Protein AF-0000000084932651 (afdb_homodimer)

Organism: Streptomyces venezuelae (strain ATCC 10712 / CBS 650.69 / DSM 40230 / JCM 4526 / NBRC 13096 / PD 04745) (NCBI:txid953739)

Structure (mmCIF, N/CA/C/O backbone):
data_AF-0000000084932651-model_v1
#
loop_
_entity.id
_entity.type
_entity.pdbx_description
1 polymer Oxidoreductase
#
loop_
_atom_site.group_PDB
_atom_site.id
_atom_site.type_symbol
_atom_site.label_atom_id
_atom_site.label_alt_id
_atom_site.label_comp_id
_atom_site.label_asym_id
_atom_site.label_entity_id
_atom_site.label_seq_id
_atom_site.pdbx_PDB_ins_code
_atom_site.Cartn_x
_atom_site.Cartn_y
_atom_site.Cartn_z
_atom_site.occupancy
_atom_site.B_iso_or_equiv
_atom_site.auth_seq_id
_atom_site.auth_comp_id
_atom_site.auth_asym_id
_atom_site.auth_atom_id
_atom_site.pdbx_PDB_model_num
ATOM 1 N N . MET A 1 1 ? 13.977 -27.688 -5.285 1 92.44 1 MET A N 1
ATOM 2 C CA . MET A 1 1 ? 12.781 -26.906 -5.562 1 92.44 1 MET A CA 1
ATOM 3 C C . MET A 1 1 ? 12.07 -26.516 -4.27 1 92.44 1 MET A C 1
ATOM 5 O O . MET A 1 1 ? 11.953 -27.328 -3.354 1 92.44 1 MET A O 1
ATOM 9 N N . THR A 1 2 ? 11.672 -25.312 -4.145 1 96.44 2 THR A N 1
ATOM 10 C CA . THR A 1 2 ? 10.992 -24.875 -2.93 1 96.44 2 THR A CA 1
ATOM 11 C C . THR A 1 2 ? 9.477 -24.984 -3.086 1 96.44 2 THR A C 1
ATOM 13 O O . THR A 1 2 ? 8.977 -25.125 -4.199 1 96.44 2 THR A O 1
ATOM 16 N N . ILE A 1 3 ? 8.82 -25.031 -1.979 1 98.5 3 ILE A N 1
ATOM 17 C CA . ILE A 1 3 ? 7.367 -25.188 -1.993 1 98.5 3 ILE A CA 1
ATOM 18 C C . ILE A 1 3 ? 6.73 -24.141 -1.078 1 98.5 3 ILE A C 1
ATOM 20 O O . ILE A 1 3 ? 7.219 -23.891 0.029 1 98.5 3 ILE A O 1
ATOM 24 N N . GLY A 1 4 ? 5.723 -23.469 -1.53 1 98.19 4 GLY A N 1
ATOM 25 C CA . GLY A 1 4 ? 4.992 -22.469 -0.758 1 98.19 4 GLY A CA 1
ATOM 26 C C . GLY A 1 4 ? 3.492 -22.688 -0.777 1 98.19 4 GLY A C 1
ATOM 27 O O . GLY A 1 4 ? 3.012 -23.719 -1.27 1 98.19 4 GLY A O 1
ATOM 28 N N . VAL A 1 5 ? 2.742 -21.75 -0.2 1 97.88 5 VAL A N 1
ATOM 29 C CA . VAL A 1 5 ? 1.284 -21.797 -0.162 1 97.88 5 VAL A CA 1
ATOM 30 C C . VAL A 1 5 ? 0.707 -20.391 -0.334 1 97.88 5 VAL A C 1
ATOM 32 O O . VAL A 1 5 ? 1.384 -19.406 -0.061 1 97.88 5 VAL A O 1
ATOM 35 N N . THR A 1 6 ? -0.489 -20.359 -0.756 1 96.31 6 THR A N 1
ATOM 36 C CA . THR A 1 6 ? -1.218 -19.094 -0.69 1 96.31 6 THR A CA 1
ATOM 37 C C . THR A 1 6 ? -2.004 -18.984 0.613 1 96.31 6 THR A C 1
ATOM 39 O O . THR A 1 6 ? -2.549 -19.984 1.096 1 96.31 6 THR A O 1
ATOM 42 N N . LEU A 1 7 ? -2.096 -17.891 1.319 1 92.62 7 LEU A N 1
ATOM 43 C CA . LEU A 1 7 ? -2.838 -17.688 2.559 1 92.62 7 LEU A CA 1
ATOM 44 C C . LEU A 1 7 ? -4.039 -16.781 2.326 1 92.62 7 LEU A C 1
ATOM 46 O O . LEU A 1 7 ? -4.875 -16.609 3.215 1 92.62 7 LEU A O 1
ATOM 50 N N . GLY A 1 8 ? -4.176 -16.188 1.264 1 70.31 8 GLY A N 1
ATOM 51 C CA . GLY A 1 8 ? -5.309 -15.336 0.94 1 70.31 8 GLY A CA 1
ATOM 52 C C . GLY A 1 8 ? -5.949 -15.68 -0.391 1 70.31 8 GLY A C 1
ATOM 53 O O . GLY A 1 8 ? -5.254 -16 -1.356 1 70.31 8 GLY A O 1
ATOM 54 N N . SER A 1 9 ? -7.27 -16.094 -0.132 1 59.41 9 SER A N 1
ATOM 55 C CA . SER A 1 9 ? -8 -16.375 -1.361 1 59.41 9 SER A CA 1
ATOM 56 C C . SER A 1 9 ? -9.219 -15.469 -1.508 1 59.41 9 SER A C 1
ATOM 58 O O . SER A 1 9 ? -9.586 -14.766 -0.565 1 59.41 9 SER A O 1
ATOM 60 N N . THR A 1 10 ? -9.648 -15.391 -2.67 1 54.97 10 THR A N 1
ATOM 61 C CA . THR A 1 10 ? -10.852 -14.641 -3.016 1 54.97 10 THR A CA 1
ATOM 62 C C . THR A 1 10 ? -12.047 -15.141 -2.209 1 54.97 10 THR A C 1
ATOM 64 O O . THR A 1 10 ? -13.016 -14.406 -2.008 1 54.97 10 THR A O 1
ATOM 67 N N . THR A 1 11 ? -11.938 -16.234 -1.736 1 59.06 11 THR A N 1
ATOM 68 C CA . THR A 1 11 ? -13.156 -16.812 -1.2 1 59.06 11 THR A CA 1
ATOM 69 C C . THR A 1 11 ? -13.188 -16.703 0.321 1 59.06 11 THR A C 1
ATOM 71 O O . THR A 1 11 ? -14.266 -16.672 0.924 1 59.06 11 THR A O 1
ATOM 74 N N . VAL A 1 12 ? -12.117 -16.688 0.837 1 65.75 12 VAL A N 1
ATOM 75 C CA . VAL A 1 12 ? -12.094 -16.625 2.295 1 65.75 12 VAL A CA 1
ATOM 76 C C . VAL A 1 12 ? -11.227 -15.461 2.754 1 65.75 12 VAL A C 1
ATOM 78 O O . VAL A 1 12 ? -10.039 -15.398 2.434 1 65.75 12 VAL A O 1
ATOM 81 N N . GLN A 1 13 ? -11.961 -14.609 3.414 1 76.62 13 GLN A N 1
ATOM 82 C CA . GLN A 1 13 ? -11.18 -13.523 4.008 1 76.62 13 GLN A CA 1
ATOM 83 C C . GLN A 1 13 ? -11.016 -13.727 5.508 1 76.62 13 GLN A C 1
ATOM 85 O O . GLN A 1 13 ? -11.984 -14 6.219 1 76.62 13 GLN A O 1
ATOM 90 N N . ARG A 1 14 ? -9.758 -13.711 5.844 1 90.06 14 ARG A N 1
ATOM 91 C CA . ARG A 1 14 ? -9.359 -13.867 7.238 1 90.06 14 ARG A CA 1
ATOM 92 C C . ARG A 1 14 ? -8.828 -12.562 7.812 1 90.06 14 ARG A C 1
ATOM 94 O O . ARG A 1 14 ? -8.414 -11.672 7.066 1 90.06 14 ARG A O 1
ATOM 101 N N . THR A 1 15 ? -8.945 -12.477 9.078 1 95.81 15 THR A N 1
ATOM 102 C CA . THR A 1 15 ? -8.328 -11.32 9.719 1 95.81 15 THR A CA 1
ATOM 103 C C . THR A 1 15 ? -6.809 -11.367 9.57 1 95.81 15 THR A C 1
ATOM 105 O O . THR A 1 15 ? -6.242 -12.422 9.273 1 95.81 15 THR A O 1
ATOM 108 N N . ILE A 1 16 ? -6.141 -10.281 9.781 1 97.19 16 ILE A N 1
ATOM 109 C CA . ILE A 1 16 ? -4.688 -10.219 9.695 1 97.19 16 ILE A CA 1
ATOM 110 C C . ILE A 1 16 ? -4.074 -11.133 10.766 1 97.19 16 ILE A C 1
ATOM 112 O O . ILE A 1 16 ? -3.117 -11.859 10.492 1 97.19 16 ILE A O 1
ATOM 116 N N . ASP A 1 17 ? -4.656 -11.141 11.984 1 97.44 17 ASP A N 1
ATOM 117 C CA . ASP A 1 17 ? -4.148 -11.984 13.062 1 97.44 17 ASP A CA 1
ATOM 118 C C . ASP A 1 17 ? -4.203 -13.461 12.672 1 97.44 17 ASP A C 1
ATOM 120 O O . ASP A 1 17 ? -3.23 -14.195 12.867 1 97.44 17 ASP A O 1
ATOM 124 N N . THR A 1 18 ? -5.336 -13.828 12.102 1 96.19 18 THR A N 1
ATOM 125 C CA . THR A 1 18 ? -5.488 -15.211 11.664 1 96.19 18 THR A CA 1
ATOM 126 C C . THR A 1 18 ? -4.508 -15.539 10.539 1 96.19 18 THR A C 1
ATOM 128 O O . THR A 1 18 ? -3.945 -16.625 10.5 1 96.19 18 THR A O 1
ATOM 131 N N . THR A 1 19 ? -4.309 -14.617 9.648 1 96.88 19 THR A N 1
ATOM 132 C CA . THR A 1 19 ? -3.385 -14.797 8.539 1 96.88 19 THR A CA 1
ATOM 133 C C . THR A 1 19 ? -1.955 -14.961 9.047 1 96.88 19 THR A C 1
ATOM 135 O O . THR A 1 19 ? -1.207 -15.805 8.547 1 96.88 19 THR A O 1
ATOM 138 N N . VAL A 1 20 ? -1.575 -14.133 10.031 1 97.88 20 VAL A N 1
ATOM 139 C CA . VAL A 1 20 ? -0.249 -14.227 10.633 1 97.88 20 VAL A CA 1
ATOM 140 C C . VAL A 1 20 ? -0.08 -15.594 11.305 1 97.88 20 VAL A C 1
ATOM 142 O O . VAL A 1 20 ? 0.971 -16.219 11.188 1 97.88 20 VAL A O 1
ATOM 145 N N . GLU A 1 21 ? -1.132 -16.047 12 1 97.44 21 GLU A N 1
ATOM 146 C CA . GLU A 1 21 ? -1.085 -17.359 12.641 1 97.44 21 GLU A CA 1
ATOM 147 C C . GLU A 1 21 ? -0.904 -18.469 11.609 1 97.44 21 GLU A C 1
ATOM 149 O O . GLU A 1 21 ? -0.109 -19.391 11.812 1 97.44 21 GLU A O 1
ATOM 154 N N . LEU A 1 22 ? -1.62 -18.359 10.508 1 96.75 22 LEU A N 1
ATOM 155 C CA . LEU A 1 22 ? -1.499 -19.359 9.438 1 96.75 22 LEU A CA 1
ATOM 156 C C . LEU A 1 22 ? -0.106 -19.312 8.82 1 96.75 22 LEU A C 1
ATOM 158 O O . LEU A 1 22 ? 0.458 -20.359 8.484 1 96.75 22 LEU A O 1
ATOM 162 N N . ALA A 1 23 ? 0.407 -18.156 8.656 1 98.19 23 ALA A N 1
ATOM 163 C CA . ALA A 1 23 ? 1.758 -18 8.117 1 98.19 23 ALA A CA 1
ATOM 164 C C . ALA A 1 23 ? 2.785 -18.656 9.039 1 98.19 23 ALA A C 1
ATOM 166 O O . ALA A 1 23 ? 3.729 -19.297 8.562 1 98.19 23 ALA A O 1
ATOM 167 N N . ARG A 1 24 ? 2.635 -18.469 10.344 1 98.56 24 ARG A N 1
ATOM 168 C CA . ARG A 1 24 ? 3.518 -19.109 11.312 1 98.56 24 ARG A CA 1
ATOM 169 C C . ARG A 1 24 ? 3.428 -20.641 11.203 1 98.56 24 ARG A C 1
ATOM 171 O O . ARG A 1 24 ? 4.445 -21.328 11.258 1 98.56 24 ARG A O 1
ATOM 178 N N . GLU A 1 25 ? 2.176 -21.078 11.039 1 97.81 25 GLU A N 1
ATOM 179 C CA . GLU A 1 25 ? 1.969 -22.5 10.859 1 97.81 25 GLU A CA 1
ATOM 180 C C . GLU A 1 25 ? 2.674 -23.016 9.602 1 97.81 25 GLU A C 1
ATOM 182 O O . GLU A 1 25 ? 3.281 -24.078 9.617 1 97.81 25 GLU A O 1
ATOM 187 N N . ALA A 1 26 ? 2.576 -22.281 8.516 1 98.06 26 ALA A N 1
ATOM 188 C CA . ALA A 1 26 ? 3.232 -22.641 7.266 1 98.06 26 ALA A CA 1
ATOM 189 C C . ALA A 1 26 ? 4.746 -22.734 7.445 1 98.06 26 ALA A C 1
ATOM 191 O O . ALA A 1 26 ? 5.371 -23.719 7.055 1 98.06 26 ALA A O 1
ATOM 192 N N . ARG A 1 27 ? 5.301 -21.688 8.078 1 98.06 27 ARG A N 1
ATOM 193 C CA . ARG A 1 27 ? 6.734 -21.656 8.352 1 98.06 27 ARG A CA 1
ATOM 194 C C . ARG A 1 27 ? 7.148 -22.859 9.195 1 98.06 27 ARG A C 1
ATOM 196 O O . ARG A 1 27 ? 8.133 -23.531 8.883 1 98.06 27 ARG A O 1
ATOM 203 N N . ASP A 1 28 ? 6.371 -23.109 10.227 1 98 28 ASP A N 1
ATOM 204 C CA . ASP A 1 28 ? 6.695 -24.188 11.156 1 98 28 ASP A CA 1
ATOM 205 C C . ASP A 1 28 ? 6.562 -25.547 10.484 1 98 28 ASP A C 1
ATOM 207 O O . ASP A 1 28 ? 7.242 -26.5 10.867 1 98 28 ASP A O 1
ATOM 211 N N . ALA A 1 29 ? 5.711 -25.672 9.453 1 97.75 29 ALA A N 1
ATOM 212 C CA . ALA A 1 29 ? 5.535 -26.922 8.703 1 97.75 29 ALA A CA 1
ATOM 213 C C . ALA A 1 29 ? 6.684 -27.125 7.715 1 97.75 29 ALA A C 1
ATOM 215 O O . ALA A 1 29 ? 6.801 -28.188 7.109 1 97.75 29 ALA A O 1
ATOM 216 N N . GLY A 1 30 ? 7.488 -26.094 7.5 1 97.75 30 GLY A N 1
ATOM 217 C CA . GLY A 1 30 ? 8.641 -26.219 6.625 1 97.75 30 GLY A CA 1
ATOM 218 C C . GLY A 1 30 ? 8.406 -25.641 5.242 1 97.75 30 GLY A C 1
ATOM 219 O O . GLY A 1 30 ? 9.219 -25.812 4.336 1 97.75 30 GLY A O 1
ATOM 220 N N . LEU A 1 31 ? 7.316 -24.953 5.062 1 98.38 31 LEU A N 1
ATOM 221 C CA . LEU A 1 31 ? 7.043 -24.297 3.785 1 98.38 31 LEU A CA 1
ATOM 222 C C . LEU A 1 31 ? 7.961 -23.109 3.576 1 98.38 31 LEU A C 1
ATOM 224 O O . LEU A 1 31 ? 8.312 -22.406 4.531 1 98.38 31 LEU A O 1
ATOM 228 N N . HIS A 1 32 ? 8.25 -22.859 2.359 1 98.06 32 HIS A N 1
ATOM 229 C CA . HIS A 1 32 ? 9.25 -21.859 1.984 1 98.06 32 HIS A CA 1
ATOM 230 C C . HIS A 1 32 ? 8.641 -20.469 1.894 1 98.06 32 HIS A C 1
ATOM 232 O O . HIS A 1 32 ? 9.289 -19.469 2.236 1 98.06 32 HIS A O 1
ATOM 238 N N . SER A 1 33 ? 7.398 -20.422 1.457 1 98.5 33 SER A N 1
ATOM 239 C CA . SER A 1 33 ? 6.867 -19.094 1.131 1 98.5 33 SER A CA 1
ATOM 240 C C . SER A 1 33 ? 5.352 -19.062 1.288 1 98.5 33 SER A C 1
ATOM 242 O O . SER A 1 33 ? 4.691 -20.094 1.271 1 98.5 33 SER A O 1
ATOM 244 N N . ALA A 1 34 ? 4.832 -17.891 1.533 1 98.31 34 ALA A N 1
ATOM 245 C CA . ALA A 1 34 ? 3.406 -17.578 1.53 1 98.31 34 ALA A CA 1
ATOM 246 C C . ALA A 1 34 ? 3.092 -16.469 0.528 1 98.31 34 ALA A C 1
ATOM 248 O O . ALA A 1 34 ? 3.807 -15.469 0.456 1 98.31 34 ALA A O 1
ATOM 249 N N . TRP A 1 35 ? 2.068 -16.672 -0.231 1 97.81 35 TRP A N 1
ATOM 250 C CA . TRP A 1 35 ? 1.716 -15.766 -1.316 1 97.81 35 TRP A CA 1
ATOM 251 C C . TRP A 1 35 ? 0.311 -15.203 -1.121 1 97.81 35 TRP A C 1
ATOM 253 O O . TRP A 1 35 ? -0.568 -15.883 -0.589 1 97.81 35 TRP A O 1
ATOM 263 N N . PHE A 1 36 ? 0.14 -13.969 -1.575 1 96.38 36 PHE A N 1
ATOM 264 C CA . PHE A 1 36 ? -1.109 -13.25 -1.368 1 96.38 36 PHE A CA 1
ATOM 265 C C . PHE A 1 36 ? -1.646 -12.703 -2.688 1 96.38 36 PHE A C 1
ATOM 267 O O . PHE A 1 36 ? -0.95 -11.977 -3.393 1 96.38 36 PHE A O 1
ATOM 274 N N . GLY A 1 37 ? -2.895 -13.055 -3 1 94.19 37 GLY A N 1
ATOM 275 C CA . GLY A 1 37 ? -3.541 -12.5 -4.18 1 94.19 37 GLY A CA 1
ATOM 276 C C . GLY A 1 37 ? -4.039 -11.078 -3.977 1 94.19 37 GLY A C 1
ATOM 277 O O . GLY A 1 37 ? -4.023 -10.57 -2.855 1 94.19 37 GLY A O 1
ATOM 278 N N . GLN A 1 38 ? -4.387 -10.438 -5.07 1 94 38 GLN A N 1
ATOM 279 C CA . GLN A 1 38 ? -4.961 -9.094 -5.016 1 94 38 GLN A CA 1
ATOM 280 C C . GLN A 1 38 ? -6.395 -9.086 -5.531 1 94 38 GLN A C 1
ATOM 282 O O . GLN A 1 38 ? -6.66 -9.539 -6.648 1 94 38 GLN A O 1
ATOM 287 N N . THR A 1 39 ? -7.281 -8.688 -4.723 1 90.5 39 THR A N 1
ATOM 288 C CA . THR A 1 39 ? -8.664 -8.398 -5.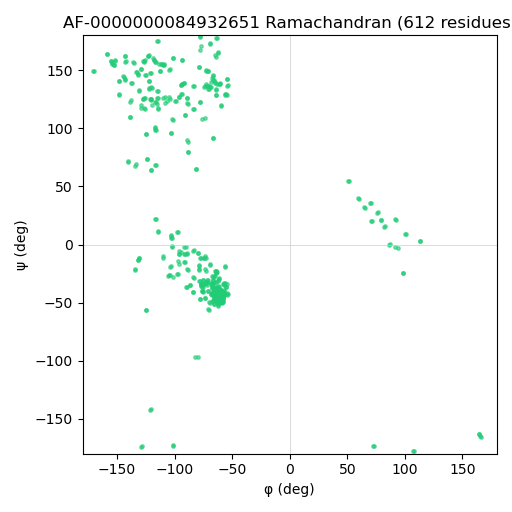094 1 90.5 39 THR A CA 1
ATOM 289 C C . THR A 1 39 ? -9.023 -6.957 -4.758 1 90.5 39 THR A C 1
ATOM 291 O O . THR A 1 39 ? -8.234 -6.043 -4.996 1 90.5 39 THR A O 1
ATOM 294 N N . PHE A 1 40 ? -10.266 -6.715 -4.293 1 93.69 40 PHE A N 1
ATOM 295 C CA . PHE A 1 40 ? -10.656 -5.355 -3.939 1 93.69 40 PHE A CA 1
ATOM 296 C C . PHE A 1 40 ? -10.5 -5.117 -2.443 1 93.69 40 PHE A C 1
ATOM 298 O O . PHE A 1 40 ? -10.492 -3.971 -1.99 1 93.69 40 PHE A O 1
ATOM 305 N N . ALA A 1 41 ? -10.336 -6.191 -1.661 1 94.88 41 ALA A N 1
ATOM 306 C CA . ALA A 1 41 ? -10.273 -6.082 -0.206 1 94.88 41 ALA A CA 1
ATOM 307 C C . ALA A 1 41 ? -8.875 -5.691 0.256 1 94.88 41 ALA A C 1
ATOM 309 O O . ALA A 1 41 ? -8.461 -4.539 0.092 1 94.88 41 ALA A O 1
ATOM 310 N N . TYR A 1 42 ? -8.055 -6.676 0.652 1 96.38 42 TYR A N 1
ATOM 311 C CA . TYR A 1 42 ? -6.738 -6.391 1.21 1 96.38 42 TYR A CA 1
ATOM 312 C C . TYR A 1 42 ? -5.805 -5.832 0.144 1 96.38 42 TYR A C 1
ATOM 314 O O . TYR A 1 42 ? -5.812 -6.293 -1 1 96.38 42 TYR A O 1
ATOM 322 N N . ASP A 1 43 ? -5.039 -4.867 0.555 1 97.56 43 ASP A N 1
ATOM 323 C CA . ASP A 1 43 ? -3.846 -4.504 -0.203 1 97.56 43 ASP A CA 1
ATOM 324 C C . ASP A 1 43 ? -2.746 -5.551 -0.03 1 97.56 43 ASP A C 1
ATOM 326 O O . ASP A 1 43 ? -2.104 -5.613 1.021 1 97.56 43 ASP A O 1
ATOM 330 N N . SER A 1 44 ? -2.49 -6.285 -1.008 1 97.06 44 SER A N 1
ATOM 331 C CA . SER A 1 44 ? -1.68 -7.492 -0.924 1 97.06 44 SER A CA 1
ATOM 332 C C . SER A 1 44 ? -0.242 -7.168 -0.534 1 97.06 44 SER A C 1
ATOM 334 O O . SER A 1 44 ? 0.358 -7.871 0.285 1 97.06 44 SER A O 1
ATOM 336 N N . PRO A 1 45 ? 0.385 -6.074 -1.109 1 98.44 45 PRO A N 1
ATOM 337 C CA . PRO A 1 45 ? 1.751 -5.762 -0.683 1 98.44 45 PRO A CA 1
ATOM 338 C C . PRO A 1 45 ? 1.843 -5.43 0.805 1 98.44 45 PRO A C 1
ATOM 340 O O . PRO A 1 45 ? 2.766 -5.879 1.487 1 98.44 45 PRO A O 1
ATOM 343 N N . SER A 1 46 ? 0.858 -4.68 1.297 1 98.5 46 SER A N 1
ATOM 344 C CA . SER A 1 46 ? 0.852 -4.324 2.711 1 98.5 46 SER A CA 1
ATOM 345 C C . SER A 1 46 ? 0.653 -5.555 3.592 1 98.5 46 SER A C 1
ATOM 347 O O . SER A 1 46 ? 1.313 -5.699 4.621 1 98.5 46 SER A O 1
ATOM 349 N N . LEU A 1 47 ? -0.281 -6.41 3.17 1 97.81 47 LEU A N 1
ATOM 350 C CA . LEU A 1 47 ? -0.528 -7.633 3.93 1 97.81 47 LEU A CA 1
ATOM 351 C C . LEU A 1 47 ? 0.716 -8.516 3.959 1 97.81 47 LEU A C 1
ATOM 353 O O . LEU A 1 47 ? 1.092 -9.031 5.016 1 97.81 47 LEU A O 1
ATOM 357 N N . ALA A 1 48 ? 1.35 -8.656 2.82 1 98.44 48 ALA A N 1
ATOM 358 C CA . ALA A 1 48 ? 2.584 -9.43 2.742 1 98.44 48 ALA A CA 1
ATOM 359 C C . ALA A 1 48 ? 3.664 -8.836 3.641 1 98.44 48 ALA A C 1
ATOM 361 O O . ALA A 1 48 ? 4.391 -9.57 4.32 1 98.44 48 ALA A O 1
ATOM 362 N N . ALA A 1 49 ? 3.787 -7.504 3.641 1 98.81 49 ALA A N 1
ATOM 363 C CA . ALA A 1 49 ? 4.781 -6.812 4.465 1 98.81 49 ALA A CA 1
ATOM 364 C C . ALA A 1 49 ? 4.547 -7.09 5.945 1 98.81 49 ALA A C 1
ATOM 366 O O . ALA A 1 49 ? 5.488 -7.398 6.68 1 98.81 49 ALA A O 1
ATOM 367 N N . ILE A 1 50 ? 3.297 -7.012 6.355 1 98.69 50 ILE A N 1
ATOM 368 C CA . ILE A 1 50 ? 2.926 -7.199 7.754 1 98.69 50 ILE A CA 1
ATOM 369 C C . ILE A 1 50 ? 3.205 -8.641 8.172 1 98.69 50 ILE A C 1
ATOM 371 O O . ILE A 1 50 ? 3.857 -8.883 9.188 1 98.69 50 ILE A O 1
ATOM 375 N N . VAL A 1 51 ? 2.76 -9.594 7.324 1 98.44 51 VAL A N 1
ATOM 376 C CA . VAL A 1 51 ? 2.922 -11.008 7.637 1 98.44 51 VAL A CA 1
ATOM 377 C C . VAL A 1 51 ? 4.402 -11.375 7.641 1 98.44 51 VAL A C 1
ATOM 379 O O . VAL A 1 51 ? 4.891 -12.016 8.578 1 98.44 51 VAL A O 1
ATOM 382 N N . GLY A 1 52 ? 5.121 -10.93 6.629 1 98.69 52 GLY A N 1
ATOM 383 C CA . GLY A 1 52 ? 6.539 -11.234 6.543 1 98.69 52 GLY A CA 1
ATOM 384 C C . GLY A 1 52 ? 7.344 -10.656 7.691 1 98.69 52 GLY A C 1
ATOM 385 O O . GLY A 1 52 ? 8.328 -11.258 8.133 1 98.69 52 GLY A O 1
ATOM 386 N N . ARG A 1 53 ? 6.961 -9.492 8.125 1 98.69 53 ARG A N 1
ATOM 387 C CA . ARG A 1 53 ? 7.652 -8.852 9.242 1 98.69 53 ARG A CA 1
ATOM 388 C C . ARG A 1 53 ? 7.418 -9.617 10.539 1 98.69 53 ARG A C 1
ATOM 390 O O . ARG A 1 53 ? 8.328 -9.742 11.367 1 98.69 53 ARG A O 1
ATOM 397 N N . GLU A 1 54 ? 6.281 -10.211 10.703 1 98.38 54 GLU A N 1
ATOM 398 C CA . GLU A 1 54 ? 5.91 -10.875 11.945 1 98.38 54 GLU A CA 1
ATOM 399 C C . GLU A 1 54 ? 6.301 -12.352 11.922 1 98.38 54 GLU A C 1
ATOM 401 O O . GLU A 1 54 ? 6.281 -13.016 12.961 1 98.38 54 GLU A O 1
ATOM 406 N N . VAL A 1 55 ? 6.609 -12.898 10.734 1 98.69 55 VAL A N 1
ATOM 407 C CA . VAL A 1 55 ? 6.973 -14.305 10.625 1 98.69 55 VAL A CA 1
ATOM 408 C C . VAL A 1 55 ? 8.336 -14.43 9.953 1 98.69 55 VAL A C 1
ATOM 410 O O . VAL A 1 55 ? 8.438 -14.867 8.805 1 98.69 55 VAL A O 1
ATOM 413 N N . PRO A 1 56 ? 9.406 -14.086 10.703 1 97.69 56 PRO A N 1
ATOM 414 C CA . PRO A 1 56 ? 10.75 -14.188 10.133 1 97.69 56 PRO A CA 1
ATOM 415 C C . PRO A 1 56 ? 11.055 -15.578 9.586 1 97.69 56 PRO A C 1
ATOM 417 O O . PRO A 1 56 ? 10.609 -16.578 10.148 1 97.69 56 PRO A O 1
ATOM 420 N N . GLY A 1 57 ? 11.766 -15.648 8.484 1 97.44 57 GLY A N 1
ATOM 421 C CA . GLY A 1 57 ? 12.164 -16.906 7.879 1 97.44 57 GLY A CA 1
ATOM 422 C C . GLY A 1 57 ? 11.266 -17.328 6.734 1 97.44 57 GLY A C 1
ATOM 423 O O . GLY A 1 57 ? 11.648 -18.172 5.918 1 97.44 57 GLY A O 1
ATOM 424 N N . LEU A 1 58 ? 10.031 -16.859 6.711 1 98.56 58 LEU A N 1
ATOM 425 C CA . LEU A 1 58 ? 9.086 -17.156 5.641 1 98.56 58 LEU A CA 1
ATOM 426 C C . LEU A 1 58 ? 9.203 -16.125 4.512 1 98.56 58 LEU A C 1
ATOM 428 O O . LEU A 1 58 ? 9.172 -14.922 4.754 1 98.56 58 LEU A O 1
ATOM 432 N N . GLN A 1 59 ? 9.5 -16.562 3.283 1 98.75 59 GLN A N 1
ATOM 433 C CA . GLN A 1 59 ? 9.383 -15.672 2.133 1 98.75 59 GLN A CA 1
ATOM 434 C C . GLN A 1 59 ? 7.926 -15.297 1.876 1 98.75 59 GLN A C 1
ATOM 436 O O . GLN A 1 59 ? 7.02 -16.094 2.113 1 98.75 59 GLN A O 1
ATOM 441 N N . VAL A 1 60 ? 7.715 -14.078 1.499 1 98.75 60 VAL A N 1
ATOM 442 C CA . VAL A 1 60 ? 6.352 -13.641 1.225 1 98.75 60 VAL A CA 1
ATOM 443 C C . VAL A 1 60 ? 6.289 -12.961 -0.143 1 98.75 60 VAL A C 1
ATOM 445 O O . VAL A 1 60 ? 7.281 -12.391 -0.604 1 98.75 60 VAL A O 1
ATOM 448 N N . GLY A 1 61 ? 5.148 -13.031 -0.799 1 97.81 61 GLY A N 1
ATOM 449 C CA . GLY A 1 61 ? 5.023 -12.383 -2.094 1 97.81 61 GLY A CA 1
ATOM 450 C C . GLY A 1 61 ? 3.582 -12.109 -2.486 1 97.81 61 GLY A C 1
ATOM 451 O O . GLY A 1 61 ? 2.654 -12.594 -1.833 1 97.81 61 GLY A O 1
ATOM 452 N N . THR A 1 62 ? 3.396 -11.273 -3.445 1 97.94 62 THR A N 1
ATOM 453 C CA . THR A 1 62 ? 2.094 -11.062 -4.066 1 97.94 62 THR A CA 1
ATOM 454 C C . THR A 1 62 ? 1.937 -11.938 -5.309 1 97.94 62 THR A C 1
ATOM 456 O O . THR A 1 62 ? 2.883 -12.102 -6.078 1 97.94 62 THR A O 1
ATOM 459 N N . SER A 1 63 ? 0.819 -12.531 -5.5 1 96.62 63 SER A N 1
ATOM 460 C CA . SER A 1 63 ? 0.543 -13.391 -6.645 1 96.62 63 SER A CA 1
ATOM 461 C C . SER A 1 63 ? -0.877 -13.188 -7.16 1 96.62 63 SER A C 1
ATOM 463 O O . SER A 1 63 ? -1.762 -14.008 -6.895 1 96.62 63 SER A O 1
ATOM 465 N N . ALA A 1 64 ? -1.087 -12.141 -7.73 1 96.12 64 ALA A N 1
ATOM 466 C CA . ALA A 1 64 ? -0.268 -11.039 -8.234 1 96.12 64 ALA A CA 1
ATOM 467 C C . ALA A 1 64 ? -1.072 -9.742 -8.305 1 96.12 64 ALA A C 1
ATOM 469 O O . ALA A 1 64 ? -2.305 -9.766 -8.234 1 96.12 64 ALA A O 1
ATOM 470 N N . ILE A 1 65 ? -0.479 -8.602 -8.305 1 97.5 65 ILE A N 1
ATOM 471 C CA . ILE A 1 65 ? -1.204 -7.34 -8.406 1 97.5 65 ILE A CA 1
ATOM 472 C C . ILE A 1 65 ? -1.268 -6.891 -9.859 1 97.5 65 ILE A C 1
ATOM 474 O O . ILE A 1 65 ? -0.266 -6.945 -10.578 1 97.5 65 ILE A O 1
ATOM 478 N N . PRO A 1 66 ? -2.465 -6.539 -10.383 1 97.5 66 PRO A N 1
ATOM 479 C CA . PRO A 1 66 ? -2.631 -6.086 -11.766 1 97.5 66 PRO A CA 1
ATOM 480 C C . PRO A 1 66 ? -1.954 -4.742 -12.031 1 97.5 66 PRO A C 1
ATOM 482 O O . PRO A 1 66 ? -1.969 -3.859 -11.172 1 97.5 66 PRO A O 1
ATOM 485 N N . VAL A 1 67 ? -1.437 -4.562 -13.211 1 98.25 67 VAL A N 1
ATOM 486 C CA . VAL A 1 67 ? -0.717 -3.332 -13.523 1 98.25 67 VAL A CA 1
ATOM 487 C C . VAL A 1 67 ? -1.706 -2.248 -13.945 1 98.25 67 VAL A C 1
ATOM 489 O O . VAL A 1 67 ? -1.444 -1.057 -13.766 1 98.25 67 VAL A O 1
ATOM 492 N N . PHE A 1 68 ? -2.906 -2.648 -14.547 1 97.81 68 PHE A N 1
ATOM 493 C CA . PHE A 1 68 ? -3.902 -1.647 -14.906 1 97.81 68 PHE A CA 1
ATOM 494 C C . PHE A 1 68 ? -4.434 -0.941 -13.664 1 97.81 68 PHE A C 1
ATOM 496 O O . PHE A 1 68 ? -4.711 -1.583 -12.648 1 97.81 68 PHE A O 1
ATOM 503 N N . GLY A 1 69 ? -4.48 0.314 -13.742 1 96.88 69 GLY A N 1
ATOM 504 C CA . GLY A 1 69 ? -4.965 1.106 -12.625 1 96.88 69 GLY A CA 1
ATOM 505 C C . GLY A 1 69 ? -3.879 1.452 -11.617 1 96.88 69 GLY A C 1
ATOM 506 O O . GLY A 1 69 ? -4.133 2.146 -10.633 1 96.88 69 GLY A O 1
ATOM 507 N N . ARG A 1 70 ? -2.695 1.006 -11.883 1 98.31 70 ARG A N 1
ATOM 508 C CA . ARG A 1 70 ? -1.569 1.274 -10.992 1 98.31 70 ARG A CA 1
ATOM 509 C C . ARG A 1 70 ? -0.44 1.978 -11.734 1 98.31 70 ARG A C 1
ATOM 511 O O . ARG A 1 70 ? -0.458 2.062 -12.969 1 98.31 70 ARG A O 1
ATOM 518 N N . HIS A 1 71 ? 0.429 2.564 -11.023 1 98.62 71 HIS A N 1
ATOM 519 C CA . HIS A 1 71 ? 1.586 3.266 -11.57 1 98.62 71 HIS A CA 1
ATOM 520 C C . HIS A 1 71 ? 2.887 2.695 -11.016 1 98.62 71 HIS A C 1
ATOM 522 O O . HIS A 1 71 ? 2.977 2.383 -9.828 1 98.62 71 HIS A O 1
ATOM 528 N N . PRO A 1 72 ? 3.947 2.57 -11.859 1 98.75 72 PRO A N 1
ATOM 529 C CA . PRO A 1 72 ? 5.203 1.979 -11.391 1 98.75 72 PRO A CA 1
ATOM 530 C C . PRO A 1 72 ? 5.789 2.709 -10.188 1 98.75 72 PRO A C 1
ATOM 532 O O . PRO A 1 72 ? 6.402 2.082 -9.32 1 98.75 72 PRO A O 1
ATOM 535 N N . LEU A 1 73 ? 5.613 4.012 -10.086 1 98.75 73 LEU A N 1
ATOM 536 C CA . LEU A 1 73 ? 6.125 4.773 -8.945 1 98.75 73 LEU A CA 1
ATOM 537 C C . LEU A 1 73 ? 5.5 4.289 -7.645 1 98.75 73 LEU A C 1
ATOM 539 O O . LEU A 1 73 ? 6.199 4.117 -6.645 1 98.75 73 LEU A O 1
ATOM 543 N N . LEU A 1 74 ? 4.195 4.062 -7.676 1 98.75 74 LEU A N 1
ATOM 544 C CA . LEU A 1 74 ? 3.463 3.67 -6.477 1 98.75 74 LEU A CA 1
ATOM 545 C C . LEU A 1 74 ? 3.723 2.205 -6.141 1 98.75 74 LEU A C 1
ATOM 547 O O . LEU A 1 74 ? 3.896 1.856 -4.969 1 98.75 74 LEU A O 1
ATOM 551 N N . VAL A 1 75 ? 3.777 1.381 -7.168 1 98.88 75 VAL A N 1
ATOM 552 C CA . VAL A 1 75 ? 4.051 -0.036 -6.953 1 98.88 75 VAL A CA 1
ATOM 553 C C . VAL A 1 75 ? 5.469 -0.213 -6.414 1 98.88 75 VAL A C 1
ATOM 555 O O . VAL A 1 75 ? 5.711 -1.048 -5.539 1 98.88 75 VAL A O 1
ATOM 558 N N . SER A 1 76 ? 6.418 0.564 -6.945 1 98.88 76 SER A N 1
ATOM 559 C CA . SER A 1 76 ? 7.785 0.535 -6.438 1 98.88 76 SER A CA 1
ATOM 560 C C . SER A 1 76 ? 7.832 0.89 -4.953 1 98.88 76 SER A C 1
ATOM 562 O O . SER A 1 76 ? 8.531 0.236 -4.176 1 98.88 76 SER A O 1
ATOM 564 N N . SER A 1 77 ? 7.125 1.927 -4.562 1 98.38 77 SER A N 1
ATOM 565 C CA . SER A 1 77 ? 7.066 2.355 -3.17 1 98.38 77 SER A CA 1
ATOM 566 C C . SER A 1 77 ? 6.543 1.241 -2.271 1 98.38 77 SER A C 1
ATOM 568 O O . SER A 1 77 ? 7.109 0.971 -1.211 1 98.38 77 SER A O 1
ATOM 570 N N . GLN A 1 78 ? 5.508 0.587 -2.691 1 98.81 78 GLN A N 1
ATOM 571 C CA . GLN A 1 78 ? 4.918 -0.51 -1.932 1 98.81 78 GLN A CA 1
ATOM 572 C C . GLN A 1 78 ? 5.891 -1.679 -1.808 1 98.81 78 GLN A C 1
ATOM 574 O O . GLN A 1 78 ? 6.082 -2.223 -0.718 1 98.81 78 GLN A O 1
ATOM 579 N N . ALA A 1 79 ? 6.48 -2.014 -2.932 1 98.94 79 ALA A N 1
ATOM 580 C CA . ALA A 1 79 ? 7.375 -3.168 -2.975 1 98.94 79 ALA A CA 1
ATOM 581 C C . ALA A 1 79 ? 8.609 -2.938 -2.107 1 98.94 79 ALA A C 1
ATOM 583 O O . ALA A 1 79 ? 9.016 -3.824 -1.353 1 98.94 79 ALA A O 1
ATOM 584 N N . GLN A 1 80 ? 9.18 -1.771 -2.217 1 98.81 80 GLN A N 1
ATOM 585 C CA . GLN A 1 80 ? 10.375 -1.468 -1.436 1 98.81 80 GLN A CA 1
ATOM 586 C C . GLN A 1 80 ? 10.055 -1.386 0.054 1 98.81 80 GLN A C 1
ATOM 588 O O . GLN A 1 80 ? 10.867 -1.791 0.892 1 98.81 80 GLN A O 1
ATOM 593 N N . THR A 1 81 ? 8.906 -0.84 0.401 1 98.69 81 THR A N 1
ATOM 594 C CA . THR A 1 81 ? 8.492 -0.82 1.799 1 98.69 81 THR A CA 1
ATOM 595 C C . THR A 1 81 ? 8.336 -2.238 2.34 1 98.69 81 THR A C 1
ATOM 597 O O . THR A 1 81 ? 8.812 -2.545 3.438 1 98.69 81 THR A O 1
ATOM 600 N N . ALA A 1 82 ? 7.711 -3.104 1.541 1 98.94 82 ALA A N 1
ATOM 601 C CA . ALA A 1 82 ? 7.559 -4.5 1.938 1 98.94 82 ALA A CA 1
ATOM 602 C C . ALA A 1 82 ? 8.914 -5.184 2.082 1 98.94 82 ALA A C 1
ATOM 604 O O . ALA A 1 82 ? 9.133 -5.953 3.021 1 98.94 82 ALA A O 1
ATOM 605 N N . GLN A 1 83 ? 9.797 -4.871 1.167 1 98.88 83 GLN A N 1
ATOM 606 C CA . GLN A 1 83 ? 11.133 -5.445 1.198 1 98.88 83 GLN A CA 1
ATOM 607 C C . GLN A 1 83 ? 11.883 -5.039 2.467 1 98.88 83 GLN A C 1
ATOM 609 O O . GLN A 1 83 ? 12.484 -5.879 3.133 1 98.88 83 GLN A O 1
ATOM 614 N N . ALA A 1 84 ? 11.812 -3.803 2.783 1 98.69 84 ALA A N 1
ATOM 615 C CA . ALA A 1 84 ? 12.438 -3.299 4.004 1 98.69 84 ALA A CA 1
ATOM 616 C C . ALA A 1 84 ? 11.805 -3.916 5.242 1 98.69 84 ALA A C 1
ATOM 618 O O . ALA A 1 84 ? 12.5 -4.281 6.191 1 98.69 84 ALA A O 1
ATOM 619 N N . ALA A 1 85 ? 10.516 -4.043 5.246 1 98.75 85 ALA A N 1
ATOM 620 C CA . ALA A 1 85 ? 9.766 -4.543 6.398 1 98.75 85 ALA A CA 1
ATOM 621 C C . ALA A 1 85 ? 10.086 -6.016 6.66 1 98.75 85 ALA A C 1
ATOM 623 O O . ALA A 1 85 ? 10.078 -6.465 7.809 1 98.75 85 ALA A O 1
ATOM 624 N N . THR A 1 86 ? 10.414 -6.785 5.609 1 98.75 86 THR A N 1
ATOM 625 C CA . THR A 1 86 ? 10.539 -8.234 5.73 1 98.75 86 THR A CA 1
ATOM 626 C C . THR A 1 86 ? 12 -8.648 5.805 1 98.75 86 THR A C 1
ATOM 628 O O . THR A 1 86 ? 12.312 -9.836 5.914 1 98.75 86 THR A O 1
ATOM 631 N N . GLY A 1 87 ? 12.875 -7.699 5.715 1 97.81 87 GLY A N 1
ATOM 632 C CA . GLY A 1 87 ? 14.297 -8.016 5.723 1 97.81 87 GLY A CA 1
ATOM 633 C C . GLY A 1 87 ? 14.758 -8.719 4.461 1 97.81 87 GLY A C 1
ATOM 634 O O . GLY A 1 87 ? 15.547 -9.656 4.523 1 97.81 87 GLY A O 1
ATOM 635 N N . GLY A 1 88 ? 14.156 -8.312 3.336 1 98.56 88 GLY A N 1
ATOM 636 C CA . GLY A 1 88 ? 14.633 -8.797 2.055 1 98.56 88 GLY A CA 1
ATOM 637 C C . GLY A 1 88 ? 13.93 -10.062 1.593 1 98.56 88 GLY A C 1
ATOM 638 O O . GLY A 1 88 ? 14.445 -10.797 0.753 1 98.56 88 GLY A O 1
ATOM 639 N N . ARG A 1 89 ? 12.766 -10.336 2.086 1 98.81 89 ARG A N 1
ATOM 640 C CA . ARG A 1 89 ? 12.117 -11.617 1.805 1 98.81 89 ARG A CA 1
ATOM 641 C C . ARG A 1 89 ? 10.852 -11.422 0.981 1 98.81 89 ARG A C 1
ATOM 643 O O . ARG A 1 89 ? 10.031 -12.336 0.869 1 98.81 89 ARG A O 1
ATOM 650 N N . TYR A 1 90 ? 10.633 -10.242 0.456 1 98.88 90 TYR A N 1
ATOM 651 C CA . TYR A 1 90 ? 9.43 -9.945 -0.317 1 98.88 90 TYR A CA 1
ATOM 652 C C . TYR A 1 90 ? 9.672 -10.164 -1.806 1 98.88 90 TYR A C 1
ATOM 654 O O . TYR A 1 90 ? 10.727 -9.789 -2.328 1 98.88 90 TYR A O 1
ATOM 662 N N . HIS A 1 91 ? 8.695 -10.781 -2.533 1 98.88 91 HIS A N 1
ATOM 663 C CA . HIS A 1 91 ? 8.672 -11 -3.975 1 98.88 91 HIS A CA 1
ATOM 664 C C . HIS A 1 91 ? 7.457 -10.336 -4.613 1 98.88 91 HIS A C 1
ATOM 666 O O . HIS A 1 91 ? 6.324 -10.578 -4.199 1 98.88 91 HIS A O 1
ATOM 672 N N . LEU A 1 92 ? 7.68 -9.484 -5.605 1 98.94 92 LEU A N 1
ATOM 673 C CA . LEU A 1 92 ? 6.594 -8.766 -6.262 1 98.94 92 LEU A CA 1
ATOM 674 C C . LEU A 1 92 ? 6.07 -9.547 -7.465 1 98.94 92 LEU A C 1
ATOM 676 O O . LEU A 1 92 ? 6.789 -9.727 -8.453 1 98.94 92 LEU A O 1
ATOM 680 N N . GLY A 1 93 ? 4.875 -10.031 -7.332 1 98.88 93 GLY A N 1
ATOM 681 C CA . GLY A 1 93 ? 4.18 -10.586 -8.477 1 98.88 93 GLY A CA 1
ATOM 682 C C . GLY A 1 93 ? 3.236 -9.602 -9.148 1 98.88 93 GLY A C 1
ATOM 683 O O . GLY A 1 93 ? 2.377 -9.016 -8.484 1 98.88 93 GLY A O 1
ATOM 684 N N . LEU A 1 94 ? 3.387 -9.438 -10.43 1 98.81 94 LEU A N 1
ATOM 685 C CA . LEU A 1 94 ? 2.543 -8.562 -11.234 1 98.81 94 LEU A CA 1
ATOM 686 C C . LEU A 1 94 ? 1.669 -9.375 -12.188 1 98.81 94 LEU A C 1
ATOM 688 O O . LEU A 1 94 ? 1.99 -10.523 -12.508 1 98.81 94 LEU A O 1
ATOM 692 N N . ALA A 1 95 ? 0.575 -8.805 -12.578 1 97.06 95 ALA A N 1
ATOM 693 C CA . ALA A 1 95 ? -0.326 -9.414 -13.555 1 97.06 95 ALA A CA 1
ATOM 694 C C . ALA A 1 95 ? -0.928 -8.359 -14.477 1 97.06 95 ALA A C 1
ATOM 696 O O . ALA A 1 95 ? -0.877 -7.164 -14.18 1 97.06 95 ALA A O 1
ATOM 697 N N . LEU A 1 96 ? -1.452 -8.797 -15.602 1 95.31 96 LEU A N 1
ATOM 698 C CA . LEU A 1 96 ? -2.18 -7.898 -16.484 1 95.31 96 LEU A CA 1
ATOM 699 C C . LEU A 1 96 ? -3.596 -7.652 -15.977 1 95.31 96 LEU A C 1
ATOM 701 O O . LEU A 1 96 ? -4.191 -6.613 -16.266 1 95.31 96 LEU A O 1
ATOM 705 N N . GLY A 1 97 ? -4.074 -8.555 -15.172 1 91.25 97 GLY A N 1
ATOM 706 C CA . GLY A 1 97 ? -5.48 -8.484 -14.805 1 91.25 97 GLY A CA 1
ATOM 707 C C . GLY A 1 97 ? -6.41 -8.898 -15.93 1 91.25 97 GLY A C 1
ATOM 708 O O . GLY A 1 97 ? -5.98 -9.531 -16.906 1 91.25 97 GLY A O 1
ATOM 709 N N . THR A 1 98 ? -7.727 -8.734 -15.727 1 90.06 98 THR A N 1
ATOM 710 C CA . THR A 1 98 ? -8.727 -9.109 -16.719 1 90.06 98 THR A CA 1
ATOM 711 C C . THR A 1 98 ? -9.422 -7.867 -17.281 1 90.06 98 THR A C 1
ATOM 713 O O . THR A 1 98 ? -9.586 -6.871 -16.562 1 90.06 98 THR A O 1
ATOM 716 N N . ARG A 1 99 ? -9.844 -7.953 -18.547 1 92.56 99 ARG A N 1
ATOM 717 C CA . ARG A 1 99 ? -10.609 -6.871 -19.156 1 92.56 99 ARG A CA 1
ATOM 718 C C . ARG A 1 99 ? -11.836 -6.527 -18.312 1 92.56 99 ARG A C 1
ATOM 720 O O . ARG A 1 99 ? -12.102 -5.352 -18.047 1 92.56 99 ARG A O 1
ATOM 727 N N . HIS A 1 100 ? -12.492 -7.527 -17.828 1 91.06 100 HIS A N 1
ATOM 728 C CA . HIS A 1 100 ? -13.742 -7.344 -17.109 1 91.06 100 HIS A CA 1
ATOM 729 C C . HIS A 1 100 ? -13.523 -6.531 -15.836 1 91.06 100 HIS A C 1
ATOM 731 O O . HIS A 1 100 ? -14.195 -5.52 -15.617 1 91.06 100 HIS A O 1
ATOM 737 N N . LEU A 1 101 ? -12.57 -6.883 -15.008 1 91.75 101 LEU A N 1
ATOM 738 C CA . LEU A 1 101 ? -12.359 -6.219 -13.727 1 91.75 101 LEU A CA 1
ATOM 739 C C . LEU A 1 101 ? -11.773 -4.828 -13.922 1 91.75 101 LEU A C 1
ATOM 741 O O . LEU A 1 101 ? -12.07 -3.906 -13.164 1 91.75 101 LEU A O 1
ATOM 745 N N . THR A 1 102 ? -10.977 -4.676 -14.969 1 95.81 102 THR A N 1
ATOM 746 C CA . THR A 1 102 ? -10.359 -3.387 -15.258 1 95.81 102 THR A CA 1
ATOM 747 C C . THR A 1 102 ? -11.406 -2.381 -15.727 1 95.81 102 THR A C 1
ATOM 749 O O . THR A 1 102 ? -11.531 -1.29 -15.164 1 95.81 102 THR A O 1
ATOM 752 N N . GLU A 1 103 ? -12.195 -2.816 -16.688 1 97.19 103 GLU A N 1
ATOM 753 C CA . GLU A 1 103 ? -13.141 -1.881 -17.281 1 97.19 103 GLU A CA 1
ATOM 754 C C . GLU A 1 103 ? -14.336 -1.647 -16.359 1 97.19 103 GLU A C 1
ATOM 756 O O . GLU A 1 103 ? -14.844 -0.527 -16.266 1 97.19 103 GLU A O 1
ATOM 761 N N . THR A 1 104 ? -14.766 -2.65 -15.672 1 95.75 104 THR A N 1
ATOM 762 C CA . THR A 1 104 ? -15.914 -2.496 -14.773 1 95.75 104 THR A CA 1
ATOM 763 C C . THR A 1 104 ? -15.492 -1.805 -13.484 1 95.75 104 THR A C 1
ATOM 765 O O . THR A 1 104 ? -16.156 -0.867 -13.031 1 95.75 104 THR A O 1
ATOM 768 N N . GLY A 1 105 ? -14.383 -2.262 -12.891 1 97.25 105 GLY A N 1
ATOM 769 C CA . GLY A 1 105 ? -13.969 -1.743 -11.594 1 97.25 105 GLY A CA 1
ATOM 770 C C . GLY A 1 105 ? -13.398 -0.34 -11.672 1 97.25 105 GLY A C 1
ATOM 771 O O . GLY A 1 105 ? -13.82 0.55 -10.938 1 97.25 105 GLY A O 1
ATOM 772 N N . PHE A 1 106 ? -12.523 -0.112 -12.633 1 97.69 106 PHE A N 1
ATOM 773 C CA . PHE A 1 106 ? -11.75 1.122 -12.688 1 97.69 106 PHE A CA 1
ATOM 774 C C . PHE A 1 106 ? -12.312 2.066 -13.75 1 97.69 106 PHE A C 1
ATOM 776 O O . PHE A 1 106 ? -11.992 3.258 -13.75 1 97.69 106 PHE A O 1
ATOM 783 N N . GLY A 1 107 ? -13.086 1.558 -14.664 1 97.5 107 GLY A N 1
ATOM 784 C CA . GLY A 1 107 ? -13.648 2.377 -15.727 1 97.5 107 GLY A CA 1
ATOM 785 C C . GLY A 1 107 ? -12.617 2.832 -16.734 1 97.5 107 GLY A C 1
ATOM 786 O O . GLY A 1 107 ? -12.773 3.885 -17.359 1 97.5 107 GLY A O 1
ATOM 787 N N . ILE A 1 108 ? -11.484 2.131 -16.797 1 97 108 ILE A N 1
ATOM 788 C CA . ILE A 1 108 ? -10.461 2.504 -17.766 1 97 108 ILE A CA 1
ATOM 789 C C . ILE A 1 108 ? -10.375 1.448 -18.859 1 97 108 ILE A C 1
ATOM 791 O O . ILE A 1 108 ? -10.742 0.289 -18.641 1 97 108 ILE A O 1
ATOM 795 N N . PRO A 1 109 ? -9.93 1.803 -20.031 1 96.88 109 PRO A N 1
ATOM 796 C CA . PRO A 1 109 ? -9.859 0.838 -21.125 1 96.88 109 PRO A CA 1
ATOM 797 C C . PRO A 1 109 ? -8.773 -0.215 -20.922 1 96.88 109 PRO A C 1
ATOM 799 O O . PRO A 1 109 ? -7.684 0.105 -20.438 1 96.88 109 PRO A O 1
ATOM 802 N N . TYR A 1 110 ? -9.133 -1.418 -21.203 1 96.44 110 TYR A N 1
ATOM 803 C CA . TYR A 1 110 ? -8.164 -2.504 -21.234 1 96.44 110 TYR A CA 1
ATOM 804 C C . TYR A 1 110 ? -7.535 -2.631 -22.625 1 96.44 110 TYR A C 1
ATOM 806 O O . TYR A 1 110 ? -7.898 -3.52 -23.391 1 96.44 110 TYR A O 1
ATOM 814 N N . GLU A 1 111 ? -6.535 -1.752 -22.922 1 96.75 111 GLU A N 1
ATOM 815 C CA . GLU A 1 111 ? -5.926 -1.69 -24.25 1 96.75 111 GLU A CA 1
ATOM 816 C C . GLU A 1 111 ? -4.41 -1.858 -24.156 1 96.75 111 GLU A C 1
ATOM 818 O O . GLU A 1 111 ? -3.785 -1.432 -23.188 1 96.75 111 GLU A O 1
ATOM 823 N N . ARG A 1 112 ? -3.824 -2.494 -25.156 1 97.38 112 ARG A N 1
ATOM 824 C CA . ARG A 1 112 ? -2.387 -2.682 -25.312 1 97.38 112 ARG A CA 1
ATOM 825 C C . ARG A 1 112 ? -1.76 -3.242 -24.047 1 97.38 112 ARG A C 1
ATOM 827 O O . ARG A 1 112 ? -0.785 -2.689 -23.531 1 97.38 112 ARG A O 1
ATOM 834 N N . PRO A 1 113 ? -2.338 -4.387 -23.609 1 96.94 113 PRO A N 1
ATOM 835 C CA . PRO A 1 113 ? -1.87 -4.906 -22.312 1 96.94 113 PRO A CA 1
ATOM 836 C C . PRO A 1 113 ? -0.393 -5.297 -22.344 1 96.94 113 PRO A C 1
ATOM 838 O O . PRO A 1 113 ? 0.322 -5.078 -21.359 1 96.94 113 PRO A O 1
ATOM 841 N N . ILE A 1 114 ? 0.101 -5.852 -23.438 1 98.12 114 ILE A N 1
ATOM 842 C CA . ILE A 1 114 ? 1.491 -6.285 -23.516 1 98.12 114 ILE A CA 1
ATOM 843 C C . ILE A 1 114 ? 2.41 -5.062 -23.562 1 98.12 114 ILE A C 1
ATOM 845 O O . ILE A 1 114 ? 3.461 -5.051 -22.922 1 98.12 114 ILE A O 1
ATOM 849 N N . GLY A 1 115 ? 1.976 -4.039 -24.312 1 98.62 115 GLY A N 1
ATOM 850 C CA . GLY A 1 115 ? 2.725 -2.795 -24.328 1 98.62 115 GLY A CA 1
ATOM 851 C C . GLY A 1 115 ? 2.822 -2.145 -22.969 1 98.62 115 GLY A C 1
ATOM 852 O O . GLY A 1 115 ? 3.893 -1.675 -22.562 1 98.62 115 GLY A O 1
ATOM 853 N N . LEU A 1 116 ? 1.701 -2.168 -22.234 1 98.69 116 LEU A N 1
ATOM 854 C CA . LEU A 1 116 ? 1.684 -1.594 -20.906 1 98.69 116 LEU A CA 1
ATOM 855 C C . LEU A 1 116 ? 2.594 -2.379 -19.953 1 98.69 116 LEU A C 1
ATOM 857 O O . LEU A 1 116 ? 3.346 -1.788 -19.188 1 98.69 116 LEU A O 1
ATOM 861 N N . LEU A 1 117 ? 2.539 -3.719 -20.062 1 98.75 117 LEU A N 1
ATOM 862 C CA . LEU A 1 117 ? 3.396 -4.559 -19.234 1 98.75 117 LEU A CA 1
ATOM 863 C C . LEU A 1 117 ? 4.867 -4.242 -19.484 1 98.75 117 LEU A C 1
ATOM 865 O O . LEU A 1 117 ? 5.645 -4.098 -18.547 1 98.75 117 LEU A O 1
ATOM 869 N N . ARG A 1 118 ? 5.242 -4.113 -20.734 1 98.88 118 ARG A N 1
ATOM 870 C CA . ARG A 1 118 ? 6.629 -3.832 -21.094 1 98.88 118 ARG A CA 1
ATOM 871 C C . ARG A 1 118 ? 7.082 -2.494 -20.531 1 98.88 118 ARG A C 1
ATOM 873 O O . ARG A 1 118 ? 8.148 -2.408 -19.906 1 98.88 118 ARG A O 1
ATOM 880 N N . GLU A 1 119 ? 6.285 -1.456 -20.75 1 98.88 119 GLU A N 1
ATOM 881 C CA . GLU A 1 119 ? 6.664 -0.141 -20.234 1 98.88 119 GLU A CA 1
ATOM 882 C C . GLU A 1 119 ? 6.68 -0.122 -18.719 1 98.88 119 GLU A C 1
ATOM 884 O O . GLU A 1 119 ? 7.555 0.5 -18.109 1 98.88 119 GLU A O 1
ATOM 889 N N . PHE A 1 120 ? 5.734 -0.794 -18.125 1 98.88 120 PHE A N 1
ATOM 890 C CA . PHE A 1 120 ? 5.641 -0.869 -16.672 1 98.88 120 PHE A CA 1
ATOM 891 C C . PHE A 1 120 ? 6.902 -1.481 -16.078 1 98.88 120 PHE A C 1
ATOM 893 O O . PHE A 1 120 ? 7.512 -0.908 -15.164 1 98.88 120 PHE A O 1
ATOM 900 N N . LEU A 1 121 ? 7.32 -2.611 -16.609 1 98.94 121 LEU A N 1
ATOM 901 C CA . LEU A 1 121 ? 8.508 -3.311 -16.125 1 98.94 121 LEU A CA 1
ATOM 902 C C . LEU A 1 121 ? 9.766 -2.494 -16.391 1 98.94 121 LEU A C 1
ATOM 904 O O . LEU A 1 121 ? 10.672 -2.451 -15.555 1 98.94 121 LEU A O 1
ATOM 908 N N . THR A 1 122 ? 9.805 -1.848 -17.516 1 98.88 122 THR A N 1
ATOM 909 C CA . THR A 1 122 ? 10.961 -1.029 -17.875 1 98.88 122 THR A CA 1
ATOM 910 C C . THR A 1 122 ? 11.125 0.13 -16.906 1 98.88 122 THR A C 1
ATOM 912 O O . THR A 1 122 ? 12.242 0.434 -16.484 1 98.88 122 THR A O 1
ATOM 915 N N . ALA A 1 123 ? 10.047 0.75 -16.547 1 98.88 123 ALA A N 1
ATOM 916 C CA . ALA A 1 123 ? 10.07 1.867 -15.609 1 98.88 123 ALA A CA 1
ATOM 917 C C . ALA A 1 123 ? 10.344 1.382 -14.188 1 98.88 123 ALA A C 1
ATOM 919 O O . ALA A 1 123 ? 11.016 2.064 -13.406 1 98.88 123 ALA A O 1
ATOM 920 N N . LEU A 1 124 ? 9.883 0.218 -13.852 1 98.88 124 LEU A N 1
ATOM 921 C CA . LEU A 1 124 ? 9.883 -0.295 -12.484 1 98.88 124 LEU A CA 1
ATOM 922 C C . LEU A 1 124 ? 11.281 -0.744 -12.078 1 98.88 124 LEU A C 1
ATOM 924 O O . LEU A 1 124 ? 11.703 -0.53 -10.938 1 98.88 124 LEU A O 1
ATOM 928 N N . ARG A 1 125 ? 12.016 -1.362 -12.922 1 98.25 125 ARG A N 1
ATOM 929 C CA . ARG A 1 125 ? 13.273 -2.025 -12.594 1 98.25 125 ARG A CA 1
ATOM 930 C C . ARG A 1 125 ? 14.266 -1.038 -12 1 98.25 125 ARG A C 1
ATOM 932 O O . ARG A 1 125 ? 14.805 -1.267 -10.914 1 98.25 125 ARG A O 1
ATOM 939 N N . PRO A 1 126 ? 14.477 0.151 -12.656 1 98.31 126 PRO A N 1
ATOM 940 C CA . PRO A 1 126 ? 15.422 1.097 -12.062 1 98.31 126 PRO A CA 1
ATOM 941 C C . PRO A 1 126 ? 14.938 1.658 -10.727 1 98.31 126 PRO A C 1
ATOM 943 O O . PRO A 1 126 ? 15.75 1.951 -9.844 1 98.31 126 PRO A O 1
ATOM 946 N N . LEU A 1 127 ? 13.672 1.828 -10.578 1 98.75 127 LEU A N 1
ATOM 947 C CA . LEU A 1 127 ? 13.125 2.283 -9.305 1 98.75 127 LEU A CA 1
ATOM 948 C C . LEU A 1 127 ? 13.508 1.331 -8.18 1 98.75 127 LEU A C 1
ATOM 950 O O . LEU A 1 127 ? 13.93 1.77 -7.105 1 98.75 127 LEU A O 1
ATOM 954 N N . LEU A 1 128 ? 13.422 0.007 -8.438 1 98.75 128 LEU A N 1
ATOM 955 C CA . LEU A 1 128 ? 13.703 -1 -7.418 1 98.75 128 LEU A CA 1
ATOM 956 C C . LEU A 1 128 ? 15.203 -1.131 -7.18 1 98.75 128 LEU A C 1
ATOM 958 O O . LEU A 1 128 ? 15.641 -1.46 -6.07 1 98.75 128 LEU A O 1
ATOM 962 N N . GLU A 1 129 ? 15.961 -0.895 -8.156 1 98.19 129 GLU A N 1
ATOM 963 C CA . GLU A 1 129 ? 17.406 -1.107 -8.086 1 98.19 129 GLU A CA 1
ATOM 964 C C . GLU A 1 129 ? 18.109 0.097 -7.473 1 98.19 129 GLU A C 1
ATOM 966 O O . GLU A 1 129 ? 18.984 -0.06 -6.621 1 98.19 129 GLU A O 1
ATOM 971 N N . THR A 1 130 ? 17.641 1.371 -7.875 1 97.38 130 THR A N 1
ATOM 972 C CA . THR A 1 130 ? 18.422 2.549 -7.504 1 97.38 130 THR A CA 1
ATOM 973 C C . THR A 1 130 ? 17.531 3.617 -6.887 1 97.38 130 THR A C 1
ATOM 975 O O . THR A 1 130 ? 18.016 4.621 -6.371 1 97.38 130 THR A O 1
ATOM 978 N N . GLY A 1 131 ? 16.266 3.449 -6.988 1 97.38 131 GLY A N 1
ATOM 979 C CA . GLY A 1 131 ? 15.336 4.445 -6.465 1 97.38 131 GLY A CA 1
ATOM 980 C C . GLY A 1 131 ? 15.172 5.645 -7.379 1 97.38 131 GLY A C 1
ATOM 981 O O . GLY A 1 131 ? 14.766 6.723 -6.934 1 97.38 131 GLY A O 1
ATOM 982 N N . SER A 1 132 ? 15.508 5.441 -8.641 1 97.69 132 SER A N 1
ATOM 983 C CA . SER A 1 132 ? 15.375 6.539 -9.594 1 97.69 132 SER A CA 1
ATOM 984 C C . SER A 1 132 ? 14.922 6.031 -10.961 1 97.69 132 SER A C 1
ATOM 986 O O . SER A 1 132 ? 15.312 4.941 -11.383 1 97.69 132 SER A O 1
ATOM 988 N N . ALA A 1 133 ? 14.094 6.82 -11.562 1 97.75 133 ALA A N 1
ATOM 989 C CA . ALA A 1 133 ? 13.656 6.508 -12.922 1 97.75 133 ALA A CA 1
ATOM 990 C C . ALA A 1 133 ? 13.461 7.777 -13.742 1 97.75 133 ALA A C 1
ATOM 992 O O . ALA A 1 133 ? 13.117 8.828 -13.195 1 97.75 133 ALA A O 1
ATOM 993 N N . ASP A 1 134 ? 13.75 7.773 -14.992 1 98.31 134 ASP A N 1
ATOM 994 C CA . ASP A 1 134 ? 13.469 8.781 -16 1 98.31 134 ASP A CA 1
ATOM 995 C C . ASP A 1 134 ? 12.914 8.141 -17.281 1 98.31 134 ASP A C 1
ATOM 997 O O . ASP A 1 134 ? 13.562 8.156 -18.328 1 98.31 134 ASP A O 1
ATOM 1001 N N . PHE A 1 135 ? 11.75 7.621 -17.156 1 98.75 135 PHE A N 1
ATOM 1002 C CA . PHE A 1 135 ? 11.141 6.863 -18.25 1 98.75 135 PHE A CA 1
ATOM 1003 C C . PHE A 1 135 ? 9.992 7.645 -18.875 1 98.75 135 PHE A C 1
ATOM 1005 O O . PHE A 1 135 ? 9.094 8.109 -18.172 1 98.75 135 PHE A O 1
ATOM 1012 N N . HIS A 1 136 ? 10 7.828 -20.125 1 98.56 136 HIS A N 1
ATOM 1013 C CA . HIS A 1 136 ? 8.961 8.445 -20.938 1 98.56 136 HIS A CA 1
ATOM 1014 C C . HIS A 1 136 ? 8.523 7.516 -22.062 1 98.56 136 HIS A C 1
ATOM 1016 O O . HIS A 1 136 ? 9.117 7.52 -23.156 1 98.56 136 HIS A O 1
ATOM 1022 N N . GLY A 1 137 ? 7.449 6.77 -21.781 1 98.38 137 GLY A N 1
ATOM 1023 C CA . GLY A 1 137 ? 6.949 5.832 -22.781 1 98.38 137 GLY A CA 1
ATOM 1024 C C . GLY A 1 137 ? 5.73 6.344 -23.516 1 98.38 137 GLY A C 1
ATOM 1025 O O . GLY A 1 137 ? 5.379 7.52 -23.406 1 98.38 137 GLY A O 1
ATOM 1026 N N . GLU A 1 138 ? 5.137 5.484 -24.312 1 98.12 138 GLU A N 1
ATOM 1027 C CA . GLU A 1 138 ? 3.912 5.797 -25.047 1 98.12 138 GLU A CA 1
ATOM 1028 C C . GLU A 1 138 ? 2.693 5.746 -24.125 1 98.12 138 GLU A C 1
ATOM 1030 O O . GLU A 1 138 ? 1.774 6.555 -24.266 1 98.12 138 GLU A O 1
ATOM 1035 N N . LEU A 1 139 ? 2.74 4.812 -23.188 1 98 139 LEU A N 1
ATOM 1036 C CA . LEU A 1 139 ? 1.55 4.52 -22.391 1 98 139 LEU A CA 1
ATOM 1037 C C . LEU A 1 139 ? 1.679 5.094 -20.984 1 98 139 LEU A C 1
ATOM 1039 O O . LEU A 1 139 ? 0.673 5.328 -20.312 1 98 139 LEU A O 1
ATOM 1043 N N . LEU A 1 140 ? 2.934 5.25 -20.5 1 97.69 140 LEU A N 1
ATOM 1044 C CA . LEU A 1 140 ? 3.09 5.859 -19.188 1 97.69 140 LEU A CA 1
ATOM 1045 C C . LEU A 1 140 ? 4.434 6.57 -19.078 1 97.69 140 LEU A C 1
ATOM 1047 O O . LEU A 1 140 ? 5.324 6.363 -19.906 1 97.69 140 LEU A O 1
ATOM 1051 N N . THR A 1 141 ? 4.492 7.508 -18.156 1 98.62 141 THR A N 1
ATOM 1052 C CA . THR A 1 141 ? 5.691 8.219 -17.719 1 98.62 141 THR A CA 1
ATOM 1053 C C . THR A 1 141 ? 5.957 7.988 -16.234 1 98.62 141 THR A C 1
ATOM 1055 O O . THR A 1 141 ? 5.023 7.992 -15.43 1 98.62 141 THR A O 1
ATOM 1058 N N . ALA A 1 142 ? 7.172 7.723 -15.906 1 98.69 142 ALA A N 1
ATOM 1059 C CA . ALA A 1 142 ? 7.598 7.598 -14.508 1 98.69 142 ALA A CA 1
ATOM 1060 C C . ALA A 1 142 ? 8.953 8.266 -14.289 1 98.69 142 ALA A C 1
ATOM 1062 O O . ALA A 1 142 ? 9.969 7.812 -14.82 1 98.69 142 ALA A O 1
ATOM 1063 N N . THR A 1 143 ? 8.93 9.352 -13.594 1 98.56 143 THR A N 1
ATOM 1064 C CA . THR A 1 143 ? 10.156 10.078 -13.273 1 98.56 143 THR A CA 1
ATOM 1065 C C . THR A 1 143 ? 10.203 10.422 -11.789 1 98.56 143 THR A C 1
ATOM 1067 O O . THR A 1 143 ? 9.164 10.555 -11.141 1 98.56 143 THR A O 1
ATOM 1070 N N . THR A 1 144 ? 11.367 10.422 -11.203 1 97.44 144 THR A N 1
ATOM 1071 C CA . THR A 1 144 ? 11.516 10.719 -9.781 1 97.44 144 THR A CA 1
ATOM 1072 C C . THR A 1 144 ? 12.336 11.992 -9.578 1 97.44 144 THR A C 1
ATOM 1074 O O . THR A 1 144 ? 13.562 11.945 -9.555 1 97.44 144 THR A O 1
ATOM 1077 N N . PRO A 1 145 ? 11.672 13.125 -9.352 1 92.19 145 PRO A N 1
ATOM 1078 C CA . PRO A 1 145 ? 12.414 14.336 -9 1 92.19 145 PRO A CA 1
ATOM 1079 C C . PRO A 1 145 ? 13.148 14.219 -7.668 1 92.19 145 PRO A C 1
ATOM 1081 O O . PRO A 1 145 ? 14.109 14.945 -7.418 1 92.19 145 PRO A O 1
ATOM 1084 N N . TYR A 1 146 ? 12.68 13.32 -6.805 1 91.62 146 TYR A N 1
ATOM 1085 C CA . TYR A 1 146 ? 13.312 12.953 -5.543 1 91.62 146 TYR A CA 1
ATOM 1086 C C . TYR A 1 146 ? 13.523 11.445 -5.461 1 91.62 146 TYR A C 1
ATOM 1088 O O . TYR A 1 146 ? 12.859 10.68 -6.16 1 91.62 146 TYR A O 1
ATOM 1096 N N . SER A 1 147 ? 14.422 11.078 -4.621 1 94.5 147 SER A N 1
ATOM 1097 C CA . SER A 1 147 ? 14.75 9.656 -4.527 1 94.5 147 SER A CA 1
ATOM 1098 C C . SER A 1 147 ? 13.539 8.836 -4.109 1 94.5 147 SER A C 1
ATOM 1100 O O . SER A 1 147 ? 12.766 9.25 -3.24 1 94.5 147 SER A O 1
ATOM 1102 N N . ALA A 1 148 ? 13.414 7.695 -4.75 1 96.44 148 ALA A N 1
ATOM 1103 C CA . ALA A 1 148 ? 12.367 6.738 -4.41 1 96.44 148 ALA A CA 1
ATOM 1104 C C . ALA A 1 148 ? 12.922 5.57 -3.605 1 96.44 148 ALA A C 1
ATOM 1106 O O . ALA A 1 148 ? 12.227 4.582 -3.361 1 96.44 148 ALA A O 1
ATOM 1107 N N . ALA A 1 149 ? 14.195 5.684 -3.211 1 96.56 149 ALA A N 1
ATOM 1108 C CA . ALA A 1 149 ? 14.836 4.59 -2.48 1 96.56 149 ALA A CA 1
ATOM 1109 C C . ALA A 1 149 ? 14.305 4.5 -1.053 1 96.56 149 ALA A C 1
ATOM 1111 O O . ALA A 1 149 ? 14.094 5.523 -0.399 1 96.56 149 ALA A O 1
ATOM 1112 N N . VAL A 1 150 ? 14.062 3.326 -0.6 1 96.81 150 VAL A N 1
ATOM 1113 C CA . VAL A 1 150 ? 13.633 3.062 0.771 1 96.81 150 VAL A CA 1
ATOM 1114 C C . VAL A 1 150 ? 14.773 2.4 1.547 1 96.81 150 VAL A C 1
ATOM 1116 O O . VAL A 1 150 ? 15.25 1.329 1.167 1 96.81 150 VAL A O 1
ATOM 1119 N N . PRO A 1 151 ? 15.211 3 2.639 1 96.12 151 PRO A N 1
ATOM 1120 C CA . PRO A 1 151 ? 16.266 2.367 3.436 1 96.12 151 PRO A CA 1
ATOM 1121 C C . PRO A 1 151 ? 15.914 0.942 3.857 1 96.12 151 PRO A C 1
ATOM 1123 O O . PRO A 1 151 ? 14.797 0.69 4.324 1 96.12 151 PRO A O 1
ATOM 1126 N N . GLY A 1 152 ? 16.812 0.014 3.59 1 97.12 152 GLY A N 1
ATOM 1127 C CA . GLY A 1 152 ? 16.641 -1.359 4.039 1 97.12 152 GLY A CA 1
ATOM 1128 C C . GLY A 1 152 ? 15.984 -2.248 3.002 1 97.12 152 GLY A C 1
ATOM 1129 O O . GLY A 1 152 ? 15.867 -3.459 3.197 1 97.12 152 GLY A O 1
ATOM 1130 N N . ALA A 1 153 ? 15.609 -1.666 1.88 1 98 153 ALA A N 1
ATOM 1131 C CA . ALA A 1 153 ? 14.984 -2.465 0.831 1 98 153 ALA A CA 1
ATOM 1132 C C . ALA A 1 153 ? 16.031 -3.207 0.004 1 98 153 ALA A C 1
ATOM 1134 O O . ALA A 1 153 ? 16.172 -2.949 -1.193 1 98 153 ALA A O 1
ATOM 1135 N N . ARG A 1 154 ? 16.719 -4.113 0.646 1 97.31 154 ARG A N 1
ATOM 1136 C CA . ARG A 1 154 ? 17.766 -4.914 0.027 1 97.31 154 ARG A CA 1
ATOM 1137 C C . ARG A 1 154 ? 17.609 -6.391 0.377 1 97.31 154 ARG A C 1
ATOM 1139 O O . ARG A 1 154 ? 17.172 -6.73 1.476 1 97.31 154 ARG A O 1
ATOM 1146 N N . PRO A 1 155 ? 18.016 -7.309 -0.546 1 98.25 155 PRO A N 1
ATOM 1147 C CA . PRO A 1 155 ? 18.406 -7.051 -1.936 1 98.25 155 PRO A CA 1
ATOM 1148 C C . PRO A 1 155 ? 17.25 -6.5 -2.775 1 98.25 155 PRO A C 1
ATOM 1150 O O . PRO A 1 155 ? 16.156 -6.293 -2.262 1 98.25 155 PRO A O 1
ATOM 1153 N N . THR A 1 156 ? 17.531 -6.191 -4.039 1 98.62 156 THR A N 1
ATOM 1154 C CA . THR A 1 156 ? 16.5 -5.691 -4.953 1 98.62 156 THR A CA 1
ATOM 1155 C C . THR A 1 156 ? 15.312 -6.637 -4.996 1 98.62 156 THR A C 1
ATOM 1157 O O . THR A 1 156 ? 15.477 -7.855 -5.039 1 98.62 156 THR A O 1
ATOM 1160 N N . VAL A 1 157 ? 14.148 -6.086 -4.973 1 98.88 157 VAL A N 1
ATOM 1161 C CA . VAL A 1 157 ? 12.906 -6.859 -4.973 1 98.88 157 VAL A CA 1
ATOM 1162 C C . VAL A 1 157 ? 12.836 -7.715 -6.234 1 98.88 157 VAL A C 1
ATOM 1164 O O . VAL A 1 157 ? 12.906 -7.191 -7.352 1 98.88 157 VAL A O 1
ATOM 1167 N N . PRO A 1 158 ? 12.766 -9.016 -6.102 1 98.81 158 PRO A N 1
ATOM 1168 C CA . PRO A 1 158 ? 12.492 -9.828 -7.293 1 98.81 158 PRO A CA 1
ATOM 1169 C C . PRO A 1 158 ? 11.109 -9.562 -7.883 1 98.81 158 PRO A C 1
ATOM 1171 O O . PRO A 1 158 ? 10.141 -9.383 -7.141 1 98.81 158 PRO A O 1
ATOM 1174 N N . VAL A 1 159 ? 11.047 -9.516 -9.188 1 98.94 159 VAL A N 1
ATOM 1175 C CA . VAL A 1 159 ? 9.797 -9.234 -9.883 1 98.94 159 VAL A CA 1
ATOM 1176 C C . VAL A 1 159 ? 9.406 -10.438 -10.734 1 98.94 159 VAL A C 1
ATOM 1178 O O . VAL A 1 159 ? 10.188 -10.898 -11.57 1 98.94 159 VAL A O 1
ATOM 1181 N N . LEU A 1 160 ? 8.211 -10.961 -10.477 1 98.94 160 LEU A N 1
ATOM 1182 C CA . LEU A 1 160 ? 7.629 -12.031 -11.266 1 98.94 160 LEU A CA 1
ATOM 1183 C C . LEU A 1 160 ? 6.348 -11.57 -11.953 1 98.94 160 LEU A C 1
ATOM 1185 O O . LEU A 1 160 ? 5.73 -10.586 -11.523 1 98.94 160 LEU A O 1
ATOM 1189 N N . VAL A 1 161 ? 5.984 -12.258 -13.031 1 98.81 161 VAL A N 1
ATOM 1190 C CA . VAL A 1 161 ? 4.77 -11.891 -13.75 1 98.81 161 VAL A CA 1
ATOM 1191 C C . VAL A 1 161 ? 3.867 -13.117 -13.898 1 98.81 161 VAL A C 1
ATOM 1193 O O . VAL A 1 161 ? 4.324 -14.188 -14.297 1 98.81 161 VAL A O 1
ATOM 1196 N N . ALA A 1 162 ? 2.602 -12.938 -13.438 1 97.25 162 ALA A N 1
ATOM 1197 C CA . ALA A 1 162 ? 1.597 -13.961 -13.727 1 97.25 162 ALA A CA 1
ATOM 1198 C C . ALA A 1 162 ? 1.29 -14.023 -15.219 1 97.25 162 ALA A C 1
ATOM 1200 O O . ALA A 1 162 ? 0.389 -13.336 -15.703 1 97.25 162 ALA A O 1
ATOM 1201 N N . ALA A 1 163 ? 2.01 -14.875 -15.922 1 93.44 163 ALA A N 1
ATOM 1202 C CA . ALA A 1 163 ? 1.939 -14.938 -17.375 1 93.44 163 ALA A CA 1
ATOM 1203 C C . ALA A 1 163 ? 1.909 -16.375 -17.875 1 93.44 163 ALA A C 1
ATOM 1205 O O . ALA A 1 163 ? 2.621 -17.234 -17.344 1 93.44 163 ALA A O 1
ATOM 1206 N N . MET A 1 164 ? 1.076 -16.609 -18.875 1 90.69 164 MET A N 1
ATOM 1207 C CA . MET A 1 164 ? 1.039 -17.922 -19.516 1 90.69 164 MET A CA 1
ATOM 1208 C C . MET A 1 164 ? 1.021 -17.781 -21.031 1 90.69 164 MET A C 1
ATOM 1210 O O . MET A 1 164 ? 1.376 -18.719 -21.75 1 90.69 164 MET A O 1
ATOM 1214 N N . GLY A 1 165 ? 0.597 -16.609 -21.547 1 92.56 165 GLY A N 1
ATOM 1215 C CA . GLY A 1 165 ? 0.569 -16.375 -22.984 1 92.56 165 GLY A CA 1
ATOM 1216 C C . GLY A 1 165 ? 1.934 -16.047 -23.562 1 92.56 165 GLY A C 1
ATOM 1217 O O . GLY A 1 165 ? 2.785 -15.477 -22.875 1 92.56 165 GLY A O 1
ATOM 1218 N N . PRO A 1 166 ? 2.105 -16.359 -24.812 1 94.5 166 PRO A N 1
ATOM 1219 C CA . PRO A 1 166 ? 3.438 -16.281 -25.422 1 94.5 166 PRO A CA 1
ATOM 1220 C C . PRO A 1 166 ? 4.02 -14.859 -25.359 1 94.5 166 PRO A C 1
ATOM 1222 O O . PRO A 1 166 ? 5.203 -14.688 -25.062 1 94.5 166 PRO A O 1
ATOM 1225 N N . GLN A 1 167 ? 3.25 -13.867 -25.672 1 96.94 167 GLN A N 1
ATOM 1226 C CA . GLN A 1 167 ? 3.76 -12.5 -25.688 1 96.94 167 GLN A CA 1
ATOM 1227 C C . GLN A 1 167 ? 4.121 -12.039 -24.266 1 96.94 167 GLN A C 1
ATOM 1229 O O . GLN A 1 167 ? 5.152 -11.398 -24.062 1 96.94 167 GLN A O 1
ATOM 1234 N N . ALA A 1 168 ? 3.266 -12.359 -23.297 1 97.31 168 ALA A N 1
ATOM 1235 C CA . ALA A 1 168 ? 3.547 -12.016 -21.906 1 97.31 168 ALA A CA 1
ATOM 1236 C C . ALA A 1 168 ? 4.77 -12.766 -21.391 1 97.31 168 ALA A C 1
ATOM 1238 O O . ALA A 1 168 ? 5.57 -12.211 -20.641 1 97.31 168 ALA A O 1
ATOM 1239 N N . LEU A 1 169 ? 4.895 -14.008 -21.797 1 98 169 LEU A N 1
ATOM 1240 C CA . LEU A 1 169 ? 6.055 -14.797 -21.406 1 98 169 LEU A CA 1
ATOM 1241 C C . LEU A 1 169 ? 7.34 -14.195 -21.984 1 98 169 LEU A C 1
ATOM 1243 O O . LEU A 1 169 ? 8.359 -14.133 -21.281 1 98 169 LEU A O 1
ATOM 1247 N N . ARG A 1 170 ? 7.254 -13.773 -23.188 1 98.56 170 ARG A N 1
ATOM 1248 C CA . ARG A 1 170 ? 8.422 -13.148 -23.812 1 98.56 170 ARG A CA 1
ATOM 1249 C C . ARG A 1 170 ? 8.836 -11.891 -23.062 1 98.56 170 ARG A C 1
ATOM 1251 O O . ARG A 1 170 ? 10.016 -11.711 -22.734 1 98.56 170 ARG A O 1
ATOM 1258 N N . VAL A 1 171 ? 7.879 -10.992 -22.781 1 98.81 171 VAL A N 1
ATOM 1259 C CA . VAL A 1 171 ? 8.156 -9.758 -22.062 1 98.81 171 VAL A CA 1
ATOM 1260 C C . VAL A 1 171 ? 8.711 -10.086 -20.672 1 98.81 171 VAL A C 1
ATOM 1262 O O . VAL A 1 171 ? 9.648 -9.43 -20.203 1 98.81 171 VAL A O 1
ATOM 1265 N N . SER A 1 172 ? 8.164 -11.102 -20.047 1 98.75 172 SER A N 1
ATOM 1266 C CA . SER A 1 172 ? 8.602 -11.5 -18.703 1 98.75 172 SER A CA 1
ATOM 1267 C C . SER A 1 172 ? 10.039 -11.992 -18.719 1 98.75 172 SER A C 1
ATOM 1269 O O . SER A 1 172 ? 10.836 -11.641 -17.844 1 98.75 172 SER A O 1
ATOM 1271 N N . GLY A 1 173 ? 10.328 -12.859 -19.656 1 98.75 173 GLY A N 1
ATOM 1272 C CA . GLY A 1 173 ? 11.695 -13.328 -19.781 1 98.75 173 GLY A CA 1
ATOM 1273 C C . GLY A 1 173 ? 12.695 -12.203 -19.984 1 98.75 173 GLY A C 1
ATOM 1274 O O . GLY A 1 173 ? 13.797 -12.234 -19.438 1 98.75 173 GLY A O 1
ATOM 1275 N N . GLU A 1 174 ? 12.258 -11.164 -20.719 1 98.69 174 GLU A N 1
ATOM 1276 C CA . GLU A 1 174 ? 13.133 -10.055 -21.078 1 98.69 174 GLU A CA 1
ATOM 1277 C C . GLU A 1 174 ? 13.328 -9.094 -19.922 1 98.69 174 GLU A C 1
ATOM 1279 O O . GLU A 1 174 ? 14.383 -8.469 -19.781 1 98.69 174 GLU A O 1
ATOM 1284 N N . LEU A 1 175 ? 12.297 -8.953 -19.062 1 98.75 175 LEU A N 1
ATOM 1285 C CA . LEU A 1 175 ? 12.32 -7.77 -18.219 1 98.75 175 LEU A CA 1
ATOM 1286 C C . LEU A 1 175 ? 12.062 -8.141 -16.75 1 98.75 175 LEU A C 1
ATOM 1288 O O . LEU A 1 175 ? 12.266 -7.316 -15.859 1 98.75 175 LEU A O 1
ATOM 1292 N N . ALA A 1 176 ? 11.594 -9.359 -16.453 1 98.81 176 ALA A N 1
ATOM 1293 C CA . ALA A 1 176 ? 11.297 -9.781 -15.078 1 98.81 176 ALA A CA 1
ATOM 1294 C C . ALA A 1 176 ? 12.234 -10.906 -14.641 1 98.81 176 ALA A C 1
ATOM 1296 O O . ALA A 1 176 ? 13.078 -11.352 -15.414 1 98.81 176 ALA A O 1
ATOM 1297 N N . ASP A 1 177 ? 12.125 -11.305 -13.391 1 98.81 177 ASP A N 1
ATOM 1298 C CA . ASP A 1 177 ? 12.984 -12.336 -12.828 1 98.81 177 ASP A CA 1
ATOM 1299 C C . ASP A 1 177 ? 12.359 -13.719 -12.992 1 98.81 177 ASP A C 1
ATOM 1301 O O . ASP A 1 177 ? 13 -14.734 -12.703 1 98.81 177 ASP A O 1
ATOM 1305 N N . GLY A 1 178 ? 11.141 -13.766 -13.43 1 98.75 178 GLY A N 1
ATOM 1306 C CA . GLY A 1 178 ? 10.461 -15.031 -13.641 1 98.75 178 GLY A CA 1
ATOM 1307 C C . GLY A 1 178 ? 8.961 -14.883 -13.812 1 98.75 178 GLY A C 1
ATOM 1308 O O . GLY A 1 178 ? 8.477 -13.805 -14.156 1 98.75 178 GLY A O 1
ATOM 1309 N N . VAL A 1 179 ? 8.25 -16.016 -13.688 1 98.81 179 VAL A N 1
ATOM 1310 C CA . VAL A 1 179 ? 6.812 -15.992 -13.945 1 98.81 179 VAL A CA 1
ATOM 1311 C C . VAL A 1 179 ? 6.086 -16.781 -12.859 1 98.81 179 VAL A C 1
ATOM 1313 O O . VAL A 1 179 ? 6.691 -17.609 -12.164 1 98.81 179 VAL A O 1
ATOM 1316 N N . LEU A 1 180 ? 4.773 -16.422 -12.711 1 98.19 180 LEU A N 1
ATOM 1317 C CA . LEU A 1 180 ? 3.842 -17.047 -11.781 1 98.19 180 LEU A CA 1
ATOM 1318 C C . LEU A 1 180 ? 2.695 -17.719 -12.531 1 98.19 180 LEU A C 1
ATOM 1320 O O . LEU A 1 180 ? 1.54 -17.312 -12.406 1 98.19 180 LEU A O 1
ATOM 1324 N N . PRO A 1 181 ? 2.932 -18.781 -13.258 1 97.38 181 PRO A N 1
ATOM 1325 C CA . PRO A 1 181 ? 1.806 -19.422 -13.938 1 97.38 181 PRO A CA 1
ATOM 1326 C C . PRO A 1 181 ? 0.844 -20.109 -12.977 1 97.38 181 PRO A C 1
ATOM 1328 O O . PRO A 1 181 ? 1.279 -20.75 -12.016 1 97.38 181 PRO A O 1
ATOM 1331 N N . PHE A 1 182 ? -0.463 -19.922 -13.172 1 95.56 182 PHE A N 1
ATOM 1332 C CA . PHE A 1 182 ? -1.53 -20.578 -12.43 1 95.56 182 PHE A CA 1
ATOM 1333 C C . PHE A 1 182 ? -2.334 -21.5 -13.336 1 95.56 182 PHE A C 1
ATOM 1335 O O . PHE A 1 182 ? -2.709 -21.125 -14.445 1 95.56 182 PHE A O 1
ATOM 1342 N N . LEU A 1 183 ? -2.576 -22.688 -12.938 1 94.81 183 LEU A N 1
ATOM 1343 C CA . LEU A 1 183 ? -3.342 -23.688 -13.656 1 94.81 183 LEU A CA 1
ATOM 1344 C C . LEU A 1 183 ? -2.641 -24.094 -14.945 1 94.81 183 LEU A C 1
ATOM 1346 O O . LEU A 1 183 ? -3.287 -24.25 -15.984 1 94.81 183 LEU A O 1
ATOM 1350 N N . ALA A 1 184 ? -1.355 -24.062 -14.938 1 95.56 184 ALA A N 1
ATOM 1351 C CA . ALA A 1 184 ? -0.518 -24.672 -15.969 1 95.56 184 ALA A CA 1
ATOM 1352 C C . ALA A 1 184 ? 0.058 -26 -15.5 1 95.56 184 ALA A C 1
ATOM 1354 O O . ALA A 1 184 ? 0.944 -26.031 -14.641 1 95.56 184 ALA A O 1
ATOM 1355 N N . GLY A 1 185 ? -0.458 -27.078 -16.047 1 97.06 185 GLY A N 1
ATOM 1356 C CA . GLY A 1 185 ? 0.031 -28.406 -15.672 1 97.06 185 GLY A CA 1
ATOM 1357 C C . GLY A 1 185 ? 1.443 -28.672 -16.156 1 97.06 185 GLY A C 1
ATOM 1358 O O . GLY A 1 185 ? 2.018 -27.875 -16.891 1 97.06 185 GLY A O 1
ATOM 1359 N N . PRO A 1 186 ? 2.01 -29.797 -15.719 1 97.94 186 PRO A N 1
ATOM 1360 C CA . PRO A 1 186 ? 3.396 -30.125 -16.062 1 97.94 186 PRO A CA 1
ATOM 1361 C C . PRO A 1 186 ? 3.643 -30.141 -17.578 1 97.94 186 PRO A C 1
ATOM 1363 O O . PRO A 1 186 ? 4.688 -29.672 -18.031 1 97.94 186 PRO A O 1
ATOM 1366 N N . ARG A 1 187 ? 2.727 -30.578 -18.344 1 97.56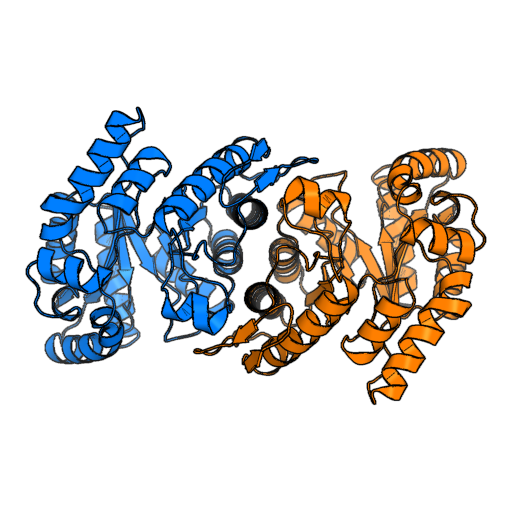 187 ARG A N 1
ATOM 1367 C CA . ARG A 1 187 ? 2.893 -30.609 -19.781 1 97.56 187 ARG A CA 1
ATOM 1368 C C . ARG A 1 187 ? 2.988 -29.203 -20.359 1 97.56 187 ARG A C 1
ATOM 1370 O O . ARG A 1 187 ? 3.887 -28.906 -21.141 1 97.56 187 ARG A O 1
ATOM 1377 N N . ALA A 1 188 ? 2.018 -28.359 -20 1 97.25 188 ALA A N 1
ATOM 1378 C CA . ALA A 1 188 ? 2.027 -26.984 -20.453 1 97.25 188 ALA A CA 1
ATOM 1379 C C . ALA A 1 188 ? 3.301 -26.266 -20.016 1 97.25 188 ALA A C 1
ATOM 1381 O O . ALA A 1 188 ? 3.857 -25.453 -20.766 1 97.25 188 ALA A O 1
ATOM 1382 N N . LEU A 1 189 ? 3.74 -26.531 -18.812 1 97.94 189 LEU A N 1
ATOM 1383 C CA . LEU A 1 189 ? 4.969 -25.922 -18.312 1 97.94 189 LEU A CA 1
ATOM 1384 C C . LEU A 1 189 ? 6.164 -26.344 -19.156 1 97.94 189 LEU A C 1
ATOM 1386 O O . LEU A 1 189 ? 6.879 -25.5 -19.703 1 97.94 189 LEU A O 1
ATOM 1390 N N . ALA A 1 190 ? 6.301 -27.641 -19.328 1 98.19 190 ALA A N 1
ATOM 1391 C CA . ALA A 1 190 ? 7.484 -28.203 -19.969 1 98.19 190 ALA A CA 1
ATOM 1392 C C . ALA A 1 190 ? 7.527 -27.828 -21.453 1 98.19 190 ALA A C 1
ATOM 1394 O O . ALA A 1 190 ? 8.602 -27.562 -22 1 98.19 190 ALA A O 1
ATOM 1395 N N . GLU A 1 191 ? 6.375 -27.75 -22.031 1 97.81 191 GLU A N 1
ATOM 1396 C CA . GLU A 1 191 ? 6.348 -27.641 -23.484 1 97.81 191 GLU A CA 1
ATOM 1397 C C . GLU A 1 191 ? 6.18 -26.188 -23.922 1 97.81 191 GLU A C 1
ATOM 1399 O O . GLU A 1 191 ? 6.562 -25.812 -25.031 1 97.81 191 GLU A O 1
ATOM 1404 N N . HIS A 1 192 ? 5.594 -25.391 -23.078 1 96.88 192 HIS A N 1
ATOM 1405 C CA . HIS A 1 192 ? 5.227 -24.062 -23.547 1 96.88 192 HIS A CA 1
ATOM 1406 C C . HIS A 1 192 ? 5.816 -22.984 -22.656 1 96.88 192 HIS A C 1
ATOM 1408 O O . HIS A 1 192 ? 6.617 -22.156 -23.109 1 96.88 192 HIS A O 1
ATOM 1414 N N . VAL A 1 193 ? 5.562 -22.984 -21.406 1 98 193 VAL A N 1
ATOM 1415 C CA . VAL A 1 193 ? 5.883 -21.875 -20.531 1 98 193 VAL A CA 1
ATOM 1416 C C . VAL A 1 193 ? 7.395 -21.781 -20.328 1 98 193 VAL A C 1
ATOM 1418 O O . VAL A 1 193 ? 8.008 -20.766 -20.641 1 98 193 VAL A O 1
ATOM 1421 N N . VAL A 1 194 ? 8.016 -22.859 -19.875 1 98.56 194 VAL A N 1
ATOM 1422 C CA . VAL A 1 194 ? 9.422 -22.859 -19.5 1 98.56 194 VAL A CA 1
ATOM 1423 C C . VAL A 1 194 ? 10.289 -22.547 -20.719 1 98.56 194 VAL A C 1
ATOM 1425 O O . VAL A 1 194 ? 11.141 -21.656 -20.672 1 98.56 194 VAL A O 1
ATOM 1428 N N . PRO A 1 195 ? 10.031 -23.219 -21.859 1 98.38 195 PRO A N 1
ATOM 1429 C CA . PRO A 1 195 ? 10.867 -22.906 -23.016 1 98.38 195 PRO A CA 1
ATOM 1430 C C . PRO A 1 195 ? 10.742 -21.453 -23.469 1 98.38 195 PRO A C 1
ATOM 1432 O O . PRO A 1 195 ? 11.75 -20.812 -23.781 1 98.38 195 PRO A O 1
ATOM 1435 N N . ALA A 1 196 ? 9.547 -20.922 -23.453 1 98.19 196 ALA A N 1
ATOM 1436 C CA . ALA A 1 196 ? 9.305 -19.578 -23.969 1 98.19 196 ALA A CA 1
ATOM 1437 C C . ALA A 1 196 ? 9.992 -18.531 -23.078 1 98.19 196 ALA A C 1
ATOM 1439 O O . ALA A 1 196 ? 10.711 -17.656 -23.594 1 98.19 196 ALA A O 1
ATOM 1440 N N . VAL A 1 197 ? 9.797 -18.641 -21.781 1 98.75 197 VAL A N 1
ATOM 1441 C CA . VAL A 1 197 ? 10.328 -17.609 -20.891 1 98.75 197 VAL A CA 1
ATOM 1442 C C . VAL A 1 197 ? 11.844 -17.766 -20.781 1 98.75 197 VAL A C 1
ATOM 1444 O O . VAL A 1 197 ? 12.562 -16.766 -20.688 1 98.75 197 VAL A O 1
ATOM 1447 N N . THR A 1 198 ? 12.367 -18.969 -20.828 1 98.75 198 THR A N 1
ATOM 1448 C CA . THR A 1 198 ? 13.805 -19.219 -20.734 1 98.75 198 THR A CA 1
ATOM 1449 C C . THR A 1 198 ? 14.516 -18.703 -21.984 1 98.75 198 THR A C 1
ATOM 1451 O O . THR A 1 198 ? 15.586 -18.078 -21.875 1 98.75 198 THR A O 1
ATOM 1454 N N . ALA A 1 199 ? 13.938 -18.938 -23.094 1 98.62 199 ALA A N 1
ATOM 1455 C CA . ALA A 1 199 ? 14.523 -18.453 -24.328 1 98.62 199 ALA A CA 1
ATOM 1456 C C . ALA A 1 199 ? 14.57 -16.922 -24.344 1 98.62 199 ALA A C 1
ATOM 1458 O O . ALA A 1 199 ? 15.57 -16.328 -24.766 1 98.62 199 ALA A O 1
ATOM 1459 N N . ALA A 1 200 ? 13.492 -16.328 -23.953 1 98.75 200 ALA A N 1
ATOM 1460 C CA . ALA A 1 200 ? 13.422 -14.867 -23.906 1 98.75 200 ALA A CA 1
ATOM 1461 C C . ALA A 1 200 ? 14.461 -14.297 -22.953 1 98.75 200 ALA A C 1
ATOM 1463 O O . ALA A 1 200 ? 15.125 -13.305 -23.25 1 98.75 200 ALA A O 1
ATOM 1464 N N . ALA A 1 201 ? 14.586 -14.906 -21.766 1 98.75 201 ALA A N 1
ATOM 1465 C CA . ALA A 1 201 ? 15.57 -14.469 -20.781 1 98.75 201 ALA A CA 1
ATOM 1466 C C . ALA A 1 201 ? 16.984 -14.594 -21.328 1 98.75 201 ALA A C 1
ATOM 1468 O O . ALA A 1 201 ? 17.781 -13.664 -21.219 1 98.75 201 ALA A O 1
ATOM 1469 N N . ALA A 1 202 ? 17.25 -15.727 -21.922 1 98.56 202 ALA A N 1
ATOM 1470 C CA . ALA A 1 202 ? 18.562 -15.969 -22.5 1 98.56 202 ALA A CA 1
ATOM 1471 C C . ALA A 1 202 ? 18.891 -14.938 -23.594 1 98.56 202 ALA A C 1
ATOM 1473 O O . ALA A 1 202 ? 20 -14.414 -23.641 1 98.56 202 ALA A O 1
ATOM 1474 N N . ALA A 1 203 ? 17.969 -14.688 -24.422 1 98.44 203 ALA A N 1
ATOM 1475 C CA . ALA A 1 203 ? 18.156 -13.734 -25.5 1 98.44 203 ALA A CA 1
ATOM 1476 C C . ALA A 1 203 ? 18.438 -12.336 -24.969 1 98.44 203 ALA A C 1
ATOM 1478 O O . ALA A 1 203 ? 19.156 -11.555 -25.594 1 98.44 203 ALA A O 1
ATOM 1479 N N . ALA A 1 204 ? 17.906 -12.062 -23.828 1 98.12 204 ALA A N 1
ATOM 1480 C CA . ALA A 1 204 ? 18.078 -10.75 -23.203 1 98.12 204 ALA A CA 1
ATOM 1481 C C . ALA A 1 204 ? 19.312 -10.727 -22.312 1 98.12 204 ALA A C 1
ATOM 1483 O O . ALA A 1 204 ? 19.594 -9.711 -21.656 1 98.12 204 ALA A O 1
ATOM 1484 N N . GLY A 1 205 ? 20.031 -11.844 -22.172 1 98.12 205 GLY A N 1
ATOM 1485 C CA . GLY A 1 205 ? 21.234 -11.914 -21.344 1 98.12 205 GLY A CA 1
ATOM 1486 C C . GLY A 1 205 ? 20.938 -11.961 -19.859 1 98.12 205 GLY A C 1
ATOM 1487 O O . GLY A 1 205 ? 21.734 -11.492 -19.047 1 98.12 205 GLY A O 1
ATOM 1488 N N . ARG A 1 206 ? 19.828 -12.461 -19.547 1 97.69 206 ARG A N 1
ATOM 1489 C CA . ARG A 1 206 ? 19.406 -12.523 -18.156 1 97.69 206 ARG A CA 1
ATOM 1490 C C . ARG A 1 206 ? 19.609 -13.93 -17.594 1 97.69 206 ARG A C 1
ATOM 1492 O O . ARG A 1 206 ? 19.688 -14.898 -18.344 1 97.69 206 ARG A O 1
ATOM 1499 N N . PRO A 1 207 ? 19.656 -14.016 -16.234 1 97.5 207 PRO A N 1
ATOM 1500 C CA . PRO A 1 207 ? 19.719 -15.344 -15.609 1 97.5 207 PRO A CA 1
ATOM 1501 C C . PRO A 1 207 ? 18.5 -16.203 -15.906 1 97.5 207 PRO A C 1
ATOM 1503 O O . PRO A 1 207 ? 17.469 -15.672 -16.344 1 97.5 207 PRO A O 1
ATOM 1506 N N . ALA A 1 208 ? 18.625 -17.5 -15.641 1 98.12 208 ALA A N 1
ATOM 1507 C CA . ALA A 1 208 ? 17.484 -18.391 -15.766 1 98.12 208 ALA A CA 1
ATOM 1508 C C . ALA A 1 208 ? 16.312 -17.906 -14.922 1 98.12 208 ALA A C 1
ATOM 1510 O O . ALA A 1 208 ? 16.469 -17.594 -13.742 1 98.12 208 ALA A O 1
ATOM 1511 N N . PRO A 1 209 ? 15.164 -17.812 -15.5 1 98.69 209 PRO A N 1
ATOM 1512 C CA . PRO A 1 209 ? 14.008 -17.266 -14.789 1 98.69 209 PRO A CA 1
ATOM 1513 C C . PRO A 1 209 ? 13.461 -18.234 -13.734 1 98.69 209 PRO A C 1
ATOM 1515 O O . PRO A 1 209 ? 13.547 -19.453 -13.906 1 98.69 209 PRO A O 1
ATOM 1518 N N . ARG A 1 210 ? 12.945 -17.641 -12.742 1 98.69 210 ARG A N 1
ATOM 1519 C CA . ARG A 1 210 ? 12.164 -18.422 -11.781 1 98.69 210 ARG A CA 1
ATOM 1520 C C . ARG A 1 210 ? 10.812 -18.812 -12.367 1 98.69 210 ARG A C 1
ATOM 1522 O O . ARG A 1 210 ? 10.156 -18.016 -13.031 1 98.69 210 ARG A O 1
ATOM 1529 N N . ILE A 1 211 ? 10.477 -20.047 -12.133 1 98.75 211 ILE A N 1
ATOM 1530 C CA . ILE A 1 211 ? 9.172 -20.578 -12.523 1 98.75 211 ILE A CA 1
ATOM 1531 C C . ILE A 1 211 ? 8.398 -21 -11.281 1 98.75 211 ILE A C 1
ATOM 1533 O O . ILE A 1 211 ? 8.586 -22.109 -10.773 1 98.75 211 ILE A O 1
ATOM 1537 N N . VAL A 1 212 ? 7.465 -20.141 -10.844 1 98.75 212 VAL A N 1
ATOM 1538 C CA . VAL A 1 212 ? 6.684 -20.406 -9.641 1 98.75 212 VAL A CA 1
ATOM 1539 C C . VAL A 1 212 ? 5.281 -20.875 -10.023 1 98.75 212 VAL A C 1
ATOM 1541 O O . VAL A 1 212 ? 4.383 -20.062 -10.25 1 98.75 212 VAL A O 1
ATOM 1544 N N . ALA A 1 213 ? 5.09 -22.172 -10.047 1 98.38 213 ALA A N 1
ATOM 1545 C CA . ALA A 1 213 ? 3.818 -22.75 -10.484 1 98.38 213 ALA A CA 1
ATOM 1546 C C . ALA A 1 213 ? 2.805 -22.781 -9.344 1 98.38 213 ALA A C 1
ATOM 1548 O O . ALA A 1 213 ? 3.035 -23.422 -8.312 1 98.38 213 ALA A O 1
ATOM 1549 N N . LEU A 1 214 ? 1.729 -22.062 -9.484 1 97.38 214 LEU A N 1
ATOM 1550 C CA . LEU A 1 214 ? 0.636 -22.125 -8.523 1 97.38 214 LEU A CA 1
ATOM 1551 C C . LEU A 1 214 ? -0.369 -23.203 -8.891 1 97.38 214 LEU A C 1
ATOM 1553 O O . LEU A 1 214 ? -0.881 -23.219 -10.016 1 97.38 214 LEU A O 1
ATOM 1557 N N . VAL A 1 215 ? -0.642 -24.078 -7.969 1 96.5 215 VAL A N 1
ATOM 1558 C CA . VAL A 1 215 ? -1.434 -25.266 -8.258 1 96.5 215 VAL A CA 1
ATOM 1559 C C . VAL A 1 215 ? -2.418 -25.516 -7.117 1 96.5 215 VAL A C 1
ATOM 1561 O O . VAL A 1 215 ? -2.018 -25.625 -5.957 1 96.5 215 VAL A O 1
ATOM 1564 N N . PRO A 1 216 ? -3.758 -25.594 -7.469 1 95.94 216 PRO A N 1
ATOM 1565 C CA . PRO A 1 216 ? -4.66 -26.062 -6.418 1 95.94 216 PRO A CA 1
ATOM 1566 C C . PRO A 1 216 ? -4.363 -27.5 -5.988 1 95.94 216 PRO A C 1
ATOM 1568 O O . PRO A 1 216 ? -4.02 -28.344 -6.82 1 95.94 216 PRO A O 1
ATOM 1571 N N . GLY A 1 217 ? -4.406 -27.734 -4.695 1 97.06 217 GLY A N 1
ATOM 1572 C CA . GLY A 1 217 ? -4.137 -29.109 -4.297 1 97.06 217 GLY A CA 1
ATOM 1573 C C . GLY A 1 217 ? -4.438 -29.375 -2.834 1 97.06 217 GLY A C 1
ATOM 1574 O O . GLY A 1 217 ? -4.355 -28.469 -2.004 1 97.06 217 GLY A O 1
ATOM 1575 N N . VAL A 1 218 ? -4.82 -30.562 -2.527 1 97.5 218 VAL A N 1
ATOM 1576 C CA . VAL A 1 218 ? -5.211 -31 -1.189 1 97.5 218 VAL A CA 1
ATOM 1577 C C . VAL A 1 218 ? -4.848 -32.469 -0.99 1 97.5 218 VAL A C 1
ATOM 1579 O O . VAL A 1 218 ? -5.129 -33.312 -1.851 1 97.5 218 VAL A O 1
ATOM 1582 N N . VAL A 1 219 ? -4.16 -32.75 0.101 1 98.44 219 VAL A N 1
ATOM 1583 C CA . VAL A 1 219 ? -4.062 -34.125 0.57 1 98.44 219 VAL A CA 1
ATOM 1584 C C . VAL A 1 219 ? -5.355 -34.531 1.282 1 98.44 219 VAL A C 1
ATOM 1586 O O . VAL A 1 219 ? -5.777 -33.844 2.229 1 98.44 219 VAL A O 1
ATOM 1589 N N . THR A 1 220 ? -5.965 -35.562 0.811 1 97.94 220 THR A N 1
ATOM 1590 C CA . THR A 1 220 ? -7.254 -35.938 1.373 1 97.94 220 THR A CA 1
ATOM 1591 C C . THR A 1 220 ? -7.504 -37.438 1.163 1 97.94 220 THR A C 1
ATOM 1593 O O . THR A 1 220 ? -6.902 -38.062 0.282 1 97.94 220 THR A O 1
ATOM 1596 N N . ALA A 1 221 ? -8.359 -38.031 2.039 1 95.62 221 ALA A N 1
ATOM 1597 C CA . ALA A 1 221 ? -8.828 -39.406 1.879 1 95.62 221 ALA A CA 1
ATOM 1598 C C . ALA A 1 221 ? -10.102 -39.438 1.039 1 95.62 221 ALA A C 1
ATOM 1600 O O . ALA A 1 221 ? -10.531 -40.531 0.611 1 95.62 221 ALA A O 1
ATOM 1601 N N . ASP A 1 222 ? -10.633 -38.344 0.75 1 95 222 ASP A N 1
ATOM 1602 C CA . ASP A 1 222 ? -11.883 -38.25 0.005 1 95 222 ASP A CA 1
ATOM 1603 C C . ASP A 1 222 ? -11.688 -37.469 -1.293 1 95 222 ASP A C 1
ATOM 1605 O O . ASP A 1 222 ? -12.359 -36.469 -1.521 1 95 222 ASP A O 1
ATOM 1609 N N . ALA A 1 223 ? -10.906 -38.031 -2.115 1 96 223 ALA A N 1
ATOM 1610 C CA . ALA A 1 223 ? -10.484 -37.312 -3.318 1 96 223 ALA A CA 1
ATOM 1611 C C . ALA A 1 223 ? -11.68 -36.938 -4.188 1 96 223 ALA A C 1
ATOM 1613 O O . ALA A 1 223 ? -11.727 -35.844 -4.762 1 96 223 ALA A O 1
ATOM 1614 N N . ALA A 1 224 ? -12.648 -37.812 -4.281 1 95.38 224 ALA A N 1
ATOM 1615 C CA . ALA A 1 224 ? -13.805 -37.562 -5.141 1 95.38 224 ALA A CA 1
ATOM 1616 C C . ALA A 1 224 ? -14.586 -36.344 -4.676 1 95.38 224 ALA A C 1
ATOM 1618 O O . ALA A 1 224 ? -14.938 -35.469 -5.484 1 95.38 224 ALA A O 1
ATOM 1619 N N . ALA A 1 225 ? -14.836 -36.281 -3.457 1 94.81 225 ALA A N 1
ATOM 1620 C CA . ALA A 1 225 ? -15.586 -35.156 -2.9 1 94.81 225 ALA A CA 1
ATOM 1621 C C . ALA A 1 225 ? -14.82 -33.844 -3.061 1 94.81 225 ALA A C 1
ATOM 1623 O O . ALA A 1 225 ? -15.406 -32.812 -3.387 1 94.81 225 ALA A O 1
ATOM 1624 N N . VAL A 1 226 ? -13.562 -33.906 -2.805 1 95.75 226 VAL A N 1
ATOM 1625 C CA . VAL A 1 226 ? -12.734 -32.688 -2.883 1 95.75 226 VAL A CA 1
ATOM 1626 C C . VAL A 1 226 ? -12.633 -32.219 -4.332 1 95.75 226 VAL A C 1
ATOM 1628 O O . VAL A 1 226 ? -12.602 -31.031 -4.605 1 95.75 226 VAL A O 1
ATOM 1631 N N . ARG A 1 227 ? -12.602 -33.125 -5.25 1 95.62 227 ARG A N 1
ATOM 1632 C CA . ARG A 1 227 ? -12.562 -32.75 -6.668 1 95.62 227 ARG A CA 1
ATOM 1633 C C . ARG A 1 227 ? -13.836 -32.031 -7.082 1 95.62 227 ARG A C 1
ATOM 1635 O O . ARG A 1 227 ? -13.789 -31.125 -7.918 1 95.62 227 ARG A O 1
ATOM 1642 N N . GLU A 1 228 ? -14.938 -32.469 -6.547 1 94.56 228 GLU A N 1
ATOM 1643 C CA . GLU A 1 228 ? -16.188 -31.766 -6.824 1 94.56 228 GLU A CA 1
ATOM 1644 C C . GLU A 1 228 ? -16.172 -30.344 -6.289 1 94.56 228 GLU A C 1
ATOM 1646 O O . GLU A 1 228 ? -16.609 -29.406 -6.965 1 94.56 228 GLU A O 1
ATOM 1651 N N . SER A 1 229 ? -15.672 -30.219 -5.082 1 92.5 229 SER A N 1
ATOM 1652 C CA . SER A 1 229 ? -15.531 -28.891 -4.496 1 92.5 229 SER A CA 1
ATOM 1653 C C . SER A 1 229 ? -14.578 -28.016 -5.312 1 92.5 229 SER A C 1
ATOM 1655 O O . SER A 1 229 ? -14.828 -26.828 -5.5 1 92.5 229 SER A O 1
ATOM 1657 N N . ALA A 1 230 ? -13.523 -28.609 -5.746 1 93.19 230 ALA A N 1
ATOM 1658 C CA . ALA A 1 230 ? -12.547 -27.891 -6.566 1 93.19 230 ALA A CA 1
ATOM 1659 C C . ALA A 1 230 ? -13.164 -27.438 -7.883 1 93.19 230 ALA A C 1
ATOM 1661 O O . ALA A 1 230 ? -12.883 -26.328 -8.359 1 93.19 230 ALA A O 1
ATOM 1662 N N . ALA A 1 231 ? -13.961 -28.25 -8.461 1 93.38 231 ALA A N 1
ATOM 1663 C CA . ALA A 1 231 ? -14.625 -27.906 -9.711 1 93.38 231 ALA A CA 1
ATOM 1664 C C . ALA A 1 231 ? -15.484 -26.656 -9.555 1 93.38 231 ALA A C 1
ATOM 1666 O O . ALA A 1 231 ? -15.508 -25.797 -10.43 1 93.38 231 ALA A O 1
ATOM 1667 N N . GLU A 1 232 ? -16.125 -26.609 -8.477 1 90.5 232 GLU A N 1
ATOM 1668 C CA . GLU A 1 232 ? -16.953 -25.438 -8.195 1 90.5 232 GLU A CA 1
ATOM 1669 C C . GLU A 1 232 ? -16.109 -24.188 -7.973 1 90.5 232 GLU A C 1
ATOM 1671 O O . GLU A 1 232 ? -16.422 -23.125 -8.516 1 90.5 232 GLU A O 1
ATOM 1676 N N . ALA A 1 233 ? -15.07 -24.312 -7.273 1 86.81 233 ALA A N 1
ATOM 1677 C CA . ALA A 1 233 ? -14.234 -23.188 -6.887 1 86.81 233 ALA A CA 1
ATOM 1678 C C . ALA A 1 233 ? -13.453 -22.641 -8.086 1 86.81 233 ALA A C 1
ATOM 1680 O O . ALA A 1 233 ? -13.195 -21.438 -8.164 1 86.81 233 ALA A O 1
ATOM 1681 N N . LEU A 1 234 ? -13.133 -23.484 -9.008 1 89.81 234 LEU A N 1
ATOM 1682 C CA . LEU A 1 234 ? -12.234 -23.109 -10.094 1 89.81 234 LEU A CA 1
ATOM 1683 C C . LEU A 1 234 ? -13.016 -22.828 -11.375 1 89.81 234 LEU A C 1
ATOM 1685 O O . LEU A 1 234 ? -12.43 -22.5 -12.406 1 89.81 234 LEU A O 1
ATOM 1689 N N . ALA A 1 235 ? -14.32 -22.859 -11.266 1 87.06 235 ALA A N 1
ATOM 1690 C CA . ALA A 1 235 ? -15.172 -22.734 -12.445 1 87.06 235 ALA A CA 1
ATOM 1691 C C . ALA A 1 235 ? -14.984 -21.391 -13.117 1 87.06 235 ALA A C 1
ATOM 1693 O O . ALA A 1 235 ? -15.062 -21.281 -14.344 1 87.06 235 ALA A O 1
ATOM 1694 N N . LEU A 1 236 ? -14.656 -20.406 -12.297 1 79.75 236 LEU A N 1
ATOM 1695 C CA . LEU A 1 236 ? -14.516 -19.062 -12.812 1 79.75 236 LEU A CA 1
ATOM 1696 C C . LEU A 1 236 ? -13.352 -18.969 -13.789 1 79.75 236 LEU A C 1
ATOM 1698 O O . LEU A 1 236 ? -13.414 -18.219 -14.773 1 79.75 236 LEU A O 1
ATOM 1702 N N . TYR A 1 237 ? -12.336 -19.719 -13.602 1 84.94 237 TYR A N 1
ATOM 1703 C CA . TYR A 1 237 ? -11.133 -19.656 -14.422 1 84.94 237 TYR A CA 1
ATOM 1704 C C . TYR A 1 237 ? -11.375 -20.266 -15.797 1 84.94 237 TYR A C 1
ATOM 1706 O O . TYR A 1 237 ? -10.688 -19.922 -16.766 1 84.94 237 TYR A O 1
ATOM 1714 N N . GLU A 1 238 ? -12.367 -21.078 -15.898 1 85.25 238 GLU A N 1
ATOM 1715 C CA . GLU A 1 238 ? -12.68 -21.719 -17.172 1 85.25 238 GLU A CA 1
ATOM 1716 C C . GLU A 1 238 ? -13.312 -20.734 -18.141 1 85.25 238 GLU A C 1
ATOM 1718 O O . GLU A 1 238 ? -13.398 -21 -19.344 1 85.25 238 GLU A O 1
ATOM 1723 N N . ARG A 1 239 ? -13.648 -19.594 -17.609 1 79.56 239 ARG A N 1
ATOM 1724 C CA . ARG A 1 239 ? -14.281 -18.594 -18.453 1 79.56 239 ARG A CA 1
ATOM 1725 C C . ARG A 1 239 ? -13.258 -17.594 -18.969 1 79.56 239 ARG A C 1
ATOM 1727 O O . ARG A 1 239 ? -13.562 -16.781 -19.859 1 79.56 239 ARG A O 1
ATOM 1734 N N . ILE A 1 240 ? -12.055 -17.688 -18.531 1 78.94 240 ILE A N 1
ATOM 1735 C CA . ILE A 1 240 ? -10.992 -16.75 -18.922 1 78.94 240 ILE A CA 1
ATOM 1736 C C . ILE A 1 240 ? -10.133 -17.375 -20.016 1 78.94 240 ILE A C 1
ATOM 1738 O O . ILE A 1 240 ? -9.5 -18.406 -19.797 1 78.94 240 ILE A O 1
ATOM 1742 N N . PRO A 1 241 ? -10.023 -16.688 -21.172 1 78.75 241 PRO A N 1
ATOM 1743 C CA . PRO A 1 241 ? -9.375 -17.281 -22.328 1 78.75 241 PRO A CA 1
ATOM 1744 C C . PRO A 1 241 ? -7.941 -17.719 -22.031 1 78.75 241 PRO A C 1
ATOM 1746 O O . PRO A 1 241 ? -7.527 -18.812 -22.453 1 78.75 241 PRO A O 1
ATOM 1749 N N . SER A 1 242 ? -7.203 -16.953 -21.344 1 79.06 242 SER A N 1
ATOM 1750 C CA . SER A 1 242 ? -5.82 -17.312 -21.047 1 79.06 242 SER A CA 1
ATOM 1751 C C . SER A 1 242 ? -5.738 -18.594 -20.25 1 79.06 242 SER A C 1
ATOM 1753 O O . SER A 1 242 ? -4.859 -19.438 -20.484 1 79.06 242 SER A O 1
ATOM 1755 N N . TYR A 1 243 ? -6.66 -18.859 -19.359 1 86.19 243 TYR A N 1
ATOM 1756 C CA . TYR A 1 243 ? -6.684 -20.062 -18.547 1 86.19 243 TYR A CA 1
ATOM 1757 C C . TYR A 1 243 ? -7.188 -21.25 -19.359 1 86.19 243 TYR A C 1
ATOM 1759 O O . TYR A 1 243 ? -6.691 -22.375 -19.203 1 86.19 243 TYR A O 1
ATOM 1767 N N . GLN A 1 244 ? -8.109 -20.953 -20.25 1 86.75 244 GLN A N 1
ATOM 1768 C CA . GLN A 1 244 ? -8.594 -22.031 -21.109 1 86.75 244 GLN A CA 1
ATOM 1769 C C . GLN A 1 244 ? -7.457 -22.641 -21.922 1 86.75 244 GLN A C 1
ATOM 1771 O O . GLN A 1 244 ? -7.328 -23.859 -22 1 86.75 244 GLN A O 1
ATOM 1776 N N . ARG A 1 245 ? -6.684 -21.828 -22.469 1 88 245 ARG A N 1
ATOM 1777 C CA . ARG A 1 245 ? -5.57 -22.297 -23.297 1 88 245 ARG A CA 1
ATOM 1778 C C . ARG A 1 245 ? -4.566 -23.078 -22.453 1 88 245 ARG A C 1
ATOM 1780 O O . ARG A 1 245 ? -4.078 -24.125 -22.891 1 88 245 ARG A O 1
ATOM 1787 N N . ALA A 1 246 ? -4.215 -22.594 -21.312 1 88.12 246 ALA A N 1
ATOM 1788 C CA . ALA A 1 246 ? -3.262 -23.266 -20.422 1 88.12 246 ALA A CA 1
ATOM 1789 C C . ALA A 1 246 ? -3.785 -24.625 -19.984 1 88.12 246 ALA A C 1
ATOM 1791 O O . ALA A 1 246 ? -3.035 -25.609 -19.938 1 88.12 246 ALA A O 1
ATOM 1792 N N . ILE A 1 247 ? -5.059 -24.688 -19.688 1 91.62 247 ILE A N 1
ATOM 1793 C CA . ILE A 1 247 ? -5.699 -25.922 -19.266 1 91.62 247 ILE A CA 1
ATOM 1794 C C . ILE A 1 247 ? -5.668 -26.938 -20.406 1 91.62 247 ILE A C 1
ATOM 1796 O O . ILE A 1 247 ? -5.258 -28.094 -20.203 1 91.62 247 ILE A O 1
ATOM 1800 N N . GLU A 1 248 ? -5.965 -26.453 -21.578 1 91.56 248 GLU A N 1
ATOM 1801 C CA . GLU A 1 248 ? -5.945 -27.328 -22.766 1 91.56 248 GLU A CA 1
ATOM 1802 C C . GLU A 1 248 ? -4.531 -27.812 -23.062 1 91.56 248 GLU A C 1
ATOM 1804 O O . GLU A 1 248 ? -4.324 -29 -23.344 1 91.56 248 GLU A O 1
ATOM 1809 N N . ARG A 1 249 ? -3.635 -26.969 -22.984 1 92.25 249 ARG A N 1
ATOM 1810 C CA . ARG A 1 249 ? -2.24 -27.297 -23.266 1 92.25 249 ARG A CA 1
ATOM 1811 C C . ARG A 1 249 ? -1.704 -28.297 -22.234 1 92.25 249 ARG A C 1
ATOM 1813 O O . ARG A 1 249 ? -0.726 -29 -22.5 1 92.25 249 ARG A O 1
ATOM 1820 N N . SER A 1 250 ? -2.338 -28.297 -21.125 1 93.81 250 SER A N 1
ATOM 1821 C CA . SER A 1 250 ? -1.929 -29.203 -20.062 1 93.81 250 SER A CA 1
ATOM 1822 C C . SER A 1 250 ? -2.543 -30.594 -20.25 1 93.81 250 SER A C 1
ATOM 1824 O O . SER A 1 250 ? -2.244 -31.516 -19.5 1 93.81 250 SER A O 1
ATOM 1826 N N . GLY A 1 251 ? -3.416 -30.703 -21.25 1 92.19 251 GLY A N 1
ATOM 1827 C CA . GLY A 1 251 ? -4.094 -31.969 -21.531 1 92.19 251 GLY A CA 1
ATOM 1828 C C . GLY A 1 251 ? -5.305 -32.188 -20.641 1 92.19 251 GLY A C 1
ATOM 1829 O O . GLY A 1 251 ? -5.734 -33.344 -20.453 1 92.19 251 GLY A O 1
ATOM 1830 N N . ALA A 1 252 ? -5.738 -31.156 -20.031 1 93.06 252 ALA A N 1
ATOM 1831 C CA . ALA A 1 252 ? -6.887 -31.25 -19.141 1 93.06 252 ALA A CA 1
ATOM 1832 C C . ALA A 1 252 ? -8.141 -30.688 -19.781 1 93.06 252 ALA A C 1
ATOM 1834 O O . ALA A 1 252 ? -8.055 -29.812 -20.656 1 93.06 252 ALA A O 1
ATOM 1835 N N . ALA A 1 253 ? -9.297 -31.219 -19.391 1 89.88 253 ALA A N 1
ATOM 1836 C CA . ALA A 1 253 ? -10.57 -30.719 -19.906 1 89.88 253 ALA A CA 1
ATOM 1837 C C . ALA A 1 253 ? -11.117 -29.609 -19.031 1 89.88 253 ALA A C 1
ATOM 1839 O O . ALA A 1 253 ? -11.828 -28.719 -19.5 1 89.88 253 ALA A O 1
ATOM 1840 N N . ARG A 1 254 ? -10.922 -29.734 -17.766 1 92 254 ARG A N 1
ATOM 1841 C CA . ARG A 1 254 ? -11.422 -28.781 -16.781 1 92 254 ARG A CA 1
ATOM 1842 C C . ARG A 1 254 ? -10.305 -28.281 -15.875 1 92 254 ARG A C 1
ATOM 1844 O O . ARG A 1 254 ? -9.281 -28.953 -15.719 1 92 254 ARG A O 1
ATOM 1851 N N . ALA A 1 255 ? -10.492 -27.125 -15.289 1 92.19 255 ALA A N 1
ATOM 1852 C CA . ALA A 1 255 ? -9.539 -26.578 -14.32 1 92.19 255 ALA A CA 1
ATOM 1853 C C . ALA A 1 255 ? -9.328 -27.562 -13.164 1 92.19 255 ALA A C 1
ATOM 1855 O O . ALA A 1 255 ? -8.195 -27.75 -12.711 1 92.19 255 ALA A O 1
ATOM 1856 N N . ALA A 1 256 ? -10.406 -28.188 -12.742 1 92.25 256 ALA A N 1
ATOM 1857 C CA . ALA A 1 256 ? -10.367 -29.109 -11.617 1 92.25 256 ALA A CA 1
ATOM 1858 C C . ALA A 1 256 ? -9.477 -30.312 -11.922 1 92.25 256 ALA A C 1
ATOM 1860 O O . ALA A 1 256 ? -8.938 -30.938 -11.016 1 92.25 256 ALA A O 1
ATOM 1861 N N . ASP A 1 257 ? -9.273 -30.641 -13.219 1 93.81 257 ASP A N 1
ATOM 1862 C CA . ASP A 1 257 ? -8.414 -31.75 -13.633 1 93.81 257 ASP A CA 1
ATOM 1863 C C . ASP A 1 257 ? -6.945 -31.438 -13.344 1 93.81 257 ASP A C 1
ATOM 1865 O O . ASP A 1 257 ? -6.117 -32.344 -13.297 1 93.81 257 ASP A O 1
ATOM 1869 N N . LEU A 1 258 ? -6.656 -30.203 -13.133 1 95.12 258 LEU A N 1
ATOM 1870 C CA . LEU A 1 258 ? -5.285 -29.781 -12.867 1 95.12 258 LEU A CA 1
ATOM 1871 C C . LEU A 1 258 ? -5.031 -29.672 -11.367 1 95.12 258 LEU A C 1
ATOM 1873 O O . LEU A 1 258 ? -3.895 -29.453 -10.938 1 95.12 258 LEU A O 1
ATOM 1877 N N . ALA A 1 259 ? -6.137 -29.812 -10.57 1 96.12 259 ALA A N 1
ATOM 1878 C CA . ALA A 1 259 ? -5.957 -29.812 -9.125 1 96.12 259 ALA A CA 1
ATOM 1879 C C . ALA A 1 259 ? -5.277 -31.094 -8.656 1 96.12 259 ALA A C 1
ATOM 1881 O O . ALA A 1 259 ? -5.625 -32.188 -9.109 1 96.12 259 ALA A O 1
ATOM 1882 N N . VAL A 1 260 ? -4.305 -30.922 -7.816 1 97.81 260 VAL A N 1
ATOM 1883 C CA . VAL A 1 260 ? -3.549 -32.062 -7.281 1 97.81 260 VAL A CA 1
ATOM 1884 C C . VAL A 1 260 ? -4.223 -32.562 -6.012 1 97.81 260 VAL A C 1
ATOM 1886 O O . VAL A 1 260 ? -3.893 -32.125 -4.902 1 97.81 260 VAL A O 1
ATOM 1889 N N . ILE A 1 261 ? -5.16 -33.5 -6.184 1 98.06 261 ILE A N 1
ATOM 1890 C CA . ILE A 1 261 ? -6 -34 -5.09 1 98.06 261 ILE A CA 1
ATOM 1891 C C . ILE A 1 261 ? -5.82 -35.5 -4.918 1 98.06 261 ILE A C 1
ATOM 1893 O O . ILE A 1 261 ? -6 -36.25 -5.867 1 98.06 261 ILE A O 1
ATOM 1897 N N . GLY A 1 262 ? -5.48 -35.938 -3.773 1 98.12 262 GLY A N 1
ATOM 1898 C CA . GLY A 1 262 ? -5.281 -37.344 -3.469 1 98.12 262 GLY A CA 1
ATOM 1899 C C . GLY A 1 262 ? -4.527 -37.562 -2.174 1 98.12 262 GLY A C 1
ATOM 1900 O O . GLY A 1 262 ? -4.48 -36.688 -1.312 1 98.12 262 GLY A O 1
ATOM 1901 N N . ASP A 1 263 ? -4.016 -38.781 -2.023 1 97.88 263 ASP A N 1
ATOM 1902 C CA . ASP A 1 263 ? -3.229 -39.094 -0.833 1 97.88 263 ASP A CA 1
ATOM 1903 C C . ASP A 1 263 ? -1.814 -38.531 -0.952 1 97.88 263 ASP A C 1
ATOM 1905 O O . ASP A 1 263 ? -1.486 -37.844 -1.937 1 97.88 263 ASP A O 1
ATOM 1909 N N . GLU A 1 264 ? -0.979 -38.719 0.084 1 98.31 264 GLU A N 1
ATOM 1910 C CA . GLU A 1 264 ? 0.363 -38.156 0.159 1 98.31 264 GLU A CA 1
ATOM 1911 C C . GLU A 1 264 ? 1.218 -38.594 -1.025 1 98.31 264 GLU A C 1
ATOM 1913 O O . GLU A 1 264 ? 1.955 -37.781 -1.599 1 98.31 264 GLU A O 1
ATOM 1918 N N . GLU A 1 265 ? 1.128 -39.812 -1.417 1 98.06 265 GLU A N 1
ATOM 1919 C CA . GLU A 1 265 ? 1.931 -40.344 -2.521 1 98.06 265 GLU A CA 1
ATOM 1920 C C . GLU A 1 265 ? 1.55 -39.688 -3.84 1 98.06 265 GLU A C 1
ATOM 1922 O O . GLU A 1 265 ? 2.42 -39.312 -4.633 1 98.06 265 GLU A O 1
ATOM 1927 N N . THR A 1 266 ? 0.262 -39.562 -4.023 1 97.81 266 THR A N 1
ATOM 1928 C CA . THR A 1 266 ? -0.252 -38.906 -5.234 1 97.81 266 THR A CA 1
ATOM 1929 C C . THR A 1 266 ? 0.231 -37.469 -5.336 1 97.81 266 THR A C 1
ATOM 1931 O O . THR A 1 266 ? 0.709 -37.062 -6.391 1 97.81 266 THR A O 1
ATOM 1934 N N . VAL A 1 267 ? 0.083 -36.75 -4.289 1 98.38 267 VAL A N 1
ATOM 1935 C CA . VAL A 1 267 ? 0.46 -35.344 -4.273 1 98.38 267 VAL A CA 1
ATOM 1936 C C . VAL A 1 267 ? 1.971 -35.188 -4.457 1 98.38 267 VAL A C 1
ATOM 1938 O O . VAL A 1 267 ? 2.436 -34.375 -5.242 1 98.38 267 VAL A O 1
ATOM 1941 N N . ALA A 1 268 ? 2.746 -36 -3.789 1 98.31 268 ALA A N 1
ATOM 1942 C CA . ALA A 1 268 ? 4.199 -35.969 -3.914 1 98.31 268 ALA A CA 1
ATOM 1943 C C . ALA A 1 268 ? 4.633 -36.25 -5.352 1 98.31 268 ALA A C 1
ATOM 1945 O O . ALA A 1 268 ? 5.555 -35.625 -5.863 1 98.31 268 ALA A O 1
ATOM 1946 N N . ALA A 1 269 ? 3.996 -37.219 -5.953 1 98.31 269 ALA A N 1
ATOM 1947 C CA . ALA A 1 269 ? 4.316 -37.562 -7.336 1 98.31 269 ALA A CA 1
ATOM 1948 C C . ALA A 1 269 ? 4.055 -36.406 -8.273 1 98.31 269 ALA A C 1
ATOM 1950 O O . ALA A 1 269 ? 4.824 -36.156 -9.203 1 98.31 269 ALA A O 1
ATOM 1951 N N . GLU A 1 270 ? 2.959 -35.75 -8.039 1 98.12 270 GLU A N 1
ATOM 1952 C CA . GLU A 1 270 ? 2.629 -34.594 -8.891 1 98.12 270 GLU A CA 1
ATOM 1953 C C . GLU A 1 270 ? 3.615 -33.469 -8.688 1 98.12 270 GLU A C 1
ATOM 1955 O O . GLU A 1 270 ? 3.982 -32.781 -9.648 1 98.12 270 GLU A O 1
ATOM 1960 N N . VAL A 1 271 ? 4.012 -33.188 -7.453 1 98.31 271 VAL A N 1
ATOM 1961 C CA . VAL A 1 271 ? 5.02 -32.188 -7.172 1 98.31 271 VAL A CA 1
ATOM 1962 C C . VAL A 1 271 ? 6.297 -32.469 -7.949 1 98.31 271 VAL A C 1
ATOM 1964 O O . VAL A 1 271 ? 6.91 -31.594 -8.539 1 98.31 271 VAL A O 1
ATOM 1967 N N . ARG A 1 272 ? 6.68 -33.75 -7.957 1 97.94 272 ARG A N 1
ATOM 1968 C CA . ARG A 1 272 ? 7.859 -34.188 -8.703 1 97.94 272 ARG A CA 1
ATOM 1969 C C . ARG A 1 272 ? 7.695 -33.906 -10.195 1 97.94 272 ARG A C 1
ATOM 1971 O O . ARG A 1 272 ? 8.648 -33.5 -10.859 1 97.94 272 ARG A O 1
ATOM 1978 N N . ARG A 1 273 ? 6.516 -34.125 -10.711 1 98.25 273 ARG A N 1
ATOM 1979 C CA . ARG A 1 273 ? 6.254 -33.875 -12.125 1 98.25 273 ARG A CA 1
ATOM 1980 C C . ARG A 1 273 ? 6.426 -32.406 -12.453 1 98.25 273 ARG A C 1
ATOM 1982 O O . ARG A 1 273 ? 6.941 -32.031 -13.516 1 98.25 273 ARG A O 1
ATOM 1989 N N . TYR A 1 274 ? 5.945 -31.547 -11.57 1 98.5 274 TYR A N 1
ATOM 1990 C CA . TYR A 1 274 ? 6.137 -30.109 -11.773 1 98.5 274 TYR A CA 1
ATOM 1991 C C . TYR A 1 274 ? 7.617 -29.75 -11.758 1 98.5 274 TYR A C 1
ATOM 1993 O O . TYR A 1 274 ? 8.07 -28.938 -12.562 1 98.5 274 TYR A O 1
ATOM 2001 N N . ARG A 1 275 ? 8.336 -30.328 -10.836 1 98 275 ARG A N 1
ATOM 2002 C CA . ARG A 1 275 ? 9.773 -30.094 -10.773 1 98 275 ARG A CA 1
ATOM 2003 C C . ARG A 1 275 ? 10.453 -30.516 -12.07 1 98 275 ARG A C 1
ATOM 2005 O O . ARG A 1 275 ? 11.266 -29.766 -12.625 1 98 275 ARG A O 1
ATOM 2012 N N . GLU A 1 276 ? 10.094 -31.656 -12.539 1 98.31 276 GLU A N 1
ATOM 2013 C CA . GLU A 1 276 ? 10.68 -32.188 -13.766 1 98.31 276 GLU A CA 1
ATOM 2014 C C . GLU A 1 276 ? 10.305 -31.344 -14.977 1 98.31 276 GLU A C 1
ATOM 2016 O O . GLU A 1 276 ? 11.055 -31.266 -15.945 1 98.31 276 GLU A O 1
ATOM 2021 N N . ALA A 1 277 ? 9.156 -30.703 -14.836 1 98.5 277 ALA A N 1
ATOM 2022 C CA . ALA A 1 277 ? 8.664 -29.859 -15.922 1 98.5 277 ALA A CA 1
ATOM 2023 C C . ALA A 1 277 ? 9.359 -28.5 -15.922 1 98.5 277 ALA A C 1
ATOM 2025 O O . ALA A 1 277 ? 9.164 -27.688 -16.828 1 98.5 277 ALA A O 1
ATOM 2026 N N . GLY A 1 278 ? 10.164 -28.219 -14.898 1 98.31 278 GLY A N 1
ATOM 2027 C CA . GLY A 1 278 ? 10.961 -27 -14.906 1 98.31 278 GLY A CA 1
ATOM 2028 C C . GLY A 1 278 ? 10.539 -26 -13.844 1 98.31 278 GLY A C 1
ATOM 2029 O O . GLY A 1 278 ? 11.109 -24.906 -13.75 1 98.31 278 GLY A O 1
ATOM 2030 N N . ALA A 1 279 ? 9.57 -26.375 -13.016 1 98.5 279 ALA A N 1
ATOM 2031 C CA . ALA A 1 279 ? 9.188 -25.5 -11.922 1 98.5 279 ALA A CA 1
ATOM 2032 C C . ALA A 1 279 ? 10.344 -25.328 -10.93 1 98.5 279 ALA A C 1
ATOM 2034 O O . ALA A 1 279 ? 10.969 -26.312 -10.531 1 98.5 279 ALA A O 1
ATOM 2035 N N . THR A 1 280 ? 10.68 -24.062 -10.594 1 98.38 280 THR A N 1
ATOM 2036 C CA . THR A 1 280 ? 11.672 -23.812 -9.562 1 98.38 280 THR A CA 1
ATOM 2037 C C . THR A 1 280 ? 11.023 -23.734 -8.18 1 98.38 280 THR A C 1
ATOM 2039 O O . THR A 1 280 ? 11.695 -23.891 -7.16 1 98.38 280 THR A O 1
ATOM 2042 N N . GLU A 1 281 ? 9.758 -23.469 -8.133 1 98.38 281 GLU A N 1
ATOM 2043 C CA . GLU A 1 281 ? 8.93 -23.453 -6.934 1 98.38 281 GLU A CA 1
ATOM 2044 C C . GLU A 1 281 ? 7.496 -23.875 -7.254 1 98.38 281 GLU A C 1
ATOM 2046 O O . GLU A 1 281 ? 6.965 -23.531 -8.312 1 98.38 281 GLU A O 1
ATOM 2051 N N . VAL A 1 282 ? 6.891 -24.641 -6.379 1 98.62 282 VAL A N 1
ATOM 2052 C CA . VAL A 1 282 ? 5.473 -24.969 -6.477 1 98.62 282 VAL A CA 1
ATOM 2053 C C . VAL A 1 282 ? 4.715 -24.375 -5.297 1 98.62 282 VAL A C 1
ATOM 2055 O O . VAL A 1 282 ? 5.098 -24.562 -4.141 1 98.62 282 VAL A O 1
ATOM 2058 N N . VAL A 1 283 ? 3.705 -23.641 -5.586 1 98.31 283 VAL A N 1
ATOM 2059 C CA . VAL A 1 283 ? 2.885 -22.984 -4.562 1 98.31 283 VAL A CA 1
ATOM 2060 C C . VAL A 1 283 ? 1.479 -23.578 -4.578 1 98.31 283 VAL A C 1
ATOM 2062 O O . VAL A 1 283 ? 0.764 -23.484 -5.578 1 98.31 283 VAL A O 1
ATOM 2065 N N . PHE A 1 284 ? 1.129 -24.172 -3.498 1 97.75 284 PHE A N 1
ATOM 2066 C CA . PHE A 1 284 ? -0.194 -24.781 -3.418 1 97.75 284 PHE A CA 1
ATOM 2067 C C . PHE A 1 284 ? -1.242 -23.75 -3.021 1 97.75 284 PHE A C 1
ATOM 2069 O O . PHE A 1 284 ? -1.008 -22.938 -2.131 1 97.75 284 PHE A O 1
ATOM 2076 N N . THR A 1 285 ? -2.328 -23.812 -3.701 1 95.69 285 THR A N 1
ATOM 2077 C CA . THR A 1 285 ? -3.482 -22.969 -3.406 1 95.69 285 THR A CA 1
ATOM 2078 C C . THR A 1 285 ? -4.684 -23.828 -3.006 1 95.69 285 THR A C 1
ATOM 2080 O O . THR A 1 285 ? -4.727 -25.031 -3.289 1 95.69 285 THR A O 1
ATOM 2083 N N . ALA A 1 286 ? -5.621 -23.219 -2.314 1 92.31 286 ALA A N 1
ATOM 2084 C CA . ALA A 1 286 ? -6.914 -23.812 -1.981 1 92.31 286 ALA A CA 1
ATOM 2085 C C . ALA A 1 286 ? -6.734 -25.094 -1.164 1 92.31 286 ALA A C 1
ATOM 2087 O O . ALA A 1 286 ? -7.43 -26.078 -1.39 1 92.31 286 ALA A O 1
ATOM 2088 N N . THR A 1 287 ? -5.805 -25.062 -0.276 1 93.88 287 THR A N 1
ATOM 2089 C CA . THR A 1 287 ? -5.512 -26.25 0.502 1 93.88 287 THR A CA 1
ATOM 2090 C C . THR A 1 287 ? -6.594 -26.5 1.548 1 93.88 287 THR A C 1
ATOM 2092 O O . THR A 1 287 ? -6.66 -27.578 2.141 1 93.88 287 THR A O 1
ATOM 2095 N N . GLU A 1 288 ? -7.445 -25.5 1.731 1 90.44 288 GLU A N 1
ATOM 2096 C CA . GLU A 1 288 ? -8.461 -25.594 2.773 1 90.44 288 GLU A CA 1
ATOM 2097 C C . GLU A 1 288 ? -9.797 -26.062 2.203 1 90.44 288 GLU A C 1
ATOM 2099 O O . GLU A 1 288 ? -10.82 -26.031 2.891 1 90.44 288 GLU A O 1
ATOM 2104 N N . LEU A 1 289 ? -9.859 -26.5 1.029 1 89.88 289 LEU A N 1
ATOM 2105 C CA . LEU A 1 289 ? -11.086 -26.844 0.311 1 89.88 289 LEU A CA 1
ATOM 2106 C C . LEU A 1 289 ? -11.914 -27.844 1.094 1 89.88 289 LEU A C 1
ATOM 2108 O O . LEU A 1 289 ? -13.141 -27.859 0.992 1 89.88 289 LEU A O 1
ATOM 2112 N N . ASN A 1 290 ? -11.258 -28.766 1.841 1 91.19 290 ASN A N 1
ATOM 2113 C CA . ASN A 1 290 ? -11.992 -29.781 2.574 1 91.19 290 ASN A CA 1
ATOM 2114 C C . ASN A 1 290 ? -11.781 -29.656 4.078 1 91.19 290 ASN A C 1
ATOM 2116 O O . ASN A 1 290 ? -11.844 -30.641 4.809 1 91.19 290 ASN A O 1
ATOM 2120 N N . GLY A 1 291 ? -11.391 -28.484 4.52 1 90.81 291 GLY A N 1
ATOM 2121 C CA . GLY A 1 291 ? -11.336 -28.219 5.949 1 90.81 291 GLY A CA 1
ATOM 2122 C C . GLY A 1 291 ? -9.922 -28.141 6.492 1 90.81 291 GLY A C 1
ATOM 2123 O O . GLY A 1 291 ? -8.961 -28.359 5.754 1 90.81 291 GLY A O 1
ATOM 2124 N N . GLU A 1 292 ? -9.836 -27.953 7.781 1 94.25 292 GLU A N 1
ATOM 2125 C CA . GLU A 1 292 ? -8.57 -27.641 8.438 1 94.25 292 GLU A CA 1
ATOM 2126 C C . GLU A 1 292 ? -7.707 -28.891 8.586 1 94.25 292 GLU A C 1
ATOM 2128 O O . GLU A 1 292 ? -6.477 -28.812 8.523 1 94.25 292 GLU A O 1
ATOM 2133 N N . GLU A 1 293 ? -8.305 -29.969 8.789 1 95.69 293 GLU A N 1
ATOM 2134 C CA . GLU A 1 293 ? -7.535 -31.203 8.938 1 95.69 293 GLU A CA 1
ATOM 2135 C C . GLU A 1 293 ? -6.766 -31.531 7.664 1 95.69 293 GLU A C 1
ATOM 2137 O O . GLU A 1 293 ? -5.562 -31.812 7.711 1 95.69 293 GLU A O 1
ATOM 2142 N N . ASP A 1 294 ? -7.43 -31.484 6.531 1 96.75 294 ASP A N 1
ATOM 2143 C CA . ASP A 1 294 ? -6.773 -31.734 5.25 1 96.75 294 ASP A CA 1
ATOM 2144 C C . ASP A 1 294 ? -5.734 -30.672 4.945 1 96.75 294 ASP A C 1
ATOM 2146 O O . ASP A 1 294 ? -4.688 -30.953 4.363 1 96.75 294 ASP A O 1
ATOM 2150 N N . ARG A 1 295 ? -6.035 -29.469 5.305 1 96.25 295 ARG A N 1
ATOM 2151 C CA . ARG A 1 295 ? -5.066 -28.391 5.105 1 96.25 295 ARG A CA 1
ATOM 2152 C C . ARG A 1 295 ? -3.764 -28.688 5.836 1 96.25 295 ARG A C 1
ATOM 2154 O O . ARG A 1 295 ? -2.682 -28.594 5.25 1 96.25 295 ARG A O 1
ATOM 2161 N N . ARG A 1 296 ? -3.891 -29.062 7.105 1 97.12 296 ARG A N 1
ATOM 2162 C CA . ARG A 1 296 ? -2.715 -29.344 7.922 1 97.12 296 ARG A CA 1
ATOM 2163 C C . ARG A 1 296 ? -1.944 -30.531 7.367 1 97.12 296 ARG A C 1
ATOM 2165 O O . ARG A 1 296 ? -0.712 -30.531 7.34 1 97.12 296 ARG A O 1
ATOM 2172 N N . ARG A 1 297 ? -2.715 -31.516 6.941 1 97.62 297 ARG A N 1
ATOM 2173 C CA . ARG A 1 297 ? -2.105 -32.688 6.34 1 97.62 297 ARG A CA 1
ATOM 2174 C C . ARG A 1 297 ? -1.346 -32.344 5.07 1 97.62 297 ARG A C 1
ATOM 2176 O O . ARG A 1 297 ? -0.238 -32.812 4.84 1 97.62 297 ARG A O 1
ATOM 2183 N N . THR A 1 298 ? -1.936 -31.5 4.301 1 98.31 298 THR A N 1
ATOM 2184 C CA . THR A 1 298 ? -1.323 -31.047 3.057 1 98.31 298 THR A CA 1
ATOM 2185 C C . THR A 1 298 ? -0.045 -30.266 3.338 1 98.31 298 THR A C 1
ATOM 2187 O O . THR A 1 298 ? 1 -30.531 2.742 1 98.31 298 THR A O 1
ATOM 2190 N N . TRP A 1 299 ? -0.109 -29.328 4.266 1 98.25 299 TRP A N 1
ATOM 2191 C CA . TRP A 1 299 ? 1.042 -28.484 4.574 1 98.25 299 TRP A CA 1
ATOM 2192 C C . TRP A 1 299 ? 2.182 -29.312 5.16 1 98.25 299 TRP A C 1
ATOM 2194 O O . TRP A 1 299 ? 3.354 -29.047 4.879 1 98.25 299 TRP A O 1
ATOM 2204 N N . LYS A 1 300 ? 1.83 -30.281 5.961 1 97.88 300 LYS A N 1
ATOM 2205 C CA . LYS A 1 300 ? 2.846 -31.172 6.52 1 97.88 300 LYS A CA 1
ATOM 2206 C C . LYS A 1 300 ? 3.625 -31.875 5.414 1 97.88 300 LYS A C 1
ATOM 2208 O O . LYS A 1 300 ? 4.855 -31.875 5.418 1 97.88 300 LYS A O 1
ATOM 2213 N N . LEU A 1 301 ? 2.926 -32.438 4.465 1 98.44 301 LEU A N 1
ATOM 2214 C CA . LEU A 1 301 ? 3.584 -33.125 3.357 1 98.44 301 LEU A CA 1
ATOM 2215 C C . LEU A 1 301 ? 4.457 -32.156 2.561 1 98.44 301 LEU A C 1
ATOM 2217 O O . LEU A 1 301 ? 5.605 -32.469 2.244 1 98.44 301 LEU A O 1
ATOM 2221 N N . LEU A 1 302 ? 3.879 -31.031 2.234 1 98.5 302 LEU A N 1
ATOM 2222 C CA . LEU A 1 302 ? 4.586 -30.047 1.412 1 98.5 302 LEU A CA 1
ATOM 2223 C C . LEU A 1 302 ? 5.863 -29.578 2.102 1 98.5 302 LEU A C 1
ATOM 2225 O O . LEU A 1 302 ? 6.891 -29.391 1.448 1 98.5 302 LEU A O 1
ATOM 2229 N N . GLY A 1 303 ? 5.734 -29.344 3.424 1 97.62 303 GLY A N 1
ATOM 2230 C CA . GLY A 1 303 ? 6.914 -28.984 4.195 1 97.62 303 GLY A CA 1
ATOM 2231 C C . GLY A 1 303 ? 8.008 -30.031 4.129 1 97.62 303 GLY A C 1
ATOM 2232 O O . GLY A 1 303 ? 9.188 -29.703 3.979 1 97.62 303 GLY A O 1
ATOM 2233 N N . GLU A 1 304 ? 7.617 -31.266 4.211 1 96.44 304 GLU A N 1
ATOM 2234 C CA . GLU A 1 304 ? 8.562 -32.375 4.133 1 96.44 304 GLU A CA 1
ATOM 2235 C C . GLU A 1 304 ? 9.227 -32.438 2.76 1 96.44 304 GLU A C 1
ATOM 2237 O O . GLU A 1 304 ? 10.422 -32.75 2.654 1 96.44 304 GLU A O 1
ATOM 2242 N N . LEU A 1 305 ? 8.438 -32.156 1.751 1 96.44 305 LEU A N 1
ATOM 2243 C CA . LEU A 1 305 ? 8.945 -32.219 0.384 1 96.44 305 LEU A CA 1
ATOM 2244 C C . LEU A 1 305 ? 9.875 -31.047 0.1 1 96.44 305 LEU A C 1
ATOM 2246 O O . LEU A 1 305 ? 10.742 -31.141 -0.766 1 96.44 305 LEU A O 1
ATOM 2250 N N . SER A 1 306 ? 9.594 -29.922 0.735 1 92.38 306 SER A N 1
ATOM 2251 C CA . SER A 1 306 ? 10.367 -28.703 0.51 1 92.38 306 SER A CA 1
ATOM 2252 C C . SER A 1 306 ? 11.789 -28.844 1.044 1 92.38 306 SER A C 1
ATOM 2254 O O . SER A 1 306 ? 12.734 -28.312 0.461 1 92.38 306 SER A O 1
ATOM 2256 N N . GLY A 1 307 ? 12.047 -29.453 2.26 1 82.12 307 GLY A N 1
ATOM 2257 C CA . GLY A 1 307 ? 13.336 -29.641 2.912 1 82.12 307 GLY A CA 1
ATOM 2258 C C . GLY A 1 307 ? 14.133 -30.797 2.33 1 82.12 307 GLY A C 1
ATOM 2259 O O . GLY A 1 307 ? 15.32 -30.938 2.617 1 82.12 307 GLY A O 1
ATOM 2260 N N . GLY A 1 308 ? 13.562 -31.688 1.629 1 70.81 308 GLY A N 1
ATOM 2261 C CA . GLY A 1 308 ? 14.25 -32.875 1.128 1 70.81 308 GLY A CA 1
ATOM 2262 C C . GLY A 1 308 ? 14.703 -32.719 -0.312 1 70.81 308 GLY A C 1
ATOM 2263 O O . GLY A 1 308 ? 14.297 -31.797 -1.011 1 70.81 308 GLY A O 1
ATOM 2264 N N . MET B 1 1 ? -7.539 18.828 23.469 1 92.25 1 MET B N 1
ATOM 2265 C CA . MET B 1 1 ? -6.852 18.766 22.188 1 92.25 1 MET B CA 1
ATOM 2266 C C . MET B 1 1 ? -5.703 17.766 22.234 1 92.25 1 MET B C 1
ATOM 2268 O O . MET B 1 1 ? -4.969 17.703 23.219 1 92.25 1 MET B O 1
ATOM 2272 N N . THR B 1 2 ? -5.59 16.953 21.25 1 96.38 2 THR B N 1
ATOM 2273 C CA . THR B 1 2 ? -4.52 15.969 21.219 1 96.38 2 THR B CA 1
ATOM 2274 C C . THR B 1 2 ? -3.311 16.5 20.453 1 96.38 2 THR B C 1
ATOM 2276 O O . THR B 1 2 ? -3.412 17.5 19.75 1 96.38 2 THR B O 1
ATOM 2279 N N . ILE B 1 3 ? -2.184 15.914 20.719 1 98.5 3 ILE B N 1
ATOM 2280 C CA . ILE B 1 3 ? -0.948 16.359 20.078 1 98.5 3 ILE B CA 1
ATOM 2281 C C . ILE B 1 3 ? -0.205 15.164 19.5 1 98.5 3 ILE B C 1
ATOM 2283 O O . ILE B 1 3 ? -0.102 14.117 20.141 1 98.5 3 ILE B O 1
ATOM 2287 N N . GLY B 1 4 ? 0.231 15.258 18.281 1 98.19 4 GLY B N 1
ATOM 2288 C CA . GLY B 1 4 ? 0.993 14.219 17.609 1 98.19 4 GLY B CA 1
ATOM 2289 C C . GLY B 1 4 ? 2.281 14.727 17 1 98.19 4 GLY B C 1
ATOM 2290 O O . GLY B 1 4 ? 2.672 15.875 17.219 1 98.19 4 GLY B O 1
ATOM 2291 N N . VAL B 1 5 ? 2.979 13.867 16.25 1 97.88 5 VAL B N 1
ATOM 2292 C CA . VAL B 1 5 ? 4.223 14.219 15.578 1 97.88 5 VAL B CA 1
ATOM 2293 C C . VAL B 1 5 ? 4.285 13.523 14.219 1 97.88 5 VAL B C 1
ATOM 2295 O O . VAL B 1 5 ? 3.631 12.5 14.008 1 97.88 5 VAL B O 1
ATOM 2298 N N . THR B 1 6 ? 5.043 14.062 13.375 1 96.31 6 THR B N 1
ATOM 2299 C CA . THR B 1 6 ? 5.391 13.328 12.156 1 96.31 6 THR B CA 1
ATOM 2300 C C . THR B 1 6 ? 6.68 12.531 12.359 1 96.31 6 THR B C 1
ATOM 2302 O O . THR B 1 6 ? 7.605 13 13.023 1 96.31 6 THR B O 1
ATOM 2305 N N . LEU B 1 7 ? 6.852 11.336 11.914 1 92.75 7 LEU B N 1
ATOM 2306 C CA . LEU B 1 7 ? 8.047 10.5 12.023 1 92.75 7 LEU B CA 1
ATOM 2307 C C . LEU B 1 7 ? 8.719 10.336 10.664 1 92.75 7 LEU B C 1
ATOM 2309 O O . LEU B 1 7 ? 9.836 9.812 10.586 1 92.75 7 LEU B O 1
ATOM 2313 N N . GLY B 1 8 ? 8.148 10.68 9.664 1 70.5 8 GLY B N 1
ATOM 2314 C CA . GLY B 1 8 ? 8.734 10.586 8.344 1 70.5 8 GLY B CA 1
ATOM 2315 C C . GLY B 1 8 ? 8.641 11.875 7.555 1 70.5 8 GLY B C 1
ATOM 2316 O O . GLY B 1 8 ? 7.652 12.602 7.66 1 70.5 8 GLY B O 1
ATOM 2317 N N . SER B 1 9 ? 9.938 12.297 7.242 1 60.19 9 SER B N 1
ATOM 2318 C CA . SER B 1 9 ? 9.961 13.484 6.402 1 60.19 9 SER B CA 1
ATOM 2319 C C . SER B 1 9 ? 10.719 13.234 5.102 1 60.19 9 SER B C 1
ATOM 2321 O O . SER B 1 9 ? 11.375 12.195 4.953 1 60.19 9 SER B O 1
ATOM 2323 N N . THR B 1 10 ? 10.492 14.07 4.223 1 55.12 10 THR B N 1
ATOM 2324 C CA . THR B 1 10 ? 11.172 14.062 2.934 1 55.12 10 THR B CA 1
ATOM 2325 C C . THR B 1 10 ? 12.68 14.117 3.119 1 55.12 10 THR B C 1
ATOM 2327 O O . THR B 1 10 ? 13.438 13.68 2.244 1 55.12 10 THR B O 1
ATOM 2330 N N . THR B 1 11 ? 13.055 14.492 4.172 1 59.97 11 THR B N 1
ATOM 2331 C CA . THR B 1 11 ? 14.477 14.82 4.25 1 59.97 11 THR B CA 1
ATOM 2332 C C . THR B 1 11 ? 15.242 13.719 4.98 1 59.97 11 THR B C 1
ATOM 2334 O O . THR B 1 11 ? 16.453 13.555 4.77 1 59.97 11 THR B O 1
ATOM 2337 N N . VAL B 1 12 ? 14.594 13.102 5.75 1 67.25 12 VAL B N 1
ATOM 2338 C CA . VAL B 1 12 ? 15.305 12.078 6.508 1 67.25 12 VAL B CA 1
ATOM 2339 C C . VAL B 1 12 ? 14.602 10.727 6.332 1 67.25 12 VAL B C 1
ATOM 2341 O O . VAL B 1 12 ? 13.43 10.586 6.691 1 67.25 12 VAL B O 1
ATOM 2344 N N . GLN B 1 13 ? 15.383 9.883 5.742 1 77.38 13 GLN B N 1
ATOM 2345 C CA . GLN B 1 13 ? 14.844 8.531 5.629 1 77.38 13 GLN B CA 1
ATOM 2346 C C . GLN B 1 13 ? 15.508 7.586 6.629 1 77.38 13 GLN B C 1
ATOM 2348 O O . GLN B 1 13 ? 16.734 7.594 6.777 1 77.38 13 GLN B O 1
ATOM 2353 N N . ARG B 1 14 ? 14.633 6.957 7.359 1 90.44 14 ARG B N 1
ATOM 2354 C CA . ARG B 1 14 ? 15.039 6.012 8.398 1 90.44 14 ARG B CA 1
ATOM 2355 C C . ARG B 1 14 ? 14.609 4.594 8.047 1 90.44 14 ARG B C 1
ATOM 2357 O O . ARG B 1 14 ? 13.719 4.398 7.219 1 90.44 14 ARG B O 1
ATOM 2364 N N . THR B 1 15 ? 15.328 3.697 8.609 1 95.62 15 THR B N 1
ATOM 2365 C CA . THR B 1 15 ? 14.852 2.326 8.461 1 95.62 15 THR B CA 1
ATOM 2366 C C . THR B 1 15 ? 13.5 2.146 9.156 1 95.62 15 THR B C 1
ATOM 2368 O O . THR B 1 15 ? 13.125 2.953 10.008 1 95.62 15 THR B O 1
ATOM 2371 N N . ILE B 1 16 ? 12.789 1.137 8.82 1 97.19 16 ILE B N 1
ATOM 2372 C CA . ILE B 1 16 ? 11.492 0.853 9.438 1 97.19 16 ILE B CA 1
ATOM 2373 C C . ILE B 1 16 ? 11.688 0.56 10.922 1 97.19 16 ILE B C 1
ATOM 2375 O O . ILE B 1 16 ? 10.914 1.024 11.758 1 97.19 16 ILE B O 1
ATOM 2379 N N . ASP B 1 17 ? 12.781 -0.158 11.297 1 97.44 17 ASP B N 1
ATOM 2380 C CA . ASP B 1 17 ? 13.07 -0.456 12.695 1 97.44 17 ASP B CA 1
ATOM 2381 C C . ASP B 1 17 ? 13.258 0.827 13.5 1 97.44 17 ASP B C 1
ATOM 2383 O O . ASP B 1 17 ? 12.711 0.966 14.594 1 97.44 17 ASP B O 1
ATOM 2387 N N . THR B 1 18 ? 14.023 1.728 12.906 1 96.19 18 THR B N 1
ATOM 2388 C CA . THR B 1 18 ? 14.258 3 13.578 1 96.19 18 THR B CA 1
ATOM 2389 C C . THR B 1 18 ? 12.961 3.789 13.711 1 96.19 18 THR B C 1
ATOM 2391 O O . THR B 1 18 ? 12.727 4.43 14.734 1 96.19 18 THR B O 1
ATOM 2394 N N . THR B 1 19 ? 12.141 3.752 12.711 1 96.88 19 THR B N 1
ATOM 2395 C CA . THR B 1 19 ? 10.859 4.449 12.727 1 96.88 19 THR B CA 1
ATOM 2396 C C . THR B 1 19 ? 9.953 3.871 13.812 1 96.88 19 THR B C 1
ATOM 2398 O O . THR B 1 19 ? 9.281 4.617 14.531 1 96.88 19 THR B O 1
ATOM 2401 N N . VAL B 1 20 ? 9.93 2.543 13.93 1 97.88 20 VAL B N 1
ATOM 2402 C CA . VAL B 1 20 ? 9.141 1.881 14.961 1 97.88 20 VAL B CA 1
ATOM 2403 C C . VAL B 1 20 ? 9.648 2.287 16.344 1 97.88 20 VAL B C 1
ATOM 2405 O O . VAL B 1 20 ? 8.852 2.559 17.25 1 97.88 20 VAL B O 1
ATOM 2408 N N . GLU B 1 21 ? 10.969 2.336 16.484 1 97.44 21 GLU B N 1
ATOM 2409 C CA . GLU B 1 21 ? 11.555 2.754 17.766 1 97.44 21 GLU B CA 1
ATOM 2410 C C . GLU B 1 21 ? 11.156 4.188 18.109 1 97.44 21 GLU B C 1
ATOM 2412 O O . GLU B 1 21 ? 10.812 4.48 19.25 1 97.44 21 GLU B O 1
ATOM 2417 N N . LEU B 1 22 ? 11.195 5.059 17.109 1 96.69 22 LEU B N 1
ATOM 2418 C CA . LEU B 1 22 ? 10.797 6.449 17.328 1 96.69 22 LEU B CA 1
ATOM 2419 C C . LEU B 1 22 ? 9.312 6.543 17.688 1 96.69 22 LEU B C 1
ATOM 2421 O O . LEU B 1 22 ? 8.93 7.352 18.531 1 96.69 22 LEU B O 1
ATOM 2425 N N . ALA B 1 23 ? 8.523 5.754 17.031 1 98.19 23 ALA B N 1
ATOM 2426 C CA . ALA B 1 23 ? 7.098 5.727 17.344 1 98.19 23 ALA B CA 1
ATOM 2427 C C . ALA B 1 23 ? 6.855 5.285 18.781 1 98.19 23 ALA B C 1
ATOM 2429 O O . ALA B 1 23 ? 5.984 5.836 19.469 1 98.19 23 ALA B O 1
ATOM 2430 N N . ARG B 1 24 ? 7.59 4.277 19.234 1 98.5 24 ARG B N 1
ATOM 2431 C CA . ARG B 1 24 ? 7.484 3.836 20.625 1 98.5 24 ARG B CA 1
ATOM 2432 C C . ARG B 1 24 ? 7.863 4.957 21.578 1 98.5 24 ARG B C 1
ATOM 2434 O O . ARG B 1 24 ? 7.211 5.145 22.609 1 98.5 24 ARG B O 1
ATOM 2441 N N . GLU B 1 25 ? 8.93 5.648 21.188 1 97.81 25 GLU B N 1
ATOM 2442 C CA . GLU B 1 25 ? 9.352 6.789 22 1 97.81 25 GLU B CA 1
ATOM 2443 C C . GLU B 1 25 ? 8.258 7.852 22.078 1 97.81 25 GLU B C 1
ATOM 2445 O O . GLU B 1 25 ? 8.016 8.422 23.141 1 97.81 25 GLU B O 1
ATOM 2450 N N . ALA B 1 26 ? 7.625 8.133 20.953 1 98 26 ALA B N 1
ATOM 2451 C CA . ALA B 1 26 ? 6.539 9.109 20.906 1 98 26 ALA B CA 1
ATOM 2452 C C . ALA B 1 26 ? 5.391 8.695 21.812 1 98 26 ALA B C 1
ATOM 2454 O O . ALA B 1 26 ? 4.91 9.492 22.625 1 98 26 ALA B O 1
ATOM 2455 N N . ARG B 1 27 ? 4.996 7.426 21.688 1 98.06 27 ARG B N 1
ATOM 2456 C CA . ARG B 1 27 ? 3.938 6.883 22.531 1 98.06 27 ARG B CA 1
ATOM 2457 C C . ARG B 1 27 ? 4.297 7.004 24 1 98.06 27 ARG B C 1
ATOM 2459 O O . ARG B 1 27 ? 3.479 7.449 24.812 1 98.06 27 ARG B O 1
ATOM 2466 N N . ASP B 1 28 ? 5.508 6.617 24.312 1 98 28 ASP B N 1
ATOM 2467 C CA . ASP B 1 28 ? 5.961 6.617 25.688 1 98 28 ASP B CA 1
ATOM 2468 C C . ASP B 1 28 ? 6.055 8.039 26.25 1 98 28 ASP B C 1
ATOM 2470 O O . ASP B 1 28 ? 5.91 8.258 27.453 1 98 28 ASP B O 1
ATOM 2474 N N . ALA B 1 29 ? 6.289 9.039 25.391 1 97.75 29 ALA B N 1
ATOM 2475 C CA . ALA B 1 29 ? 6.352 10.445 25.781 1 97.75 29 ALA B CA 1
ATOM 2476 C C . ALA B 1 29 ? 4.953 11.008 26 1 97.75 29 ALA B C 1
ATOM 2478 O O . ALA B 1 29 ? 4.801 12.133 26.5 1 97.75 29 ALA B O 1
ATOM 2479 N N . GLY B 1 30 ? 3.932 10.281 25.594 1 97.69 30 GLY B N 1
ATOM 2480 C CA . GLY B 1 30 ? 2.561 10.711 25.812 1 97.69 30 GLY B CA 1
ATOM 2481 C C . GLY B 1 30 ? 1.927 11.336 24.578 1 97.69 30 GLY B C 1
ATOM 2482 O O . GLY B 1 30 ? 0.836 11.906 24.656 1 97.69 30 GLY B O 1
ATOM 2483 N N . LEU B 1 31 ? 2.574 11.258 23.453 1 98.38 31 LEU B N 1
ATOM 2484 C CA . LEU B 1 31 ? 2.006 11.781 22.219 1 98.38 31 LEU B CA 1
ATOM 2485 C C . LEU B 1 31 ? 0.852 10.914 21.734 1 98.38 31 LEU B C 1
ATOM 2487 O O . LEU B 1 31 ? 0.874 9.695 21.922 1 98.38 31 LEU B O 1
ATOM 2491 N N . HIS B 1 32 ? -0.057 11.531 21.094 1 98.06 32 HIS B N 1
ATOM 2492 C CA . HIS B 1 32 ? -1.314 10.891 20.719 1 98.06 32 HIS B CA 1
ATOM 2493 C C . HIS B 1 32 ? -1.181 10.156 19.391 1 98.06 32 HIS B C 1
ATOM 2495 O O . HIS B 1 32 ? -1.788 9.102 19.188 1 98.06 32 HIS B O 1
ATOM 2501 N N . SER B 1 33 ? -0.374 10.719 18.5 1 98.5 33 SER B N 1
ATOM 2502 C CA . SER B 1 33 ? -0.405 10.18 17.141 1 98.5 33 SER B CA 1
ATOM 2503 C C . SER B 1 33 ? 0.927 10.398 16.438 1 98.5 33 SER B C 1
ATOM 2505 O O . SER B 1 33 ? 1.712 11.266 16.828 1 98.5 33 SER B O 1
ATOM 2507 N N . ALA B 1 34 ? 1.203 9.562 15.492 1 98.31 34 ALA B N 1
ATOM 2508 C CA . ALA B 1 34 ? 2.314 9.688 14.547 1 98.31 34 ALA B CA 1
ATOM 2509 C C . ALA B 1 34 ? 1.811 9.711 13.109 1 98.31 34 ALA B C 1
ATOM 2511 O O . ALA B 1 34 ? 0.943 8.922 12.734 1 98.31 34 ALA B O 1
ATOM 2512 N N . TRP B 1 35 ? 2.32 10.617 12.352 1 97.88 35 TRP B N 1
ATOM 2513 C CA . TRP B 1 35 ? 1.856 10.852 10.992 1 97.88 35 TRP B CA 1
ATOM 2514 C C . TRP B 1 35 ? 2.992 10.664 9.992 1 97.88 35 TRP B C 1
ATOM 2516 O O . TRP B 1 35 ? 4.152 10.953 10.297 1 97.88 35 TRP B O 1
ATOM 2526 N N . PHE B 1 36 ? 2.619 10.195 8.82 1 96.44 36 PHE B N 1
ATOM 2527 C CA . PHE B 1 36 ? 3.592 9.875 7.785 1 96.44 36 PHE B CA 1
ATOM 2528 C C . PHE B 1 36 ? 3.242 10.57 6.477 1 96.44 36 PHE B C 1
ATOM 2530 O O . PHE B 1 36 ? 2.131 10.422 5.965 1 96.44 36 PHE B O 1
ATOM 2537 N N . GLY B 1 37 ? 4.199 11.328 5.93 1 94.19 37 GLY B N 1
ATOM 2538 C CA . GLY B 1 37 ? 4.008 11.938 4.621 1 94.19 37 GLY B CA 1
ATOM 2539 C C . GLY B 1 37 ? 4.176 10.953 3.479 1 94.19 37 GLY B C 1
ATOM 2540 O O . GLY B 1 37 ? 4.531 9.797 3.699 1 94.19 37 GLY B O 1
ATOM 2541 N N . GLN B 1 38 ? 3.828 11.383 2.281 1 93.75 38 GLN B N 1
ATOM 2542 C CA . GLN B 1 38 ? 4.016 10.562 1.087 1 93.75 38 GLN B CA 1
ATOM 2543 C C . GLN B 1 38 ? 4.938 11.258 0.086 1 93.75 38 GLN B C 1
ATOM 2545 O O . GLN B 1 38 ? 4.676 12.391 -0.322 1 93.75 38 GLN B O 1
ATOM 2550 N N . THR B 1 39 ? 6 10.641 -0.218 1 90 39 THR B N 1
ATOM 2551 C CA . THR B 1 39 ? 6.879 11.023 -1.316 1 90 39 THR B CA 1
ATOM 2552 C C . THR B 1 39 ? 7.016 9.891 -2.324 1 90 39 THR B C 1
ATOM 2554 O O . THR B 1 39 ? 6.023 9.242 -2.68 1 90 39 THR B O 1
ATOM 2557 N N . PHE B 1 40 ? 8.203 9.672 -2.883 1 93.44 40 PHE B N 1
ATOM 2558 C CA . PHE B 1 40 ? 8.391 8.594 -3.85 1 93.44 40 PHE B CA 1
ATOM 2559 C C . PHE B 1 40 ? 8.938 7.344 -3.17 1 93.44 40 PHE B C 1
ATOM 2561 O O . PHE B 1 40 ? 8.867 6.25 -3.727 1 93.44 40 PHE B O 1
ATOM 2568 N N . ALA B 1 41 ? 9.469 7.492 -1.954 1 94.44 41 ALA B N 1
ATOM 2569 C CA . ALA B 1 41 ? 10.109 6.379 -1.259 1 94.44 41 ALA B CA 1
ATOM 2570 C C . ALA B 1 41 ? 9.078 5.461 -0.617 1 94.44 41 ALA B C 1
ATOM 2572 O O . ALA B 1 41 ? 8.359 4.734 -1.313 1 94.44 41 ALA B O 1
ATOM 2573 N N . TYR B 1 42 ? 8.789 5.641 0.701 1 96.38 42 TYR B N 1
ATOM 2574 C CA . TYR B 1 42 ? 7.895 4.742 1.427 1 96.38 42 TYR B CA 1
ATOM 2575 C C . TYR B 1 42 ? 6.465 4.867 0.918 1 96.38 42 TYR B C 1
ATOM 2577 O O . TYR B 1 42 ? 6.012 5.965 0.575 1 96.38 42 TYR B O 1
ATOM 2585 N N . ASP B 1 43 ? 5.824 3.725 0.894 1 97.56 43 ASP B N 1
ATOM 2586 C CA . ASP B 1 43 ? 4.363 3.74 0.865 1 97.56 43 ASP B CA 1
ATOM 2587 C C . ASP B 1 43 ? 3.791 4.074 2.24 1 97.56 43 ASP B C 1
ATOM 2589 O O . ASP B 1 43 ? 3.795 3.23 3.141 1 97.56 43 ASP B O 1
ATOM 2593 N N . SER B 1 44 ? 3.277 5.207 2.395 1 97.06 44 SER B N 1
ATOM 2594 C CA . SER B 1 44 ? 2.938 5.773 3.695 1 97.06 44 SER B CA 1
ATOM 2595 C C . SER B 1 44 ? 1.858 4.953 4.391 1 97.06 44 SER B C 1
ATOM 2597 O O . SER B 1 44 ? 1.937 4.711 5.598 1 97.06 44 SER B O 1
ATOM 2599 N N . PRO B 1 45 ? 0.791 4.473 3.646 1 98.44 45 PRO B N 1
ATOM 2600 C CA . PRO B 1 45 ? -0.202 3.643 4.332 1 98.44 45 PRO B CA 1
ATOM 2601 C C . PRO B 1 45 ? 0.394 2.354 4.895 1 98.44 45 PRO B C 1
ATOM 2603 O O . PRO B 1 45 ? 0.076 1.959 6.02 1 98.44 45 PRO B O 1
ATOM 2606 N N . SER B 1 46 ? 1.285 1.737 4.129 1 98.5 46 SER B N 1
ATOM 2607 C CA . SER B 1 46 ? 1.924 0.508 4.586 1 98.5 46 SER B CA 1
ATOM 2608 C C . SER B 1 46 ? 2.814 0.768 5.797 1 98.5 46 SER B C 1
ATOM 2610 O O . SER B 1 46 ? 2.816 -0.012 6.754 1 98.5 46 SER B O 1
ATOM 2612 N N . LEU B 1 47 ? 3.58 1.859 5.723 1 97.81 47 LEU B N 1
ATOM 2613 C CA . LEU B 1 47 ? 4.449 2.211 6.84 1 97.81 47 LEU B CA 1
ATOM 2614 C C . LEU B 1 47 ? 3.635 2.49 8.094 1 97.81 47 LEU B C 1
ATOM 2616 O O . LEU B 1 47 ? 3.973 2.012 9.18 1 97.81 47 LEU B O 1
ATOM 2620 N N . ALA B 1 48 ? 2.566 3.236 7.93 1 98.5 48 ALA B N 1
ATOM 2621 C CA . ALA B 1 48 ? 1.682 3.525 9.055 1 98.5 48 ALA B CA 1
ATOM 2622 C C . ALA B 1 48 ? 1.094 2.24 9.633 1 98.5 48 ALA B C 1
ATOM 2624 O O . ALA B 1 48 ? 1 2.09 10.859 1 98.5 48 ALA B O 1
ATOM 2625 N N . ALA B 1 49 ? 0.679 1.314 8.758 1 98.81 49 ALA B N 1
ATOM 2626 C CA . ALA B 1 49 ? 0.109 0.041 9.195 1 98.81 49 ALA B CA 1
ATOM 2627 C C . ALA B 1 49 ? 1.112 -0.754 10.023 1 98.81 49 ALA B C 1
ATOM 2629 O O . ALA B 1 49 ? 0.769 -1.28 11.086 1 98.81 49 ALA B O 1
ATOM 2630 N N . ILE B 1 50 ? 2.346 -0.798 9.547 1 98.69 50 ILE B N 1
ATOM 2631 C CA . ILE B 1 50 ? 3.402 -1.559 10.203 1 98.69 50 ILE B CA 1
ATOM 2632 C C . ILE B 1 50 ? 3.713 -0.942 11.57 1 98.69 50 ILE B C 1
ATOM 2634 O O . ILE B 1 50 ? 3.738 -1.644 12.578 1 98.69 50 ILE B O 1
ATOM 2638 N N . VAL B 1 51 ? 3.879 0.396 11.578 1 98.44 51 VAL B N 1
ATOM 2639 C CA . VAL B 1 51 ? 4.234 1.098 12.812 1 98.44 51 VAL B CA 1
ATOM 2640 C C . VAL B 1 51 ? 3.084 0.995 13.812 1 98.44 51 VAL B C 1
ATOM 2642 O O . VAL B 1 51 ? 3.299 0.661 14.977 1 98.44 51 VAL B O 1
ATOM 2645 N N . GLY B 1 52 ? 1.876 1.232 13.344 1 98.69 52 GLY B N 1
ATOM 2646 C CA . GLY B 1 52 ? 0.723 1.17 14.227 1 98.69 52 GLY B CA 1
ATOM 2647 C C . GLY B 1 52 ? 0.497 -0.21 14.82 1 98.69 52 GLY B C 1
ATOM 2648 O O . GLY B 1 52 ? 0.043 -0.337 15.953 1 98.69 52 GLY B O 1
ATOM 2649 N N . ARG B 1 53 ? 0.766 -1.219 14.031 1 98.69 53 ARG B N 1
ATOM 2650 C CA . ARG B 1 53 ? 0.597 -2.59 14.5 1 98.69 53 ARG B CA 1
ATOM 2651 C C . ARG B 1 53 ? 1.624 -2.928 15.578 1 98.69 53 ARG B C 1
ATOM 2653 O O . ARG B 1 53 ? 1.311 -3.629 16.547 1 98.69 53 ARG B O 1
ATOM 2660 N N . GLU B 1 54 ? 2.793 -2.379 15.492 1 98.44 54 GLU B N 1
ATOM 2661 C CA . GLU B 1 54 ? 3.885 -2.719 16.406 1 98.44 54 GLU B CA 1
ATOM 2662 C C . GLU B 1 54 ? 3.898 -1.795 17.625 1 98.44 54 GLU B C 1
ATOM 2664 O O . GLU B 1 54 ? 4.594 -2.062 18.594 1 98.44 54 GLU B O 1
ATOM 2669 N N . VAL B 1 55 ? 3.174 -0.662 17.547 1 98.69 55 VAL B N 1
ATOM 2670 C CA . VAL B 1 55 ? 3.143 0.285 18.656 1 98.69 55 VAL B CA 1
ATOM 2671 C C . VAL B 1 55 ? 1.699 0.522 19.094 1 98.69 55 VAL B C 1
ATOM 2673 O O . VAL B 1 55 ? 1.141 1.597 18.859 1 98.69 55 VAL B O 1
ATOM 2676 N N . PRO B 1 56 ? 1.104 -0.49 19.781 1 97.62 56 PRO B N 1
ATOM 2677 C CA . PRO B 1 56 ? -0.28 -0.336 20.234 1 97.62 56 PRO B CA 1
ATOM 2678 C C . PRO B 1 56 ? -0.49 0.918 21.078 1 97.62 56 PRO B C 1
ATOM 2680 O O . PRO B 1 56 ? 0.399 1.31 21.828 1 97.62 56 PRO B O 1
ATOM 2683 N N . GLY B 1 57 ? -1.623 1.562 20.906 1 97.38 57 GLY B N 1
ATOM 2684 C CA . GLY B 1 57 ? -1.972 2.744 21.672 1 97.38 57 GLY B CA 1
ATOM 2685 C C . GLY B 1 57 ? -1.698 4.039 20.938 1 97.38 57 GLY B C 1
ATOM 2686 O O . GLY B 1 57 ? -2.24 5.09 21.297 1 97.38 57 GLY B O 1
ATOM 2687 N N . LEU B 1 58 ? -0.774 4.023 19.984 1 98.56 58 LEU B N 1
ATOM 2688 C CA . LEU B 1 58 ? -0.453 5.195 19.188 1 98.56 58 LEU B CA 1
ATOM 2689 C C . LEU B 1 58 ? -1.36 5.273 17.953 1 98.56 58 LEU B C 1
ATOM 2691 O O . LEU B 1 58 ? -1.496 4.301 17.219 1 98.56 58 LEU B O 1
ATOM 2695 N N . GLN B 1 59 ? -2.119 6.355 17.797 1 98.75 59 GLN B N 1
ATOM 2696 C CA . GLN B 1 59 ? -2.807 6.594 16.531 1 98.75 59 GLN B CA 1
ATOM 2697 C C . GLN B 1 59 ? -1.813 6.859 15.398 1 98.75 59 GLN B C 1
ATOM 2699 O O . GLN B 1 59 ? -0.755 7.453 15.625 1 98.75 59 GLN B O 1
ATOM 2704 N N . VAL B 1 60 ? -2.117 6.352 14.25 1 98.75 60 VAL B N 1
ATOM 2705 C CA . VAL B 1 60 ? -1.222 6.566 13.117 1 98.75 60 VAL B CA 1
ATOM 2706 C C . VAL B 1 60 ? -2.016 7.082 11.922 1 98.75 60 VAL B C 1
ATOM 2708 O O . VAL B 1 60 ? -3.207 6.793 11.781 1 98.75 60 VAL B O 1
ATOM 2711 N N . GLY B 1 61 ? -1.381 7.859 11.062 1 97.81 61 GLY B N 1
ATOM 2712 C CA . GLY B 1 61 ? -2.078 8.359 9.891 1 97.81 61 GLY B CA 1
ATOM 2713 C C . GLY B 1 61 ? -1.142 8.789 8.781 1 97.81 61 GLY B C 1
ATOM 2714 O O . GLY B 1 61 ? 0.071 8.875 8.984 1 97.81 61 GLY B O 1
ATOM 2715 N N . THR B 1 62 ? -1.665 8.938 7.621 1 97.88 62 THR B N 1
ATOM 2716 C CA . THR B 1 62 ? -0.945 9.539 6.5 1 97.88 62 THR B CA 1
ATOM 2717 C C . THR B 1 62 ? -1.239 11.031 6.402 1 97.88 62 THR B C 1
ATOM 2719 O O . THR B 1 62 ? -2.377 11.461 6.605 1 97.88 62 THR B O 1
ATOM 2722 N N . SER B 1 63 ? -0.263 11.836 6.164 1 96.69 63 SER B N 1
ATOM 2723 C CA . SER B 1 63 ? -0.414 13.281 6.043 1 96.69 63 SER B CA 1
ATOM 2724 C C . SER B 1 63 ? 0.457 13.844 4.922 1 96.69 63 SER B C 1
ATOM 2726 O O . SER B 1 63 ? 1.517 14.414 5.18 1 96.69 63 SER B O 1
ATOM 2728 N N . ALA B 1 64 ? 0.107 13.586 3.785 1 96.06 64 ALA B N 1
ATOM 2729 C CA . ALA B 1 64 ? -1.082 12.992 3.178 1 96.06 64 ALA B CA 1
ATOM 2730 C C . ALA B 1 64 ? -0.751 12.359 1.829 1 96.06 64 ALA B C 1
ATOM 2732 O O . ALA B 1 64 ? 0.3 12.633 1.247 1 96.06 64 ALA B O 1
ATOM 2733 N N . ILE B 1 65 ? -1.507 11.445 1.329 1 97.38 65 ILE B N 1
ATOM 2734 C CA . ILE B 1 65 ? -1.246 10.836 0.027 1 97.38 65 ILE B CA 1
ATOM 2735 C C . ILE B 1 65 ? -2.029 11.578 -1.054 1 97.38 65 ILE B C 1
ATOM 2737 O O . ILE B 1 65 ? -3.207 11.898 -0.867 1 97.38 65 ILE B O 1
ATOM 2741 N N . PRO B 1 66 ? -1.373 11.992 -2.164 1 97.44 66 PRO B N 1
ATOM 2742 C CA . PRO B 1 66 ? -2.033 12.695 -3.264 1 97.44 66 PRO B CA 1
ATOM 2743 C C . PRO B 1 66 ? -3.045 11.82 -4.004 1 97.44 66 PRO B C 1
ATOM 2745 O O . PRO B 1 66 ? -2.805 10.625 -4.199 1 97.44 66 PRO B O 1
ATOM 2748 N N . VAL B 1 67 ? -4.117 12.398 -4.457 1 98.25 67 VAL B N 1
ATOM 2749 C CA . VAL B 1 67 ? -5.164 11.625 -5.117 1 98.25 67 VAL B CA 1
ATOM 2750 C C . VAL B 1 67 ? -4.801 11.414 -6.586 1 98.25 67 VAL B C 1
ATOM 2752 O O . VAL B 1 67 ? -5.203 10.422 -7.195 1 98.25 67 VAL B O 1
ATOM 2755 N N . PHE B 1 68 ? -4.004 12.383 -7.215 1 97.75 68 PHE B N 1
ATOM 2756 C CA . PHE B 1 68 ? -3.584 12.18 -8.594 1 97.75 68 PHE B CA 1
ATOM 2757 C C . PHE B 1 68 ? -2.682 10.961 -8.719 1 97.75 68 PHE B C 1
ATOM 2759 O O . PHE B 1 68 ? -1.793 10.75 -7.891 1 97.75 68 PHE B O 1
ATOM 2766 N N . GLY B 1 69 ? -2.967 10.18 -9.672 1 96.88 69 GLY B N 1
ATOM 2767 C CA . GLY B 1 69 ? -2.184 8.977 -9.891 1 96.88 69 GLY B CA 1
ATOM 2768 C C . GLY B 1 69 ? -2.668 7.789 -9.078 1 96.88 69 GLY B C 1
ATOM 2769 O O . GLY B 1 69 ? -2.119 6.691 -9.188 1 96.88 69 GLY B O 1
ATOM 2770 N N . ARG B 1 70 ? -3.689 7.996 -8.312 1 98.38 70 ARG B N 1
ATOM 2771 C CA . ARG B 1 70 ? -4.246 6.934 -7.48 1 98.38 70 ARG B CA 1
ATOM 2772 C C . ARG B 1 70 ? -5.727 6.715 -7.789 1 98.38 70 ARG B C 1
ATOM 2774 O O . ARG B 1 70 ? -6.348 7.527 -8.477 1 98.38 70 ARG B O 1
ATOM 2781 N N . HIS B 1 71 ? -6.227 5.621 -7.406 1 98.69 71 HIS B N 1
ATOM 2782 C CA . HIS B 1 71 ? -7.629 5.262 -7.598 1 98.69 71 HIS B CA 1
ATOM 2783 C C . HIS B 1 71 ? -8.305 4.953 -6.266 1 98.69 71 HIS B C 1
ATOM 2785 O O . HIS B 1 71 ? -7.711 4.309 -5.395 1 98.69 71 HIS B O 1
ATOM 2791 N N . PRO B 1 72 ? -9.578 5.371 -6.074 1 98.75 72 PRO B N 1
ATOM 2792 C CA . PRO B 1 72 ? -10.258 5.152 -4.793 1 98.75 72 PRO B CA 1
ATOM 2793 C C . PRO B 1 72 ? -10.305 3.678 -4.398 1 98.75 72 PRO B C 1
ATOM 2795 O O . PRO B 1 72 ? -10.234 3.352 -3.211 1 98.75 72 PRO B O 1
ATOM 2798 N N . LEU B 1 73 ? -10.414 2.775 -5.352 1 98.75 73 LEU B N 1
ATOM 2799 C CA . LEU B 1 73 ? -10.445 1.349 -5.051 1 98.75 73 LEU B CA 1
ATOM 2800 C C . LEU B 1 73 ? -9.156 0.908 -4.363 1 98.75 73 LEU B C 1
ATOM 2802 O O . LEU B 1 73 ? -9.195 0.161 -3.383 1 98.75 73 LEU B O 1
ATOM 2806 N N . LEU B 1 74 ? -8.039 1.377 -4.875 1 98.75 74 LEU B N 1
ATOM 2807 C CA . LEU B 1 74 ? -6.734 0.973 -4.359 1 98.75 74 LEU B CA 1
ATOM 2808 C C . LEU B 1 74 ? -6.438 1.663 -3.033 1 98.75 74 LEU B C 1
ATOM 2810 O O . LEU B 1 74 ? -5.914 1.039 -2.107 1 98.75 74 LEU B O 1
ATOM 2814 N N . VAL B 1 75 ? -6.805 2.934 -2.949 1 98.88 75 VAL B N 1
ATOM 2815 C CA . VAL B 1 75 ? -6.59 3.676 -1.712 1 98.88 75 VAL B CA 1
ATOM 2816 C C . VAL B 1 75 ? -7.461 3.09 -0.601 1 98.88 75 VAL B C 1
ATOM 2818 O O . VAL B 1 75 ? -7.023 2.984 0.547 1 98.88 75 VAL B O 1
ATOM 2821 N N . SER B 1 76 ? -8.695 2.715 -0.939 1 98.88 76 SER B N 1
ATOM 2822 C CA . SER B 1 76 ? -9.57 2.061 0.03 1 98.88 76 SER B CA 1
ATOM 2823 C C . SER B 1 76 ? -8.945 0.771 0.554 1 98.88 76 SER B C 1
ATOM 2825 O O . SER B 1 76 ? -8.984 0.501 1.756 1 98.88 76 SER B O 1
ATOM 2827 N N . SER B 1 77 ? -8.422 -0.028 -0.329 1 98.44 77 SER B N 1
ATOM 2828 C CA . SER B 1 77 ? -7.773 -1.281 0.042 1 98.44 77 SER B CA 1
ATOM 2829 C C . SER B 1 77 ? -6.621 -1.04 1.014 1 98.44 77 SER B C 1
ATOM 2831 O O . SER B 1 77 ? -6.504 -1.732 2.027 1 98.44 77 SER B O 1
ATOM 2833 N N . GLN B 1 78 ? -5.809 -0.069 0.739 1 98.81 78 GLN B N 1
ATOM 2834 C CA . GLN B 1 78 ? -4.676 0.274 1.593 1 98.81 78 GLN B CA 1
ATOM 2835 C C . GLN B 1 78 ? -5.145 0.754 2.963 1 98.81 78 GLN B C 1
ATOM 2837 O O . GLN B 1 78 ? -4.629 0.316 3.992 1 98.81 78 GLN B O 1
ATOM 2842 N N . ALA B 1 79 ? -6.121 1.632 2.924 1 98.94 79 ALA B N 1
ATOM 2843 C CA . ALA B 1 79 ? -6.613 2.232 4.16 1 98.94 79 ALA B CA 1
ATOM 2844 C C . ALA B 1 79 ? -7.258 1.185 5.062 1 98.94 79 ALA B C 1
ATOM 2846 O O . ALA B 1 79 ? -7.012 1.157 6.27 1 98.94 79 ALA B O 1
ATOM 2847 N N . GLN B 1 80 ? -8.07 0.342 4.48 1 98.81 80 GLN B N 1
ATOM 2848 C CA . GLN B 1 80 ? -8.742 -0.688 5.266 1 98.81 80 GLN B CA 1
ATOM 2849 C C . GLN B 1 80 ? -7.746 -1.713 5.797 1 98.81 80 GLN B C 1
ATOM 2851 O O . GLN B 1 80 ? -7.898 -2.215 6.91 1 98.81 80 GLN B O 1
ATOM 2856 N N . THR B 1 81 ? -6.746 -2.061 5.016 1 98.69 81 THR B N 1
ATOM 2857 C CA . THR B 1 81 ? -5.699 -2.955 5.496 1 98.69 81 THR B CA 1
ATOM 2858 C C . THR B 1 81 ? -4.973 -2.344 6.691 1 98.69 81 THR B C 1
ATOM 2860 O O . THR B 1 81 ? -4.738 -3.02 7.695 1 98.69 81 THR B O 1
ATOM 2863 N N . ALA B 1 82 ? -4.641 -1.053 6.582 1 98.94 82 ALA B N 1
ATOM 2864 C CA . ALA B 1 82 ? -3.988 -0.355 7.688 1 98.94 82 ALA B CA 1
ATOM 2865 C C . ALA B 1 82 ? -4.887 -0.313 8.914 1 98.94 82 ALA B C 1
ATOM 2867 O O . ALA B 1 82 ? -4.418 -0.503 10.047 1 98.94 82 ALA B O 1
ATOM 2868 N N . GLN B 1 83 ? -6.152 -0.089 8.672 1 98.88 83 GLN B N 1
ATOM 2869 C CA . GLN B 1 83 ? -7.121 -0.042 9.766 1 98.88 83 GLN B CA 1
ATOM 2870 C C . GLN B 1 83 ? -7.195 -1.381 10.492 1 98.88 83 GLN B C 1
ATOM 2872 O O . GLN B 1 83 ? -7.18 -1.425 11.727 1 98.88 83 GLN B O 1
ATOM 2877 N N . ALA B 1 84 ? -7.266 -2.418 9.758 1 98.69 84 ALA B N 1
ATOM 2878 C CA . ALA B 1 84 ? -7.285 -3.76 10.328 1 98.69 84 ALA B CA 1
ATOM 2879 C C . ALA B 1 84 ? -5.988 -4.059 11.07 1 98.69 84 ALA B C 1
ATOM 2881 O O . ALA B 1 84 ? -6.008 -4.645 12.156 1 98.69 84 ALA B O 1
ATOM 2882 N N . ALA B 1 85 ? -4.883 -3.67 10.523 1 98.75 85 ALA B N 1
ATOM 2883 C CA . ALA B 1 85 ? -3.566 -3.959 11.086 1 98.75 85 ALA B CA 1
ATOM 2884 C C . ALA B 1 85 ? -3.365 -3.232 12.406 1 98.75 85 ALA B C 1
ATOM 2886 O O . ALA B 1 85 ? -2.676 -3.734 13.305 1 98.75 85 ALA B O 1
ATOM 2887 N N . THR B 1 86 ? -3.994 -2.051 12.578 1 98.75 86 THR B N 1
ATOM 2888 C CA . THR B 1 86 ? -3.701 -1.192 13.727 1 98.75 86 THR B CA 1
ATOM 2889 C C . THR B 1 86 ? -4.789 -1.315 14.789 1 98.75 86 THR B C 1
ATOM 2891 O O . THR B 1 86 ? -4.719 -0.668 15.836 1 98.75 86 THR B O 1
ATOM 2894 N N . GLY B 1 87 ? -5.777 -2.096 14.516 1 97.75 87 GLY B N 1
ATOM 2895 C CA . GLY B 1 87 ? -6.883 -2.223 15.453 1 97.75 87 GLY B CA 1
ATOM 2896 C C . GLY B 1 87 ? -7.746 -0.976 15.531 1 97.75 87 GLY B C 1
ATOM 2897 O O . GLY B 1 87 ? -8.156 -0.569 16.625 1 97.75 87 GLY B O 1
ATOM 2898 N N . GLY B 1 88 ? -7.898 -0.322 14.375 1 98.56 88 GLY B N 1
ATOM 2899 C CA . GLY B 1 88 ? -8.828 0.793 14.312 1 98.56 88 GLY B CA 1
ATOM 2900 C C . GLY B 1 88 ? -8.18 2.133 14.602 1 98.56 88 GLY B C 1
ATOM 2901 O O . GLY B 1 88 ? -8.859 3.092 14.969 1 98.56 88 GLY B O 1
ATOM 2902 N N . ARG B 1 89 ? -6.898 2.252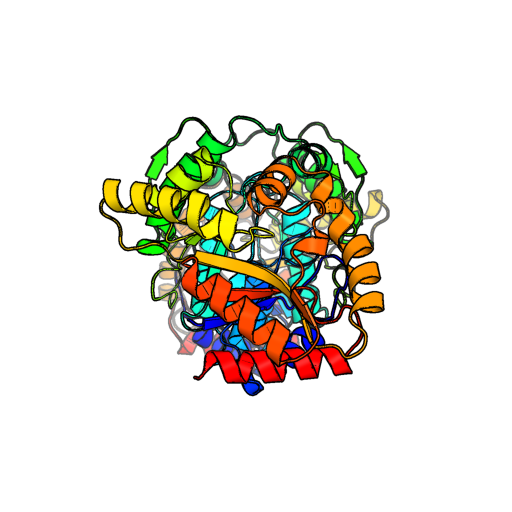 14.461 1 98.81 89 ARG B N 1
ATOM 2903 C CA . ARG B 1 89 ? -6.207 3.461 14.891 1 98.81 89 ARG B CA 1
ATOM 2904 C C . ARG B 1 89 ? -5.605 4.203 13.703 1 98.81 89 ARG B C 1
ATOM 2906 O O . ARG B 1 89 ? -4.762 5.082 13.875 1 98.81 89 ARG B O 1
ATOM 2913 N N . TYR B 1 90 ? -5.973 3.826 12.508 1 98.88 90 TYR B N 1
ATOM 2914 C CA . TYR B 1 90 ? -5.426 4.449 11.305 1 98.88 90 TYR B CA 1
ATOM 2915 C C . TYR B 1 90 ? -6.324 5.582 10.82 1 98.88 90 TYR B C 1
ATOM 2917 O O . TYR B 1 90 ? -7.551 5.457 10.828 1 98.88 90 TYR B O 1
ATOM 2925 N N . HIS B 1 91 ? -5.727 6.738 10.398 1 98.88 91 HIS B N 1
ATOM 2926 C CA . HIS B 1 91 ? -6.383 7.898 9.805 1 98.88 91 HIS B CA 1
ATOM 2927 C C . HIS B 1 91 ? -5.844 8.18 8.406 1 98.88 91 HIS B C 1
ATOM 2929 O O . HIS B 1 91 ? -4.633 8.32 8.219 1 98.88 91 HIS B O 1
ATOM 2935 N N . LEU B 1 92 ? -6.73 8.25 7.414 1 98.94 92 LEU B N 1
ATOM 2936 C CA . LEU B 1 92 ? -6.32 8.477 6.035 1 98.94 92 LEU B CA 1
ATOM 2937 C C . LEU B 1 92 ? -6.309 9.969 5.711 1 98.94 92 LEU B C 1
ATOM 2939 O O . LEU B 1 92 ? -7.359 10.609 5.691 1 98.94 92 LEU B O 1
ATOM 2943 N N . GLY B 1 93 ? -5.133 10.484 5.516 1 98.88 93 GLY B N 1
ATOM 2944 C CA . GLY B 1 93 ? -5 11.828 4.977 1 98.88 93 GLY B CA 1
ATOM 2945 C C . GLY B 1 93 ? -4.785 11.852 3.475 1 98.88 93 GLY B C 1
ATOM 2946 O O . GLY B 1 93 ? -3.879 11.188 2.963 1 98.88 93 GLY B O 1
ATOM 2947 N N . LEU B 1 94 ? -5.598 12.602 2.785 1 98.81 94 LEU B N 1
ATOM 2948 C CA . LEU B 1 94 ? -5.508 12.781 1.339 1 98.81 94 LEU B CA 1
ATOM 2949 C C . LEU B 1 94 ? -5.066 14.195 0.986 1 98.81 94 LEU B C 1
ATOM 2951 O O . LEU B 1 94 ? -5.23 15.117 1.789 1 98.81 94 LEU B O 1
ATOM 2955 N N . ALA B 1 95 ? -4.48 14.344 -0.158 1 97.06 95 ALA B N 1
ATOM 2956 C CA . ALA B 1 95 ? -4.078 15.648 -0.677 1 97.06 95 ALA B CA 1
ATOM 2957 C C . ALA B 1 95 ? -4.285 15.727 -2.186 1 97.06 95 ALA B C 1
ATOM 2959 O O . ALA B 1 95 ? -4.461 14.703 -2.85 1 97.06 95 ALA B O 1
ATOM 2960 N N . LEU B 1 96 ? -4.316 16.922 -2.715 1 95.31 96 LEU B N 1
ATOM 2961 C CA . LEU B 1 96 ? -4.363 17.109 -4.16 1 95.31 96 LEU B CA 1
ATOM 2962 C C . LEU B 1 96 ? -2.984 16.922 -4.781 1 95.31 96 LEU B C 1
ATOM 2964 O O . LEU B 1 96 ? -2.871 16.562 -5.957 1 95.31 96 LEU B O 1
ATOM 2968 N N . GLY B 1 97 ? -1.967 17.062 -3.977 1 91.19 97 GLY B N 1
ATOM 2969 C CA . GLY B 1 97 ? -0.627 17.094 -4.543 1 91.19 97 GLY B CA 1
ATOM 2970 C C . GLY B 1 97 ? -0.318 18.375 -5.285 1 91.19 97 GLY B C 1
ATOM 2971 O O . GLY B 1 97 ? -1.009 19.391 -5.113 1 91.19 97 GLY B O 1
ATOM 2972 N N . THR B 1 98 ? 0.84 18.438 -5.957 1 90.06 98 THR B N 1
ATOM 2973 C CA . THR B 1 98 ? 1.259 19.625 -6.707 1 90.06 98 THR B CA 1
ATOM 2974 C C . THR B 1 98 ? 1.278 19.328 -8.203 1 90.06 98 THR B C 1
ATOM 2976 O O . THR B 1 98 ? 1.531 18.203 -8.617 1 90.06 98 THR B O 1
ATOM 2979 N N . ARG B 1 99 ? 1.016 20.375 -9 1 92.56 99 ARG B N 1
ATOM 2980 C CA . ARG B 1 99 ? 1.097 20.25 -10.445 1 92.56 99 ARG B CA 1
ATOM 2981 C C . ARG B 1 99 ? 2.457 19.703 -10.875 1 92.56 99 ARG B C 1
ATOM 2983 O O . ARG B 1 99 ? 2.537 18.797 -11.703 1 92.56 99 ARG B O 1
ATOM 2990 N N . HIS B 1 100 ? 3.49 20.203 -10.258 1 91.06 100 HIS B N 1
ATOM 2991 C CA . HIS B 1 100 ? 4.852 19.859 -10.648 1 91.06 100 HIS B CA 1
ATOM 2992 C C . HIS B 1 100 ? 5.117 18.359 -10.461 1 91.06 100 HIS B C 1
ATOM 2994 O O . HIS B 1 100 ? 5.551 17.688 -11.391 1 91.06 100 HIS B O 1
ATOM 3000 N N . LEU B 1 101 ? 4.809 17.797 -9.312 1 91.62 101 LEU B N 1
ATOM 3001 C CA . LEU B 1 101 ? 5.117 16.391 -9.023 1 91.62 101 LEU B CA 1
ATOM 3002 C C . LEU B 1 101 ? 4.199 15.469 -9.805 1 91.62 101 LEU B C 1
ATOM 3004 O O . LEU B 1 101 ? 4.613 14.375 -10.211 1 91.62 101 LEU B O 1
ATOM 3008 N N . THR B 1 102 ? 2.986 15.906 -10.039 1 95.81 102 THR B N 1
ATOM 3009 C CA . THR B 1 102 ? 2.025 15.102 -10.789 1 95.81 102 THR B CA 1
ATOM 3010 C C . THR B 1 102 ? 2.428 15 -12.258 1 95.81 102 THR B C 1
ATOM 3012 O O . THR B 1 102 ? 2.555 13.891 -12.789 1 95.81 102 THR B O 1
ATOM 3015 N N . GLU B 1 103 ? 2.697 16.156 -12.836 1 97.19 103 GLU B N 1
ATOM 3016 C CA . GLU B 1 103 ? 2.977 16.156 -14.266 1 97.19 103 GLU B CA 1
ATOM 3017 C C . GLU B 1 103 ? 4.379 15.625 -14.555 1 97.19 103 GLU B C 1
ATOM 3019 O O . GLU B 1 103 ? 4.586 14.922 -15.547 1 97.19 103 GLU B O 1
ATOM 3024 N N . THR B 1 104 ? 5.328 15.922 -13.711 1 95.75 104 THR B N 1
ATOM 3025 C CA . THR B 1 104 ? 6.691 15.453 -13.93 1 95.75 104 THR B CA 1
ATOM 3026 C C . THR B 1 104 ? 6.828 13.984 -13.547 1 95.75 104 THR B C 1
ATOM 3028 O O . THR B 1 104 ? 7.387 13.188 -14.312 1 95.75 104 THR B O 1
ATOM 3031 N N . GLY B 1 105 ? 6.305 13.609 -12.375 1 97.25 105 GLY B N 1
ATOM 3032 C CA . GLY B 1 105 ? 6.48 12.258 -11.867 1 97.25 105 GLY B CA 1
ATOM 3033 C C . GLY B 1 105 ? 5.641 11.234 -12.602 1 97.25 105 GLY B C 1
ATOM 3034 O O . GLY B 1 105 ? 6.16 10.211 -13.055 1 97.25 105 GLY B O 1
ATOM 3035 N N . PHE B 1 106 ? 4.383 11.562 -12.82 1 97.69 106 PHE B N 1
ATOM 3036 C CA . PHE B 1 106 ? 3.422 10.586 -13.32 1 97.69 106 PHE B CA 1
ATOM 3037 C C . PHE B 1 106 ? 3.141 10.82 -14.805 1 97.69 106 PHE B C 1
ATOM 3039 O O . PHE B 1 106 ? 2.598 9.953 -15.484 1 97.69 106 PHE B O 1
ATOM 3046 N N . GLY B 1 107 ? 3.439 11.992 -15.297 1 97.56 107 GLY B N 1
ATOM 3047 C CA . GLY B 1 107 ? 3.193 12.312 -16.688 1 97.56 107 GLY B CA 1
ATOM 3048 C C . GLY B 1 107 ? 1.721 12.477 -17.016 1 97.56 107 GLY B C 1
ATOM 3049 O O . GLY B 1 107 ? 1.298 12.242 -18.156 1 97.56 107 GLY B O 1
ATOM 3050 N N . ILE B 1 108 ? 0.92 12.727 -15.984 1 97.06 108 ILE B N 1
ATOM 3051 C CA . ILE B 1 108 ? -0.507 12.914 -16.234 1 97.06 108 ILE B CA 1
ATOM 3052 C C . ILE B 1 108 ? -0.88 14.383 -16.016 1 97.06 108 ILE B C 1
ATOM 3054 O O . ILE B 1 108 ? -0.202 15.094 -15.273 1 97.06 108 ILE B O 1
ATOM 3058 N N . PRO B 1 109 ? -1.928 14.852 -16.641 1 96.94 109 PRO B N 1
ATOM 3059 C CA . PRO B 1 109 ? -2.314 16.266 -16.484 1 96.94 109 PRO B CA 1
ATOM 3060 C C . PRO B 1 109 ? -2.869 16.578 -15.102 1 96.94 109 PRO B C 1
ATOM 3062 O O . PRO B 1 109 ? -3.615 15.773 -14.531 1 96.94 109 PRO B O 1
ATOM 3065 N N . TYR B 1 110 ? -2.441 17.656 -14.586 1 96.44 110 TYR B N 1
ATOM 3066 C CA . TYR B 1 110 ? -3.014 18.203 -13.352 1 96.44 110 TYR B CA 1
ATOM 3067 C C . TYR B 1 110 ? -4.195 19.109 -13.656 1 96.44 110 TYR B C 1
ATOM 3069 O O . TYR B 1 110 ? -4.066 20.344 -13.609 1 96.44 110 TYR B O 1
ATOM 3077 N N . GLU B 1 111 ? -5.375 18.5 -13.914 1 96.75 111 GLU B N 1
ATOM 3078 C CA . GLU B 1 111 ? -6.559 19.25 -14.328 1 96.75 111 GLU B CA 1
ATOM 3079 C C . GLU B 1 111 ? -7.742 18.953 -13.406 1 96.75 111 GLU B C 1
ATOM 3081 O O . GLU B 1 111 ? -7.879 17.844 -12.906 1 96.75 111 GLU B O 1
ATOM 3086 N N . ARG B 1 112 ? -8.57 19.938 -13.172 1 97.38 112 ARG B N 1
ATOM 3087 C CA . ARG B 1 112 ? -9.805 19.844 -12.406 1 97.38 112 ARG B CA 1
ATOM 3088 C C . ARG B 1 112 ? -9.562 19.188 -11.047 1 97.38 112 ARG B C 1
ATOM 3090 O O . ARG B 1 112 ? -10.25 18.234 -10.688 1 97.38 112 ARG B O 1
ATOM 3097 N N . PRO B 1 113 ? -8.594 19.781 -10.305 1 96.88 113 PRO B N 1
ATOM 3098 C CA . PRO B 1 113 ? -8.227 19.125 -9.047 1 96.88 113 PRO B CA 1
ATOM 3099 C C . PRO B 1 113 ? -9.375 19.047 -8.047 1 96.88 113 PRO B C 1
ATOM 3101 O O . PRO B 1 113 ? -9.539 18.047 -7.348 1 96.88 113 PRO B O 1
ATOM 3104 N N . ILE B 1 114 ? -10.211 20.094 -7.969 1 98.12 114 ILE B N 1
ATOM 3105 C CA . ILE B 1 114 ? -11.305 20.109 -7.008 1 98.12 114 ILE B CA 1
ATOM 3106 C C . ILE B 1 114 ? -12.375 19.109 -7.422 1 98.12 114 ILE B C 1
ATOM 3108 O O . ILE B 1 114 ? -12.938 18.391 -6.578 1 98.12 114 ILE B O 1
ATOM 3112 N N . GLY B 1 115 ? -12.633 19.047 -8.734 1 98.62 115 GLY B N 1
ATOM 3113 C CA . GLY B 1 115 ? -13.555 18.047 -9.242 1 98.62 115 GLY B CA 1
ATOM 3114 C C . GLY B 1 115 ? -13.109 16.625 -8.953 1 98.62 115 GLY B C 1
ATOM 3115 O O . GLY B 1 115 ? -13.914 15.781 -8.547 1 98.62 115 GLY B O 1
ATOM 3116 N N . LEU B 1 116 ? -11.805 16.391 -9.133 1 98.69 116 LEU B N 1
ATOM 3117 C CA . LEU B 1 116 ? -11.258 15.062 -8.867 1 98.69 116 LEU B CA 1
ATOM 3118 C C . LEU B 1 116 ? -11.359 14.727 -7.387 1 98.69 116 LEU B C 1
ATOM 3120 O O . LEU B 1 116 ? -11.734 13.602 -7.027 1 98.69 116 LEU B O 1
ATOM 3124 N N . LEU B 1 117 ? -11.055 15.711 -6.531 1 98.81 117 LEU B N 1
ATOM 3125 C CA . LEU B 1 117 ? -11.156 15.5 -5.09 1 98.81 117 LEU B CA 1
ATOM 3126 C C . LEU B 1 117 ? -12.578 15.117 -4.699 1 98.81 117 LEU B C 1
ATOM 3128 O O . LEU B 1 117 ? -12.789 14.18 -3.932 1 98.81 117 LEU B O 1
ATOM 3132 N N . ARG B 1 118 ? -13.547 15.828 -5.23 1 98.88 118 ARG B N 1
ATOM 3133 C CA . ARG B 1 118 ? -14.945 15.57 -4.922 1 98.88 118 ARG B CA 1
ATOM 3134 C C . ARG B 1 118 ? -15.352 14.156 -5.336 1 98.88 118 ARG B C 1
ATOM 3136 O O . ARG B 1 118 ? -15.945 13.422 -4.551 1 98.88 118 ARG B O 1
ATOM 3143 N N . GLU B 1 119 ? -15.039 13.797 -6.582 1 98.88 119 GLU B N 1
ATOM 3144 C CA . GLU B 1 119 ? -15.406 12.469 -7.055 1 98.88 119 GLU B CA 1
ATOM 3145 C C . GLU B 1 119 ? -14.664 11.375 -6.285 1 98.88 119 GLU B C 1
ATOM 3147 O O . GLU B 1 119 ? -15.227 10.328 -5.977 1 98.88 119 GLU B O 1
ATOM 3152 N N . PHE B 1 120 ? -13.422 11.633 -5.996 1 98.94 120 PHE B N 1
ATOM 3153 C CA . PHE B 1 120 ? -12.594 10.68 -5.254 1 98.94 120 PHE B CA 1
ATOM 3154 C C . PHE B 1 120 ? -13.211 10.383 -3.891 1 98.94 120 PHE B C 1
ATOM 3156 O O . PHE B 1 120 ? -13.398 9.219 -3.529 1 98.94 120 PHE B O 1
ATOM 3163 N N . LEU B 1 121 ? -13.555 11.43 -3.154 1 98.94 121 LEU B N 1
ATOM 3164 C CA . LEU B 1 121 ? -14.133 11.281 -1.823 1 98.94 121 LEU B CA 1
ATOM 3165 C C . LEU B 1 121 ? -15.508 10.625 -1.896 1 98.94 121 LEU B C 1
ATOM 3167 O O . LEU B 1 121 ? -15.852 9.797 -1.048 1 98.94 121 LEU B O 1
ATOM 3171 N N . THR B 1 122 ? -16.266 10.969 -2.9 1 98.88 122 THR B N 1
ATOM 3172 C CA . THR B 1 122 ? -17.594 10.398 -3.078 1 98.88 122 THR B CA 1
ATOM 3173 C C . THR B 1 122 ? -17.516 8.898 -3.309 1 98.88 122 THR B C 1
ATOM 3175 O O . THR B 1 122 ? -18.297 8.133 -2.74 1 98.88 122 THR B O 1
ATOM 3178 N N . ALA B 1 123 ? -16.594 8.484 -4.109 1 98.88 123 ALA B N 1
ATOM 3179 C CA . ALA B 1 123 ? -16.406 7.066 -4.402 1 98.88 123 ALA B CA 1
ATOM 3180 C C . ALA B 1 123 ? -15.805 6.332 -3.209 1 98.88 123 ALA B C 1
ATOM 3182 O O . ALA B 1 123 ? -16.125 5.172 -2.953 1 98.88 123 ALA B O 1
ATOM 3183 N N . LEU B 1 124 ? -14.969 6.984 -2.45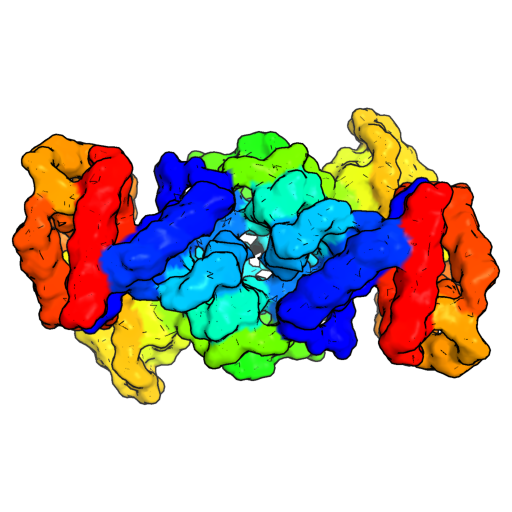5 1 98.88 124 LEU B N 1
ATOM 3184 C CA . LEU B 1 124 ? -14.172 6.371 -1.4 1 98.88 124 LEU B CA 1
ATOM 3185 C C . LEU B 1 124 ? -15.031 6.062 -0.178 1 98.88 124 LEU B C 1
ATOM 3187 O O . LEU B 1 124 ? -14.859 5.023 0.46 1 98.88 124 LEU B O 1
ATOM 3191 N N . ARG B 1 125 ? -15.914 6.914 0.194 1 98.25 125 ARG B N 1
ATOM 3192 C CA . ARG B 1 125 ? -16.641 6.832 1.456 1 98.25 125 ARG B CA 1
ATOM 3193 C C . ARG B 1 125 ? -17.406 5.516 1.566 1 98.25 125 ARG B C 1
ATOM 3195 O O . ARG B 1 125 ? -17.25 4.781 2.543 1 98.25 125 ARG B O 1
ATOM 3202 N N . PRO B 1 126 ? -18.172 5.125 0.505 1 98.31 126 PRO B N 1
ATOM 3203 C CA . PRO B 1 126 ? -18.891 3.852 0.619 1 98.31 126 PRO B CA 1
ATOM 3204 C C . PRO B 1 126 ? -17.953 2.648 0.66 1 98.31 126 PRO B C 1
ATOM 3206 O O . PRO B 1 126 ? -18.266 1.644 1.308 1 98.31 126 PRO B O 1
ATOM 3209 N N . LEU B 1 127 ? -16.875 2.721 -0.02 1 98.75 127 LEU B N 1
ATOM 3210 C CA . LEU B 1 127 ? -15.883 1.648 0.033 1 98.75 127 LEU B CA 1
ATOM 3211 C C . LEU B 1 127 ? -15.414 1.41 1.465 1 98.75 127 LEU B C 1
ATOM 3213 O O . LEU B 1 127 ? -15.336 0.264 1.914 1 98.75 127 LEU B O 1
ATOM 3217 N N . LEU B 1 128 ? -15.156 2.502 2.219 1 98.75 128 LEU B N 1
ATOM 3218 C CA . LEU B 1 128 ? -14.641 2.4 3.58 1 98.75 128 LEU B CA 1
ATOM 3219 C C . LEU B 1 128 ? -15.742 1.97 4.543 1 98.75 128 LEU B C 1
ATOM 3221 O O . LEU B 1 128 ? -15.469 1.315 5.555 1 98.75 128 LEU B O 1
ATOM 3225 N N . GLU B 1 129 ? -16.922 2.322 4.262 1 98.19 129 GLU B N 1
ATOM 3226 C CA . GLU B 1 129 ? -18.031 2.078 5.172 1 98.19 129 GLU B CA 1
ATOM 3227 C C . GLU B 1 129 ? -18.594 0.669 4.992 1 98.19 129 GLU B C 1
ATOM 3229 O O . GLU B 1 129 ? -18.859 -0.028 5.973 1 98.19 129 GLU B O 1
ATOM 3234 N N . THR B 1 130 ? -18.719 0.202 3.658 1 97.31 130 THR B N 1
ATOM 3235 C CA . THR B 1 130 ? -19.453 -1.033 3.412 1 97.31 130 THR B CA 1
ATOM 3236 C C . THR B 1 130 ? -18.641 -1.976 2.521 1 97.31 130 THR B C 1
ATOM 3238 O O . THR B 1 130 ? -19.031 -3.131 2.324 1 97.31 130 THR B O 1
ATOM 3241 N N . GLY B 1 131 ? -17.609 -1.489 1.948 1 97.38 131 GLY B N 1
ATOM 3242 C CA . GLY B 1 131 ? -16.812 -2.311 1.049 1 97.38 131 GLY B CA 1
ATOM 3243 C C . GLY B 1 131 ? -17.422 -2.436 -0.336 1 97.38 131 GLY B C 1
ATOM 3244 O O . GLY B 1 131 ? -17.125 -3.385 -1.065 1 97.38 131 GLY B O 1
ATOM 3245 N N . SER B 1 132 ? -18.281 -1.495 -0.654 1 97.62 132 SER B N 1
ATOM 3246 C CA . SER B 1 132 ? -18.906 -1.53 -1.968 1 97.62 132 SER B CA 1
ATOM 3247 C C . SER B 1 132 ? -19.094 -0.125 -2.535 1 97.62 132 SER B C 1
ATOM 3249 O O . SER B 1 132 ? -19.359 0.82 -1.792 1 97.62 132 SER B O 1
ATOM 3251 N N . ALA B 1 133 ? -18.875 -0.043 -3.807 1 97.75 133 ALA B N 1
ATOM 3252 C CA . ALA B 1 133 ? -19.109 1.224 -4.496 1 97.75 133 ALA B CA 1
ATOM 3253 C C . ALA B 1 133 ? -19.656 0.99 -5.898 1 97.75 133 ALA B C 1
ATOM 3255 O O . ALA B 1 133 ? -19.344 -0.021 -6.535 1 97.75 133 ALA B O 1
ATOM 3256 N N . ASP B 1 134 ? -20.531 1.797 -6.383 1 98.31 134 ASP B N 1
ATOM 3257 C CA . ASP B 1 134 ? -21.031 1.899 -7.746 1 98.31 134 ASP B CA 1
ATOM 3258 C C . ASP B 1 134 ? -21.062 3.352 -8.211 1 98.31 134 ASP B C 1
ATOM 3260 O O . ASP B 1 134 ? -22.141 3.93 -8.406 1 98.31 134 ASP B O 1
ATOM 3264 N N . PHE B 1 135 ? -19.922 3.895 -8.391 1 98.75 135 PHE B N 1
ATOM 3265 C CA . PHE B 1 135 ? -19.781 5.309 -8.711 1 98.75 135 PHE B CA 1
ATOM 3266 C C . PHE B 1 135 ? -19.312 5.492 -10.156 1 98.75 135 PHE B C 1
ATOM 3268 O O . PHE B 1 135 ? -18.328 4.898 -10.578 1 98.75 135 PHE B O 1
ATOM 3275 N N . HIS B 1 136 ? -19.984 6.238 -10.914 1 98.56 136 HIS B N 1
ATOM 3276 C CA . HIS B 1 136 ? -19.672 6.637 -12.281 1 98.56 136 HIS B CA 1
ATOM 3277 C C . HIS B 1 136 ? -19.656 8.156 -12.422 1 98.56 136 HIS B C 1
ATOM 3279 O O . HIS B 1 136 ? -20.703 8.773 -12.672 1 98.56 136 HIS B O 1
ATOM 3285 N N . GLY B 1 137 ? -18.453 8.711 -12.297 1 98.38 137 GLY B N 1
ATOM 3286 C CA . GLY B 1 137 ? -18.312 10.156 -12.391 1 98.38 137 GLY B CA 1
ATOM 3287 C C . GLY B 1 137 ? -17.781 10.617 -13.742 1 98.38 137 GLY B C 1
ATOM 3288 O O . GLY B 1 137 ? -17.703 9.828 -14.688 1 98.38 137 GLY B O 1
ATOM 3289 N N . GLU B 1 138 ? -17.5 11.898 -13.844 1 98.12 138 GLU B N 1
ATOM 3290 C CA . GLU B 1 138 ? -16.922 12.477 -15.047 1 98.12 138 GLU B CA 1
ATOM 3291 C C . GLU B 1 138 ? -15.43 12.156 -15.156 1 98.12 138 GLU B C 1
ATOM 3293 O O . GLU B 1 138 ? -14.922 11.914 -16.25 1 98.12 138 GLU B O 1
ATOM 3298 N N . LEU B 1 139 ? -14.773 12.102 -13.992 1 98 139 LEU B N 1
ATOM 3299 C CA . LEU B 1 139 ? -13.312 12.023 -13.984 1 98 139 LEU B CA 1
ATOM 3300 C C . LEU B 1 139 ? -12.852 10.617 -13.609 1 98 139 LEU B C 1
ATOM 3302 O O . LEU B 1 139 ? -11.727 10.219 -13.938 1 98 139 LEU B O 1
ATOM 3306 N N . LEU B 1 140 ? -13.688 9.883 -12.844 1 97.69 140 LEU B N 1
ATOM 3307 C CA . LEU B 1 140 ? -13.305 8.516 -12.531 1 97.69 140 LEU B CA 1
ATOM 3308 C C . LEU B 1 140 ? -14.531 7.641 -12.297 1 97.69 140 LEU B C 1
ATOM 3310 O O . LEU B 1 140 ? -15.641 8.148 -12.125 1 97.69 140 LEU B O 1
ATOM 3314 N N . THR B 1 141 ? -14.328 6.344 -12.445 1 98.62 141 THR B N 1
ATOM 3315 C CA . THR B 1 141 ? -15.281 5.285 -12.125 1 98.62 141 THR B CA 1
ATOM 3316 C C . THR B 1 141 ? -14.703 4.336 -11.078 1 98.62 141 THR B C 1
ATOM 3318 O O . THR B 1 141 ? -13.523 3.986 -11.133 1 98.62 141 THR B O 1
ATOM 3321 N N . ALA B 1 142 ? -15.484 4 -10.117 1 98.69 142 ALA B N 1
ATOM 3322 C CA . ALA B 1 142 ? -15.117 3.012 -9.109 1 98.69 142 ALA B CA 1
ATOM 3323 C C . ALA B 1 142 ? -16.297 2.092 -8.781 1 98.69 142 ALA B C 1
ATOM 3325 O O . ALA B 1 142 ? -17.297 2.535 -8.227 1 98.69 142 ALA B O 1
ATOM 3326 N N . THR B 1 143 ? -16.172 0.878 -9.203 1 98.56 143 THR B N 1
ATOM 3327 C CA . THR B 1 143 ? -17.203 -0.117 -8.93 1 98.56 143 THR B CA 1
ATOM 3328 C C . THR B 1 143 ? -16.578 -1.403 -8.391 1 98.56 143 THR B C 1
ATOM 3330 O O . THR B 1 143 ? -15.422 -1.7 -8.672 1 98.56 143 THR B O 1
ATOM 3333 N N . THR B 1 144 ? -17.266 -2.092 -7.52 1 97.56 144 THR B N 1
ATOM 3334 C CA . THR B 1 144 ? -16.75 -3.326 -6.938 1 97.56 144 THR B CA 1
ATOM 3335 C C . THR B 1 144 ? -17.641 -4.512 -7.32 1 97.56 144 THR B C 1
ATOM 3337 O O . THR B 1 144 ? -18.641 -4.789 -6.652 1 97.56 144 THR B O 1
ATOM 3340 N N . PRO B 1 145 ? -17.25 -5.277 -8.336 1 92.38 145 PRO B N 1
ATOM 3341 C CA . PRO B 1 145 ? -17.984 -6.512 -8.641 1 92.38 145 PRO B CA 1
ATOM 3342 C C . PRO B 1 145 ? -17.906 -7.539 -7.516 1 92.38 145 PRO B C 1
ATOM 3344 O O . PRO B 1 145 ? -18.75 -8.43 -7.426 1 92.38 145 PRO B O 1
ATOM 3347 N N . TYR B 1 146 ? -16.891 -7.441 -6.68 1 91.75 146 TYR B N 1
ATOM 3348 C CA . TYR B 1 146 ? -16.688 -8.227 -5.469 1 91.75 146 TYR B CA 1
ATOM 3349 C C . TYR B 1 146 ? -16.469 -7.328 -4.258 1 91.75 146 TYR B C 1
ATOM 3351 O O . TYR B 1 146 ? -16.078 -6.168 -4.406 1 91.75 146 TYR B O 1
ATOM 3359 N N . SER B 1 147 ? -16.719 -7.883 -3.115 1 94.56 147 SER B N 1
ATOM 3360 C CA . SER B 1 147 ? -16.609 -7.07 -1.907 1 94.56 147 SER B CA 1
ATOM 3361 C C . SER B 1 147 ? -15.195 -6.531 -1.725 1 94.56 147 SER B C 1
ATOM 3363 O O . SER B 1 147 ? -14.219 -7.246 -1.951 1 94.56 147 SER B O 1
ATOM 3365 N N . ALA B 1 148 ? -15.148 -5.285 -1.33 1 96.5 148 ALA B N 1
ATOM 3366 C CA . ALA B 1 148 ? -13.883 -4.633 -1.012 1 96.5 148 ALA B CA 1
ATOM 3367 C C . ALA B 1 148 ? -13.68 -4.523 0.497 1 96.5 148 ALA B C 1
ATOM 3369 O O . ALA B 1 148 ? -12.758 -3.855 0.962 1 96.5 148 ALA B O 1
ATOM 3370 N N . ALA B 1 149 ? -14.578 -5.172 1.263 1 96.62 149 ALA B N 1
ATOM 3371 C CA . ALA B 1 149 ? -14.492 -5.094 2.719 1 96.62 149 ALA B CA 1
ATOM 3372 C C . ALA B 1 149 ? -13.305 -5.906 3.24 1 96.62 149 ALA B C 1
ATOM 3374 O O . ALA B 1 149 ? -13.039 -7.008 2.752 1 96.62 149 ALA B O 1
ATOM 3375 N N . VAL B 1 150 ? -12.594 -5.363 4.141 1 96.88 150 VAL B N 1
ATOM 3376 C CA . VAL B 1 150 ? -11.469 -6.031 4.797 1 96.88 150 VAL B CA 1
ATOM 3377 C C . VAL B 1 150 ? -11.867 -6.418 6.223 1 96.88 150 VAL B C 1
ATOM 3379 O O . VAL B 1 150 ? -12.234 -5.559 7.023 1 96.88 150 VAL B O 1
ATOM 3382 N N . PRO B 1 151 ? -11.773 -7.68 6.57 1 95.94 151 PRO B N 1
ATOM 3383 C CA . PRO B 1 151 ? -12.094 -8.078 7.941 1 95.94 151 PRO B CA 1
ATOM 3384 C C . PRO B 1 151 ? -11.266 -7.328 8.984 1 95.94 151 PRO B C 1
ATOM 3386 O O . PRO B 1 151 ? -10.047 -7.203 8.836 1 95.94 151 PRO B O 1
ATOM 3389 N N . GLY B 1 152 ? -11.945 -6.758 9.961 1 96.75 152 GLY B N 1
ATOM 3390 C CA . GLY B 1 152 ? -11.266 -6.113 11.07 1 96.75 152 GLY B CA 1
ATOM 3391 C C . GLY B 1 152 ? -11.016 -4.637 10.844 1 96.75 152 GLY B C 1
ATOM 3392 O O . GLY B 1 152 ? -10.531 -3.938 11.742 1 96.75 152 GLY B O 1
ATOM 3393 N N . ALA B 1 153 ? -11.398 -4.141 9.695 1 97.94 153 ALA B N 1
ATOM 3394 C CA . ALA B 1 153 ? -11.211 -2.719 9.414 1 97.94 153 ALA B CA 1
ATOM 3395 C C . ALA B 1 153 ? -12.32 -1.884 10.047 1 97.94 153 ALA B C 1
ATOM 3397 O O . ALA B 1 153 ? -13.102 -1.246 9.344 1 97.94 153 ALA B O 1
ATOM 3398 N N . ARG B 1 154 ? -12.359 -1.881 11.352 1 97.31 154 ARG B N 1
ATOM 3399 C CA . ARG B 1 154 ? -13.352 -1.155 12.133 1 97.31 154 ARG B CA 1
ATOM 3400 C C . ARG B 1 154 ? -12.703 -0.374 13.266 1 97.31 154 ARG B C 1
ATOM 3402 O O . ARG B 1 154 ? -11.703 -0.815 13.836 1 97.31 154 ARG B O 1
ATOM 3409 N N . PRO B 1 155 ? -13.289 0.797 13.648 1 98.25 155 PRO B N 1
ATOM 3410 C CA . PRO B 1 155 ? -14.367 1.514 12.969 1 98.25 155 PRO B CA 1
ATOM 3411 C C . PRO B 1 155 ? -13.969 2.004 11.578 1 98.25 155 PRO B C 1
ATOM 3413 O O . PRO B 1 155 ? -12.844 1.761 11.133 1 98.25 155 PRO B O 1
ATOM 3416 N N . THR B 1 156 ? -14.898 2.621 10.859 1 98.62 156 THR B N 1
ATOM 3417 C CA . THR B 1 156 ? -14.625 3.166 9.531 1 98.62 156 THR B CA 1
ATOM 3418 C C . THR B 1 156 ? -13.43 4.117 9.57 1 98.62 156 THR B C 1
ATOM 3420 O O . THR B 1 156 ? -13.305 4.926 10.492 1 98.62 156 THR B O 1
ATOM 3423 N N . VAL B 1 157 ? -12.578 4.004 8.609 1 98.88 157 VAL B N 1
ATOM 3424 C CA . VAL B 1 157 ? -11.375 4.816 8.523 1 98.88 157 VAL B CA 1
ATOM 3425 C C . VAL B 1 157 ? -11.75 6.293 8.445 1 98.88 157 VAL B C 1
ATOM 3427 O O . VAL B 1 157 ? -12.492 6.703 7.551 1 98.88 157 VAL B O 1
ATOM 3430 N N . PRO B 1 158 ? -11.32 7.098 9.391 1 98.81 158 PRO B N 1
ATOM 3431 C CA . PRO B 1 158 ? -11.508 8.539 9.219 1 98.81 158 PRO B CA 1
ATOM 3432 C C . PRO B 1 158 ? -10.711 9.102 8.047 1 98.81 158 PRO B C 1
ATOM 3434 O O . PRO B 1 158 ? -9.57 8.688 7.809 1 98.81 158 PRO B O 1
ATOM 3437 N N . VAL B 1 159 ? -11.328 9.992 7.316 1 98.94 159 VAL B N 1
ATOM 3438 C CA . VAL B 1 159 ? -10.703 10.594 6.141 1 98.94 159 VAL B CA 1
ATOM 3439 C C . VAL B 1 159 ? -10.523 12.094 6.355 1 98.94 159 VAL B C 1
ATOM 3441 O O . VAL B 1 159 ? -11.484 12.805 6.66 1 98.94 159 VAL B O 1
ATOM 3444 N N . LEU B 1 160 ? -9.273 12.539 6.254 1 98.94 160 LEU B N 1
ATOM 3445 C CA . LEU B 1 160 ? -8.93 13.953 6.312 1 98.94 160 LEU B CA 1
ATOM 3446 C C . LEU B 1 160 ? -8.32 14.422 4.996 1 98.94 160 LEU B C 1
ATOM 3448 O O . LEU B 1 160 ? -7.828 13.609 4.211 1 98.94 160 LEU B O 1
ATOM 3452 N N . VAL B 1 161 ? -8.398 15.719 4.746 1 98.81 161 VAL B N 1
ATOM 3453 C CA . VAL B 1 161 ? -7.84 16.266 3.514 1 98.81 161 VAL B CA 1
ATOM 3454 C C . VAL B 1 161 ? -6.875 17.391 3.844 1 98.81 161 VAL B C 1
ATOM 3456 O O . VAL B 1 161 ? -7.203 18.297 4.621 1 98.81 161 VAL B O 1
ATOM 3459 N N . ALA B 1 162 ? -5.637 17.266 3.324 1 97.25 162 ALA B N 1
ATOM 3460 C CA . ALA B 1 162 ? -4.703 18.375 3.389 1 97.25 162 ALA B CA 1
ATOM 3461 C C . ALA B 1 162 ? -5.184 19.547 2.529 1 97.25 162 ALA B C 1
ATOM 3463 O O . ALA B 1 162 ? -4.852 19.625 1.344 1 97.25 162 ALA B O 1
ATOM 3464 N N . ALA B 1 163 ? -5.918 20.438 3.127 1 93.38 163 ALA B N 1
ATOM 3465 C CA . ALA B 1 163 ? -6.578 21.516 2.396 1 93.38 163 ALA B CA 1
ATOM 3466 C C . ALA B 1 163 ? -6.465 22.844 3.15 1 93.38 163 ALA B C 1
ATOM 3468 O O . ALA B 1 163 ? -6.59 22.875 4.379 1 93.38 163 ALA B O 1
ATOM 3469 N N . MET B 1 164 ? -6.215 23.891 2.385 1 90.75 164 MET B N 1
ATOM 3470 C CA . MET B 1 164 ? -6.203 25.234 2.969 1 90.75 164 MET B CA 1
ATOM 3471 C C . MET B 1 164 ? -6.977 26.219 2.098 1 90.75 164 MET B C 1
ATOM 3473 O O . MET B 1 164 ? -7.41 27.266 2.572 1 90.75 164 MET B O 1
ATOM 3477 N N . GLY B 1 165 ? -7.164 25.891 0.801 1 92.62 165 GLY B N 1
ATOM 3478 C CA . GLY B 1 165 ? -7.914 26.75 -0.106 1 92.62 165 GLY B CA 1
ATOM 3479 C C . GLY B 1 165 ? -9.414 26.609 0.054 1 92.62 165 GLY B C 1
ATOM 3480 O O . GLY B 1 165 ? -9.914 25.547 0.425 1 92.62 165 GLY B O 1
ATOM 3481 N N . PRO B 1 166 ? -10.117 27.672 -0.28 1 94.5 166 PRO B N 1
ATOM 3482 C CA . PRO B 1 166 ? -11.547 27.719 0.017 1 94.5 166 PRO B CA 1
ATOM 3483 C C . PRO B 1 166 ? -12.328 26.594 -0.653 1 94.5 166 PRO B C 1
ATOM 3485 O O . PRO B 1 166 ? -13.203 25.984 -0.029 1 94.5 166 PRO B O 1
ATOM 3488 N N . GLN B 1 167 ? -12.094 26.312 -1.896 1 96.94 167 GLN B N 1
ATOM 3489 C CA . GLN B 1 167 ? -12.836 25.281 -2.604 1 96.94 167 GLN B CA 1
ATOM 3490 C C . GLN B 1 167 ? -12.531 23.906 -2.029 1 96.94 167 GLN B C 1
ATOM 3492 O O . GLN B 1 167 ? -13.445 23.078 -1.854 1 96.94 167 GLN B O 1
ATOM 3497 N N . ALA B 1 168 ? -11.258 23.625 -1.74 1 97.31 168 ALA B N 1
ATOM 3498 C CA . ALA B 1 168 ? -10.875 22.359 -1.137 1 97.31 168 ALA B CA 1
ATOM 3499 C C . ALA B 1 168 ? -11.461 22.219 0.265 1 97.31 168 ALA B C 1
ATOM 3501 O O . ALA B 1 168 ? -11.875 21.125 0.665 1 97.31 168 ALA B O 1
ATOM 3502 N N . LEU B 1 169 ? -11.477 23.312 0.995 1 98 169 LEU B N 1
ATOM 3503 C CA . LEU B 1 169 ? -12.07 23.297 2.33 1 98 169 LEU B CA 1
ATOM 3504 C C . LEU B 1 169 ? -13.562 22.984 2.264 1 98 169 LEU B C 1
ATOM 3506 O O . LEU B 1 169 ? -14.078 22.219 3.084 1 98 169 LEU B O 1
ATOM 3510 N N . ARG B 1 170 ? -14.195 23.562 1.311 1 98.62 170 ARG B N 1
ATOM 3511 C CA . ARG B 1 170 ? -15.625 23.312 1.146 1 98.62 170 ARG B CA 1
ATOM 3512 C C . ARG B 1 170 ? -15.891 21.844 0.847 1 98.62 170 ARG B C 1
ATOM 3514 O O . ARG B 1 170 ? -16.75 21.219 1.481 1 98.62 170 ARG B O 1
ATOM 3521 N N . VAL B 1 171 ? -15.164 21.281 -0.122 1 98.75 171 VAL B N 1
ATOM 3522 C CA . VAL B 1 171 ? -15.32 19.875 -0.481 1 98.75 171 VAL B CA 1
ATOM 3523 C C . VAL B 1 171 ? -15.016 18.984 0.729 1 98.75 171 VAL B C 1
ATOM 3525 O O . VAL B 1 171 ? -15.711 18 0.975 1 98.75 171 VAL B O 1
ATOM 3528 N N . SER B 1 172 ? -14 19.359 1.487 1 98.75 172 SER B N 1
ATOM 3529 C CA . SER B 1 172 ? -13.594 18.578 2.66 1 98.75 172 SER B CA 1
ATOM 3530 C C . SER B 1 172 ? -14.688 18.578 3.723 1 98.75 172 SER B C 1
ATOM 3532 O O . SER B 1 172 ? -14.992 17.547 4.312 1 98.75 172 SER B O 1
ATOM 3534 N N . GLY B 1 173 ? -15.195 19.766 3.992 1 98.75 173 GLY B N 1
ATOM 3535 C CA . GLY B 1 173 ? -16.281 19.844 4.953 1 98.75 173 GLY B CA 1
ATOM 3536 C C . GLY B 1 173 ? -17.484 19 4.562 1 98.75 173 GLY B C 1
ATOM 3537 O O . GLY B 1 173 ? -18.125 18.375 5.418 1 98.75 173 GLY B O 1
ATOM 3538 N N . GLU B 1 174 ? -17.734 18.906 3.246 1 98.69 174 GLU B N 1
ATOM 3539 C CA . GLU B 1 174 ? -18.906 18.219 2.721 1 98.69 174 GLU B CA 1
ATOM 3540 C C . GLU B 1 174 ? -18.703 16.703 2.736 1 98.69 174 GLU B C 1
ATOM 3542 O O . GLU B 1 174 ? -19.672 15.945 2.895 1 98.69 174 GLU B O 1
ATOM 3547 N N . LEU B 1 175 ? -17.453 16.25 2.561 1 98.75 175 LEU B N 1
ATOM 3548 C CA . LEU B 1 175 ? -17.312 14.859 2.166 1 98.75 175 LEU B CA 1
ATOM 3549 C C . LEU B 1 175 ? -16.281 14.148 3.033 1 98.75 175 LEU B C 1
ATOM 3551 O O . LEU B 1 175 ? -16.188 12.914 3.006 1 98.75 175 LEU B O 1
ATOM 3555 N N . ALA B 1 176 ? -15.461 14.859 3.812 1 98.81 176 ALA B N 1
ATOM 3556 C CA . ALA B 1 176 ? -14.43 14.258 4.652 1 98.81 176 ALA B CA 1
ATOM 3557 C C . ALA B 1 176 ? -14.719 14.484 6.133 1 98.81 176 ALA B C 1
ATOM 3559 O O . ALA B 1 176 ? -15.703 15.133 6.484 1 98.81 176 ALA B O 1
ATOM 3560 N N . ASP B 1 177 ? -13.914 13.906 6.984 1 98.81 177 ASP B N 1
ATOM 3561 C CA . ASP B 1 177 ? -14.109 14.008 8.422 1 98.81 177 ASP B CA 1
ATOM 3562 C C . ASP B 1 177 ? -13.344 15.195 9.008 1 98.81 177 ASP B C 1
ATOM 3564 O O . ASP B 1 177 ? -13.5 15.523 10.18 1 98.81 177 ASP B O 1
ATOM 3568 N N . GLY B 1 178 ? -12.531 15.812 8.203 1 98.75 178 GLY B N 1
ATOM 3569 C CA . GLY B 1 178 ? -11.766 16.969 8.648 1 98.75 178 GLY B CA 1
ATOM 3570 C C . GLY B 1 178 ? -10.641 17.344 7.699 1 98.75 178 GLY B C 1
ATOM 3571 O O . GLY B 1 178 ? -10.664 16.969 6.523 1 98.75 178 GLY B O 1
ATOM 3572 N N . VAL B 1 179 ? -9.727 18.188 8.188 1 98.81 179 VAL B N 1
ATOM 3573 C CA . VAL B 1 179 ? -8.664 18.688 7.324 1 98.81 179 VAL B CA 1
ATOM 3574 C C . VAL B 1 179 ? -7.328 18.625 8.062 1 98.81 179 VAL B C 1
ATOM 3576 O O . VAL B 1 179 ? -7.293 18.562 9.289 1 98.81 179 VAL B O 1
ATOM 3579 N N . LEU B 1 180 ? -6.258 18.578 7.227 1 98.19 180 LEU B N 1
ATOM 3580 C CA . LEU B 1 180 ? -4.867 18.578 7.668 1 98.19 180 LEU B CA 1
ATOM 3581 C C . LEU B 1 180 ? -4.137 19.828 7.18 1 98.19 180 LEU B C 1
ATOM 3583 O O . LEU B 1 180 ? -3.209 19.734 6.371 1 98.19 180 LEU B O 1
ATOM 3587 N N . PRO B 1 181 ? -4.449 20.984 7.664 1 97.38 181 PRO B N 1
ATOM 3588 C CA . PRO B 1 181 ? -3.705 22.156 7.203 1 97.38 181 PRO B CA 1
ATOM 3589 C C . PRO B 1 181 ? -2.256 22.156 7.684 1 97.38 181 PRO B C 1
ATOM 3591 O O . PRO B 1 181 ? -1.981 21.812 8.836 1 97.38 181 PRO B O 1
ATOM 3594 N N . PHE B 1 182 ? -1.304 22.484 6.801 1 95.62 182 PHE B N 1
ATOM 3595 C CA . PHE B 1 182 ? 0.115 22.656 7.094 1 95.62 182 PHE B CA 1
ATOM 3596 C C . PHE B 1 182 ? 0.545 24.109 6.871 1 95.62 182 PHE B C 1
ATOM 3598 O O . PHE B 1 182 ? 0.208 24.703 5.852 1 95.62 182 PHE B O 1
ATOM 3605 N N . LEU B 1 183 ? 1.218 24.672 7.77 1 94.81 183 LEU B N 1
ATOM 3606 C CA . LEU B 1 183 ? 1.733 26.031 7.727 1 94.81 183 LEU B CA 1
ATOM 3607 C C . LEU B 1 183 ? 0.592 27.047 7.707 1 94.81 183 LEU B C 1
ATOM 3609 O O . LEU B 1 183 ? 0.641 28.031 6.965 1 94.81 183 LEU B O 1
ATOM 3613 N N . ALA B 1 184 ? -0.477 26.719 8.344 1 95.5 184 ALA B N 1
ATOM 3614 C CA . ALA B 1 184 ? -1.55 27.656 8.672 1 95.5 184 ALA B CA 1
ATOM 3615 C C . ALA B 1 184 ? -1.475 28.078 10.133 1 95.5 184 ALA B C 1
ATOM 3617 O O . ALA B 1 184 ? -1.77 27.297 11.031 1 95.5 184 ALA B O 1
ATOM 3618 N N . GLY B 1 185 ? -1.062 29.328 10.359 1 97.06 185 GLY B N 1
ATOM 3619 C CA . GLY B 1 185 ? -0.967 29.828 11.719 1 97.06 185 GLY B CA 1
ATOM 3620 C C . GLY B 1 185 ? -2.32 30.016 12.383 1 97.06 185 GLY B C 1
ATOM 3621 O O . GLY B 1 185 ? -3.359 29.859 11.734 1 97.06 185 GLY B O 1
ATOM 3622 N N . PRO B 1 186 ? -2.299 30.344 13.68 1 97.94 186 PRO B N 1
ATOM 3623 C CA . PRO B 1 186 ? -3.549 30.484 14.43 1 97.94 186 PRO B CA 1
ATOM 3624 C C . PRO B 1 186 ? -4.512 31.484 13.805 1 97.94 186 PRO B C 1
ATOM 3626 O O . PRO B 1 186 ? -5.723 31.25 13.773 1 97.94 186 PRO B O 1
ATOM 3629 N N . ARG B 1 187 ? -4.031 32.531 13.266 1 97.56 187 ARG B N 1
ATOM 3630 C CA . ARG B 1 187 ? -4.891 33.531 12.641 1 97.56 187 ARG B CA 1
ATOM 3631 C C . ARG B 1 187 ? -5.59 32.969 11.414 1 97.56 187 ARG B C 1
ATOM 3633 O O . ARG B 1 187 ? -6.805 33.125 11.258 1 97.56 187 ARG B O 1
ATOM 3640 N N . ALA B 1 188 ? -4.809 32.375 10.523 1 97.25 188 ALA B N 1
ATOM 3641 C CA . ALA B 1 188 ? -5.375 31.766 9.32 1 97.25 188 ALA B CA 1
ATOM 3642 C C . ALA B 1 188 ? -6.379 30.672 9.688 1 97.25 188 ALA B C 1
ATOM 3644 O O . ALA B 1 188 ? -7.41 30.531 9.023 1 97.25 188 ALA B O 1
ATOM 3645 N N . LEU B 1 189 ? -6.066 29.906 10.703 1 97.88 189 LEU B N 1
ATOM 3646 C CA . LEU B 1 189 ? -6.977 28.859 11.148 1 97.88 189 LEU B CA 1
ATOM 3647 C C . LEU B 1 189 ? -8.297 29.453 11.617 1 97.88 189 LEU B C 1
ATOM 3649 O O . LEU B 1 189 ? -9.359 29.094 11.109 1 97.88 189 LEU B O 1
ATOM 3653 N N . ALA B 1 190 ? -8.188 30.406 12.516 1 98.19 190 ALA B N 1
ATOM 3654 C CA . ALA B 1 190 ? -9.367 30.953 13.172 1 98.19 190 ALA B CA 1
ATOM 3655 C C . ALA B 1 190 ? -10.234 31.734 12.188 1 98.19 190 ALA B C 1
ATOM 3657 O O . ALA B 1 190 ? -11.461 31.688 12.266 1 98.19 190 ALA B O 1
ATOM 3658 N N . GLU B 1 191 ? -9.594 32.375 11.273 1 97.75 191 GLU B N 1
ATOM 3659 C CA . GLU B 1 191 ? -10.328 33.312 10.445 1 97.75 191 GLU B CA 1
ATOM 3660 C C . GLU B 1 191 ? -10.75 32.688 9.125 1 97.75 191 GLU B C 1
ATOM 3662 O O . GLU B 1 191 ? -11.711 33.125 8.5 1 97.75 191 GLU B O 1
ATOM 3667 N N . HIS B 1 192 ? -10.031 31.703 8.688 1 96.94 192 HIS B N 1
ATOM 3668 C CA . HIS B 1 192 ? -10.281 31.219 7.332 1 96.94 192 HIS B CA 1
ATOM 3669 C C . HIS B 1 192 ? -10.578 29.734 7.32 1 96.94 192 HIS B C 1
ATOM 3671 O O . HIS B 1 192 ? -11.672 29.312 6.934 1 96.94 192 HIS B O 1
ATOM 3677 N N . VAL B 1 193 ? -9.734 28.922 7.816 1 98 193 VAL B N 1
ATOM 3678 C CA . VAL B 1 193 ? -9.812 27.484 7.645 1 98 193 VAL B CA 1
ATOM 3679 C C . VAL B 1 193 ? -11 26.922 8.438 1 98 193 VAL B C 1
ATOM 3681 O O . VAL B 1 193 ? -11.898 26.312 7.875 1 98 193 VAL B O 1
ATOM 3684 N N . VAL B 1 194 ? -11.031 27.188 9.742 1 98.56 194 VAL B N 1
ATOM 3685 C CA . VAL B 1 194 ? -12.016 26.594 10.641 1 98.56 194 VAL B CA 1
ATOM 3686 C C . VAL B 1 194 ? -13.422 27.031 10.242 1 98.56 194 VAL B C 1
ATOM 3688 O O . VAL B 1 194 ? -14.312 26.203 10.062 1 98.56 194 VAL B O 1
ATOM 3691 N N . PRO B 1 195 ? -13.625 28.344 10.008 1 98.38 195 PRO B N 1
ATOM 3692 C CA . PRO B 1 195 ? -14.977 28.75 9.633 1 98.38 195 PRO B CA 1
ATOM 3693 C C . PRO B 1 195 ? -15.438 28.125 8.32 1 98.38 195 PRO B C 1
ATOM 3695 O O . PRO B 1 195 ? -16.578 27.688 8.219 1 98.38 195 PRO B O 1
ATOM 3698 N N . ALA B 1 196 ? -14.562 28.047 7.344 1 98.19 196 ALA B N 1
ATOM 3699 C CA . ALA B 1 196 ? -14.938 27.547 6.02 1 98.19 196 ALA B CA 1
ATOM 3700 C C . ALA B 1 196 ? -15.312 26.062 6.078 1 98.19 196 ALA B C 1
ATOM 3702 O O . ALA B 1 196 ? -16.359 25.672 5.57 1 98.19 196 ALA B O 1
ATOM 3703 N N . VAL B 1 197 ? -14.461 25.266 6.707 1 98.75 197 VAL B N 1
ATOM 3704 C CA . VAL B 1 197 ? -14.695 23.828 6.715 1 98.75 197 VAL B CA 1
ATOM 3705 C C . VAL B 1 197 ? -15.875 23.5 7.629 1 98.75 197 VAL B C 1
ATOM 3707 O O . VAL B 1 197 ? -16.656 22.594 7.34 1 98.75 197 VAL B O 1
ATOM 3710 N N . THR B 1 198 ? -16.047 24.219 8.719 1 98.75 198 THR B N 1
ATOM 3711 C CA . THR B 1 198 ? -17.141 23.984 9.656 1 98.75 198 THR B CA 1
ATOM 3712 C C . THR B 1 198 ? -18.484 24.344 9.023 1 98.75 198 THR B C 1
ATOM 3714 O O . THR B 1 198 ? -19.469 23.609 9.172 1 98.75 198 THR B O 1
ATOM 3717 N N . ALA B 1 199 ? -18.484 25.422 8.344 1 98.62 199 ALA B N 1
ATOM 3718 C CA . ALA B 1 199 ? -19.719 25.828 7.668 1 98.62 199 ALA B CA 1
ATOM 3719 C C . ALA B 1 199 ? -20.125 24.797 6.617 1 98.62 199 ALA B C 1
ATOM 3721 O O . ALA B 1 199 ? -21.312 24.469 6.488 1 98.62 199 ALA B O 1
ATOM 3722 N N . ALA B 1 200 ? -19.172 24.375 5.852 1 98.75 200 ALA B N 1
ATOM 3723 C CA . ALA B 1 200 ? -19.438 23.375 4.812 1 98.75 200 ALA B CA 1
ATOM 3724 C C . ALA B 1 200 ? -19.953 22.078 5.418 1 98.75 200 ALA B C 1
ATOM 3726 O O . ALA B 1 200 ? -20.891 21.469 4.902 1 98.75 200 ALA B O 1
ATOM 3727 N N . ALA B 1 201 ? -19.312 21.625 6.508 1 98.75 201 ALA B N 1
ATOM 3728 C CA . ALA B 1 201 ? -19.75 20.406 7.195 1 98.75 201 ALA B CA 1
ATOM 3729 C C . ALA B 1 201 ? -21.172 20.547 7.711 1 98.75 201 ALA B C 1
ATOM 3731 O O . ALA B 1 201 ? -22 19.656 7.516 1 98.75 201 ALA B O 1
ATOM 3732 N N . ALA B 1 202 ? -21.422 21.672 8.336 1 98.56 202 ALA B N 1
ATOM 3733 C CA . ALA B 1 202 ? -22.75 21.938 8.875 1 98.56 202 ALA B CA 1
ATOM 3734 C C . ALA B 1 202 ? -23.797 21.922 7.766 1 98.56 202 ALA B C 1
ATOM 3736 O O . ALA B 1 202 ? -24.875 21.344 7.93 1 98.56 202 ALA B O 1
ATOM 3737 N N . ALA B 1 203 ? -23.531 22.547 6.707 1 98.44 203 ALA B N 1
ATOM 3738 C CA . ALA B 1 203 ? -24.453 22.625 5.578 1 98.44 203 ALA B CA 1
ATOM 3739 C C . ALA B 1 203 ? -24.734 21.25 5.012 1 98.44 203 ALA B C 1
ATOM 3741 O O . ALA B 1 203 ? -25.844 20.984 4.512 1 98.44 203 ALA B O 1
ATOM 3742 N N . ALA B 1 204 ? -23.797 20.375 5.148 1 98.12 204 ALA B N 1
ATOM 3743 C CA . ALA B 1 204 ? -23.938 19.031 4.625 1 98.12 204 ALA B CA 1
ATOM 3744 C C . ALA B 1 204 ? -24.516 18.094 5.68 1 98.12 204 ALA B C 1
ATOM 3746 O O . ALA B 1 204 ? -24.656 16.891 5.438 1 98.12 204 ALA B O 1
ATOM 3747 N N . GLY B 1 205 ? -24.766 18.578 6.891 1 98.12 205 GLY B N 1
ATOM 3748 C CA . GLY B 1 205 ? -25.344 17.781 7.961 1 98.12 205 GLY B CA 1
ATOM 3749 C C . GLY B 1 205 ? -24.328 16.828 8.594 1 98.12 205 GLY B C 1
ATOM 3750 O O . GLY B 1 205 ? -24.703 15.758 9.078 1 98.12 205 GLY B O 1
ATOM 3751 N N . ARG B 1 206 ? -23.141 17.203 8.539 1 97.69 206 ARG B N 1
ATOM 3752 C CA . ARG B 1 206 ? -22.078 16.359 9.086 1 97.69 206 ARG B CA 1
ATOM 3753 C C . ARG B 1 206 ? -21.641 16.859 10.453 1 97.69 206 ARG B C 1
ATOM 3755 O O . ARG B 1 206 ? -21.859 18.031 10.797 1 97.69 206 ARG B O 1
ATOM 3762 N N . PRO B 1 207 ? -20.969 15.961 11.234 1 97.44 207 PRO B N 1
ATOM 3763 C CA . PRO B 1 207 ? -20.406 16.406 12.508 1 97.44 207 PRO B CA 1
ATOM 3764 C C . PRO B 1 207 ? -19.328 17.484 12.336 1 97.44 207 PRO B C 1
ATOM 3766 O O . PRO B 1 207 ? -18.812 17.672 11.234 1 97.44 207 PRO B O 1
ATOM 3769 N N . ALA B 1 208 ? -19 18.125 13.453 1 98.12 208 ALA B N 1
ATOM 3770 C CA . ALA B 1 208 ? -17.906 19.094 13.445 1 98.12 208 ALA B CA 1
ATOM 3771 C C . ALA B 1 208 ? -16.625 18.453 12.945 1 98.12 208 ALA B C 1
ATOM 3773 O O . ALA B 1 208 ? -16.234 17.375 13.398 1 98.12 208 ALA B O 1
ATOM 3774 N N . PRO B 1 209 ? -15.984 19.062 12.016 1 98.62 209 PRO B N 1
ATOM 3775 C CA . PRO B 1 209 ? -14.789 18.453 11.414 1 98.62 209 PRO B CA 1
ATOM 3776 C C . PRO B 1 209 ? -13.578 18.484 12.344 1 98.62 209 PRO B C 1
ATOM 3778 O O . PRO B 1 209 ? -13.445 19.406 13.148 1 98.62 209 PRO B O 1
ATOM 3781 N N . ARG B 1 210 ? -12.773 17.516 12.164 1 98.69 210 ARG B N 1
ATOM 3782 C CA . ARG B 1 210 ? -11.461 17.547 12.805 1 98.69 210 ARG B CA 1
ATOM 3783 C C . ARG B 1 210 ? -10.531 18.531 12.109 1 98.69 210 ARG B C 1
ATOM 3785 O O . ARG B 1 210 ? -10.516 18.609 10.875 1 98.69 210 ARG B O 1
ATOM 3792 N N . ILE B 1 211 ? -9.852 19.281 12.93 1 98.75 211 ILE B N 1
ATOM 3793 C CA . ILE B 1 211 ? -8.836 20.203 12.438 1 98.75 211 ILE B CA 1
ATOM 3794 C C . ILE B 1 211 ? -7.469 19.812 12.977 1 98.75 211 ILE B C 1
ATOM 3796 O O . ILE B 1 211 ? -7.105 20.156 14.102 1 98.75 211 ILE B O 1
ATOM 3800 N N . VAL B 1 212 ? -6.676 19.141 12.133 1 98.75 212 VAL B N 1
ATOM 3801 C CA . VAL B 1 212 ? -5.359 18.656 12.531 1 98.75 212 VAL B CA 1
ATOM 3802 C C . VAL B 1 212 ? -4.277 19.562 11.961 1 98.75 212 VAL B C 1
ATOM 3804 O O . VAL B 1 212 ? -3.832 19.391 10.828 1 98.75 212 VAL B O 1
ATOM 3807 N N . ALA B 1 213 ? -3.82 20.516 12.758 1 98.44 213 ALA B N 1
ATOM 3808 C CA . ALA B 1 213 ? -2.848 21.5 12.305 1 98.44 213 ALA B CA 1
ATOM 3809 C C . ALA B 1 213 ? -1.428 20.953 12.383 1 98.44 213 ALA B C 1
ATOM 3811 O O . ALA B 1 213 ? -0.949 20.609 13.461 1 98.44 213 ALA B O 1
ATOM 3812 N N . LEU B 1 214 ? -0.775 20.828 11.273 1 97.38 214 LEU B N 1
ATOM 3813 C CA . LEU B 1 214 ? 0.631 20.438 11.242 1 97.38 214 LEU B CA 1
ATOM 3814 C C . LEU B 1 214 ? 1.535 21.656 11.312 1 97.38 214 LEU B C 1
ATOM 3816 O O . LEU B 1 214 ? 1.403 22.578 10.5 1 97.38 214 LEU B O 1
ATOM 3820 N N . VAL B 1 215 ? 2.432 21.656 12.258 1 96.5 215 VAL B N 1
ATOM 3821 C CA . VAL B 1 215 ? 3.225 22.859 12.547 1 96.5 215 VAL B CA 1
ATOM 3822 C C . VAL B 1 215 ? 4.676 22.453 12.805 1 96.5 215 VAL B C 1
ATOM 3824 O O . VAL B 1 215 ? 4.957 21.625 13.672 1 96.5 215 VAL B O 1
ATOM 3827 N N . PRO B 1 216 ? 5.629 23.047 11.984 1 95.94 216 PRO B N 1
ATOM 3828 C CA . PRO B 1 216 ? 7.023 22.844 12.391 1 95.94 216 PRO B CA 1
ATOM 3829 C C . PRO B 1 216 ? 7.332 23.438 13.766 1 95.94 216 PRO B C 1
ATOM 3831 O O . PRO B 1 216 ? 6.828 24.516 14.102 1 95.94 216 PRO B O 1
ATOM 3834 N N . GLY B 1 217 ? 8.086 22.703 14.562 1 97.06 217 GLY B N 1
ATOM 3835 C CA . GLY B 1 217 ? 8.383 23.281 15.867 1 97.06 217 GLY B CA 1
ATOM 3836 C C . GLY B 1 217 ? 9.43 22.5 16.641 1 97.06 217 GLY B C 1
ATOM 3837 O O . GLY B 1 217 ? 9.555 21.297 16.469 1 97.06 217 GLY B O 1
ATOM 3838 N N . VAL B 1 218 ? 10.18 23.172 17.438 1 97.5 218 VAL B N 1
ATOM 3839 C CA . VAL B 1 218 ? 11.273 22.609 18.219 1 97.5 218 VAL B CA 1
ATOM 3840 C C . VAL B 1 218 ? 11.422 23.375 19.531 1 97.5 218 VAL B C 1
ATOM 3842 O O . VAL B 1 218 ? 11.422 24.609 19.531 1 97.5 218 VAL B O 1
ATOM 3845 N N . VAL B 1 219 ? 11.461 22.641 20.625 1 98.44 219 VAL B N 1
ATOM 3846 C CA . VAL B 1 219 ? 11.945 23.219 21.875 1 98.44 219 VAL B CA 1
ATOM 3847 C C . VAL B 1 219 ? 13.469 23.281 21.859 1 98.44 219 VAL B C 1
ATOM 3849 O O . VAL B 1 219 ? 14.141 22.266 21.656 1 98.44 219 VAL B O 1
ATOM 3852 N N . THR B 1 220 ? 13.992 24.453 22.031 1 97.94 220 THR B N 1
ATOM 3853 C CA . THR B 1 220 ? 15.438 24.609 21.938 1 97.94 220 THR B CA 1
ATOM 3854 C C . THR B 1 220 ? 15.898 25.812 22.75 1 97.94 220 THR B C 1
ATOM 3856 O O . THR B 1 220 ? 15.102 26.719 23.047 1 97.94 220 THR B O 1
ATOM 3859 N N . ALA B 1 221 ? 17.188 25.797 23.172 1 95.62 221 ALA B N 1
ATOM 3860 C CA . ALA B 1 221 ? 17.828 26.953 23.812 1 95.62 221 ALA B CA 1
ATOM 3861 C C . ALA B 1 221 ? 18.469 27.859 22.781 1 95.62 221 ALA B C 1
ATOM 3863 O O . ALA B 1 221 ? 18.891 28.984 23.094 1 95.62 221 ALA B O 1
ATOM 3864 N N . ASP B 1 222 ? 18.5 27.453 21.609 1 95 222 ASP B N 1
ATOM 3865 C CA . ASP B 1 222 ? 19.141 28.188 20.531 1 95 222 ASP B CA 1
ATOM 3866 C C . ASP B 1 222 ? 18.141 28.531 19.422 1 95 222 ASP B C 1
ATOM 3868 O O . ASP B 1 222 ? 18.344 28.172 18.266 1 95 222 ASP B O 1
ATOM 3872 N N . ALA B 1 223 ? 17.219 29.312 19.781 1 95.94 223 ALA B N 1
ATOM 3873 C CA . ALA B 1 223 ? 16.094 29.578 18.891 1 95.94 223 ALA B CA 1
ATOM 3874 C C . ALA B 1 223 ? 16.578 30.219 17.594 1 95.94 223 ALA B C 1
ATOM 3876 O O . ALA B 1 223 ? 16.062 29.891 16.516 1 95.94 223 ALA B O 1
ATOM 3877 N N . ALA B 1 224 ? 17.531 31.078 17.656 1 95.38 224 ALA B N 1
ATOM 3878 C CA . ALA B 1 224 ? 18 31.781 16.453 1 95.38 224 ALA B CA 1
ATOM 3879 C C . ALA B 1 224 ? 18.594 30.812 15.445 1 95.38 224 ALA B C 1
ATOM 3881 O O . ALA B 1 224 ? 18.281 30.875 14.25 1 95.38 224 ALA B O 1
ATOM 3882 N N . ALA B 1 225 ? 19.406 29.984 15.891 1 94.81 225 ALA B N 1
ATOM 3883 C CA . ALA B 1 225 ? 20.047 29 15.016 1 94.81 225 ALA B CA 1
ATOM 3884 C C . ALA B 1 225 ? 19 28.062 14.406 1 94.81 225 ALA B C 1
ATOM 3886 O O . ALA B 1 225 ? 19.078 27.719 13.219 1 94.81 225 ALA B O 1
ATOM 3887 N N . VAL B 1 226 ? 18.094 27.625 15.195 1 95.69 226 VAL B N 1
ATOM 3888 C CA . VAL B 1 226 ? 17.078 26.672 14.742 1 95.69 226 VAL B CA 1
ATOM 3889 C C . VAL B 1 226 ? 16.156 27.359 13.727 1 95.69 226 VAL B C 1
ATOM 3891 O O . VAL B 1 226 ? 15.711 26.734 12.766 1 95.69 226 VAL B O 1
ATOM 3894 N N . ARG B 1 227 ? 15.875 28.594 13.906 1 95.62 227 ARG B N 1
ATOM 3895 C CA . ARG B 1 227 ? 15.047 29.344 12.961 1 95.62 227 ARG B CA 1
ATOM 3896 C C . ARG B 1 227 ? 15.727 29.422 11.602 1 95.62 227 ARG B C 1
ATOM 3898 O O . ARG B 1 227 ? 15.055 29.391 10.562 1 95.62 227 ARG B O 1
ATOM 3905 N N . GLU B 1 228 ? 17.016 29.594 11.609 1 94.62 228 GLU B N 1
ATOM 3906 C CA . GLU B 1 228 ? 17.75 29.609 10.352 1 94.62 228 GLU B CA 1
ATOM 3907 C C . GLU B 1 228 ? 17.656 28.266 9.641 1 94.62 228 GLU B C 1
ATOM 3909 O O . GLU B 1 228 ? 17.469 28.219 8.422 1 94.62 228 GLU B O 1
ATOM 3914 N N . SER B 1 229 ? 17.828 27.234 10.406 1 92.44 229 SER B N 1
ATOM 3915 C CA . SER B 1 229 ? 17.688 25.891 9.844 1 92.44 229 SER B CA 1
ATOM 3916 C C . SER B 1 229 ? 16.281 25.656 9.312 1 92.44 229 SER B C 1
ATOM 3918 O O . SER B 1 229 ? 16.094 25.047 8.258 1 92.44 229 SER B O 1
ATOM 3920 N N . ALA B 1 230 ? 15.32 26.109 10.047 1 93.19 230 ALA B N 1
ATOM 3921 C CA . ALA B 1 230 ? 13.922 25.984 9.625 1 93.19 230 ALA B CA 1
ATOM 3922 C C . ALA B 1 230 ? 13.672 26.734 8.328 1 93.19 230 ALA B C 1
ATOM 3924 O O . ALA B 1 230 ? 12.938 26.266 7.457 1 93.19 230 ALA B O 1
ATOM 3925 N N . ALA B 1 231 ? 14.242 27.891 8.195 1 93.38 231 ALA B N 1
ATOM 3926 C CA . ALA B 1 231 ? 14.086 28.688 6.984 1 93.38 231 ALA B CA 1
ATOM 3927 C C . ALA B 1 231 ? 14.578 27.922 5.758 1 93.38 231 ALA B C 1
ATOM 3929 O O . ALA B 1 231 ? 13.945 27.953 4.699 1 93.38 231 ALA B O 1
ATOM 3930 N N . GLU B 1 232 ? 15.641 27.281 5.941 1 90.5 232 GLU B N 1
ATOM 3931 C CA . GLU B 1 232 ? 16.203 26.484 4.852 1 90.5 232 GLU B CA 1
ATOM 3932 C C . GLU B 1 232 ? 15.312 25.297 4.52 1 90.5 232 GLU B C 1
ATOM 3934 O O . GLU B 1 232 ? 15.039 25.016 3.35 1 90.5 232 GLU B O 1
ATOM 3939 N N . ALA B 1 233 ? 14.828 24.641 5.492 1 86.81 233 ALA B N 1
ATOM 3940 C CA . ALA B 1 233 ? 14.047 23.422 5.328 1 86.81 233 ALA B CA 1
ATOM 3941 C C . ALA B 1 233 ? 12.68 23.719 4.734 1 86.81 233 ALA B C 1
ATOM 3943 O O . ALA B 1 233 ? 12.125 22.906 3.988 1 86.81 233 ALA B O 1
ATOM 3944 N N . LEU B 1 234 ? 12.148 24.859 5.004 1 89.81 234 LEU B N 1
ATOM 3945 C CA . LEU B 1 234 ? 10.766 25.156 4.637 1 89.81 234 LEU B CA 1
ATOM 3946 C C . LEU B 1 234 ? 10.711 26.047 3.402 1 89.81 234 LEU B C 1
ATOM 3948 O O . LEU B 1 234 ? 9.633 26.422 2.941 1 89.81 234 LEU B O 1
ATOM 3952 N N . ALA B 1 235 ? 11.859 26.281 2.83 1 86.94 235 ALA B N 1
ATOM 3953 C CA . ALA B 1 235 ? 11.961 27.219 1.713 1 86.94 235 ALA B CA 1
ATOM 3954 C C . ALA B 1 235 ? 11.141 26.734 0.519 1 86.94 235 ALA B C 1
ATOM 3956 O O . ALA B 1 235 ? 10.578 27.547 -0.22 1 86.94 235 ALA B O 1
ATOM 3957 N N . LEU B 1 236 ? 11.047 25.453 0.397 1 79.94 236 LEU B N 1
ATOM 3958 C CA . LEU B 1 236 ? 10.344 24.859 -0.739 1 79.94 236 LEU B CA 1
ATOM 3959 C C . LEU B 1 236 ? 8.867 25.219 -0.705 1 79.94 236 LEU B C 1
ATOM 3961 O O . LEU B 1 236 ? 8.25 25.438 -1.751 1 79.94 236 LEU B O 1
ATOM 3965 N N . TYR B 1 237 ? 8.305 25.359 0.427 1 84.75 237 TYR B N 1
ATOM 3966 C CA . TYR B 1 237 ? 6.879 25.625 0.58 1 84.75 237 TYR B CA 1
ATOM 3967 C C . TYR B 1 237 ? 6.539 27.047 0.176 1 84.75 237 TYR B C 1
ATOM 3969 O O . TYR B 1 237 ? 5.406 27.344 -0.207 1 84.75 237 TYR B O 1
ATOM 3977 N N . GLU B 1 238 ? 7.512 27.906 0.215 1 85.31 238 GLU B N 1
ATOM 3978 C CA . GLU B 1 238 ? 7.293 29.297 -0.133 1 85.31 238 GLU B CA 1
ATOM 3979 C C . GLU B 1 238 ? 7.094 29.469 -1.637 1 85.31 238 GLU B C 1
ATOM 3981 O O . GLU B 1 238 ? 6.633 30.516 -2.092 1 85.31 238 GLU B O 1
ATOM 3986 N N . ARG B 1 239 ? 7.395 28.406 -2.336 1 81.88 239 ARG B N 1
ATOM 3987 C CA . ARG B 1 239 ? 7.266 28.469 -3.789 1 81.88 239 ARG B CA 1
ATOM 3988 C C . ARG B 1 239 ? 5.91 27.938 -4.242 1 81.88 239 ARG B C 1
ATOM 3990 O O . ARG B 1 239 ? 5.539 28.078 -5.406 1 81.88 239 ARG B O 1
ATOM 3997 N N . ILE B 1 240 ? 5.145 27.406 -3.355 1 79.88 240 ILE B N 1
ATOM 3998 C CA . ILE B 1 240 ? 3.848 26.812 -3.67 1 79.88 240 ILE B CA 1
ATOM 3999 C C . ILE B 1 240 ? 2.734 27.812 -3.344 1 79.88 240 ILE B C 1
ATOM 4001 O O . ILE B 1 240 ? 2.572 28.219 -2.188 1 79.88 240 ILE B O 1
ATOM 4005 N N . PRO B 1 241 ? 1.884 28.141 -4.344 1 78.69 241 PRO B N 1
ATOM 4006 C CA . PRO B 1 241 ? 0.904 29.219 -4.176 1 78.69 241 PRO B CA 1
ATOM 4007 C C . PRO B 1 241 ? -0.041 28.984 -3.002 1 78.69 241 PRO B C 1
ATOM 4009 O O . PRO B 1 241 ? -0.336 29.906 -2.244 1 78.69 241 PRO B O 1
ATOM 4012 N N . SER B 1 242 ? -0.484 27.797 -2.809 1 79.06 242 SER B N 1
ATOM 4013 C CA . SER B 1 242 ? -1.406 27.516 -1.715 1 79.06 242 SER B CA 1
ATOM 4014 C C . SER B 1 242 ? -0.766 27.797 -0.362 1 79.06 242 SER B C 1
ATOM 4016 O O . SER B 1 242 ? -1.417 28.328 0.539 1 79.06 242 SER B O 1
ATOM 4018 N N . TYR B 1 243 ? 0.5 27.531 -0.2 1 86.06 243 TYR B N 1
ATOM 4019 C CA . TYR B 1 243 ? 1.215 27.781 1.047 1 86.06 243 TYR B CA 1
ATOM 4020 C C . TYR B 1 243 ? 1.512 29.266 1.219 1 86.06 243 TYR B C 1
ATOM 4022 O O . TYR B 1 243 ? 1.438 29.797 2.33 1 86.06 243 TYR B O 1
ATOM 4030 N N . GLN B 1 244 ? 1.748 29.922 0.096 1 86.81 244 GLN B N 1
ATOM 4031 C CA . GLN B 1 244 ? 1.978 31.359 0.166 1 86.81 244 GLN B CA 1
ATOM 4032 C C . GLN B 1 244 ? 0.771 32.094 0.758 1 86.81 244 GLN B C 1
ATOM 4034 O O . GLN B 1 244 ? 0.919 32.938 1.641 1 86.81 244 GLN B O 1
ATOM 4039 N N . ARG B 1 245 ? -0.337 31.75 0.307 1 87.88 245 ARG B N 1
ATOM 4040 C CA . ARG B 1 245 ? -1.563 32.375 0.777 1 87.88 245 ARG B CA 1
ATOM 4041 C C . ARG B 1 245 ? -1.798 32.094 2.256 1 87.88 245 ARG B C 1
ATOM 4043 O O . ARG B 1 245 ? -2.172 33 3.016 1 87.88 245 ARG B O 1
ATOM 4050 N N . ALA B 1 246 ? -1.631 30.875 2.662 1 88 246 ALA B N 1
ATOM 4051 C CA . ALA B 1 246 ? -1.828 30.484 4.059 1 88 246 ALA B CA 1
ATOM 4052 C C . ALA B 1 246 ? -0.845 31.203 4.973 1 88 246 ALA B C 1
ATOM 4054 O O . ALA B 1 246 ? -1.216 31.656 6.059 1 88 246 ALA B O 1
ATOM 4055 N N . ILE B 1 247 ? 0.373 31.328 4.527 1 91.44 247 ILE B N 1
ATOM 4056 C CA . ILE B 1 247 ? 1.415 32 5.293 1 91.44 247 ILE B CA 1
ATOM 4057 C C . ILE B 1 247 ? 1.062 33.5 5.445 1 91.44 247 ILE B C 1
ATOM 4059 O O . ILE B 1 247 ? 1.09 34.031 6.555 1 91.44 247 ILE B O 1
ATOM 4063 N N . GLU B 1 248 ? 0.597 34.062 4.363 1 91.44 248 GLU B N 1
ATOM 4064 C CA . GLU B 1 248 ? 0.198 35.469 4.387 1 91.44 248 GLU B CA 1
ATOM 4065 C C . GLU B 1 248 ? -1.018 35.688 5.285 1 91.44 248 GLU B C 1
ATOM 4067 O O . GLU B 1 248 ? -1.053 36.625 6.078 1 91.44 248 GLU B O 1
ATOM 4072 N N . ARG B 1 249 ? -1.928 34.844 5.176 1 92.06 249 ARG B N 1
ATOM 4073 C CA . ARG B 1 249 ? -3.146 34.938 5.977 1 92.06 249 ARG B CA 1
ATOM 4074 C C . ARG B 1 249 ? -2.844 34.781 7.461 1 92.06 249 ARG B C 1
ATOM 4076 O O . ARG B 1 249 ? -3.623 35.219 8.312 1 92.06 249 ARG B O 1
ATOM 4083 N N . SER B 1 250 ? -1.761 34.125 7.699 1 93.69 250 SER B N 1
ATOM 4084 C CA . SER B 1 250 ? -1.354 33.906 9.086 1 93.69 250 SER B CA 1
ATOM 4085 C C . SER B 1 250 ? -0.612 35.094 9.641 1 93.69 250 SER B C 1
ATOM 4087 O O . SER B 1 250 ? -0.269 35.125 10.828 1 93.69 250 SER B O 1
ATOM 4089 N N . GLY B 1 251 ? -0.359 36.094 8.789 1 92.06 251 GLY B N 1
ATOM 4090 C CA . GLY B 1 251 ? 0.369 37.281 9.195 1 92.06 251 GLY B CA 1
ATOM 4091 C C . GLY B 1 251 ? 1.874 37.094 9.188 1 92.06 251 GLY B C 1
ATOM 4092 O O . GLY B 1 251 ? 2.6 37.844 9.859 1 92.06 251 GLY B O 1
ATOM 4093 N N . ALA B 1 252 ? 2.303 36.062 8.547 1 92.81 252 ALA B N 1
ATOM 4094 C CA . ALA B 1 252 ? 3.73 35.781 8.477 1 92.81 252 ALA B CA 1
ATOM 4095 C C . ALA B 1 252 ? 4.305 36.125 7.113 1 92.81 252 ALA B C 1
ATOM 4097 O O . ALA B 1 252 ? 3.59 36.125 6.109 1 92.81 252 ALA B O 1
ATOM 4098 N N . ALA B 1 253 ? 5.598 36.5 7.094 1 89.75 253 ALA B N 1
ATOM 4099 C CA . ALA B 1 253 ? 6.277 36.812 5.844 1 89.75 253 ALA B CA 1
ATOM 4100 C C . ALA B 1 253 ? 6.91 35.562 5.227 1 89.75 253 ALA B C 1
ATOM 4102 O O . ALA B 1 253 ? 7.027 35.469 4 1 89.75 253 ALA B O 1
ATOM 4103 N N . ARG B 1 254 ? 7.41 34.719 6.066 1 91.62 254 ARG B N 1
ATOM 4104 C CA . ARG B 1 254 ? 8.086 33.5 5.629 1 91.62 254 ARG B CA 1
ATOM 4105 C C . ARG B 1 254 ? 7.496 32.281 6.309 1 91.62 254 ARG B C 1
ATOM 4107 O O . ARG B 1 254 ? 6.891 32.375 7.375 1 91.62 254 ARG B O 1
ATOM 4114 N N . ALA B 1 255 ? 7.676 31.125 5.711 1 92 255 ALA B N 1
ATOM 4115 C CA . ALA B 1 255 ? 7.246 29.859 6.305 1 9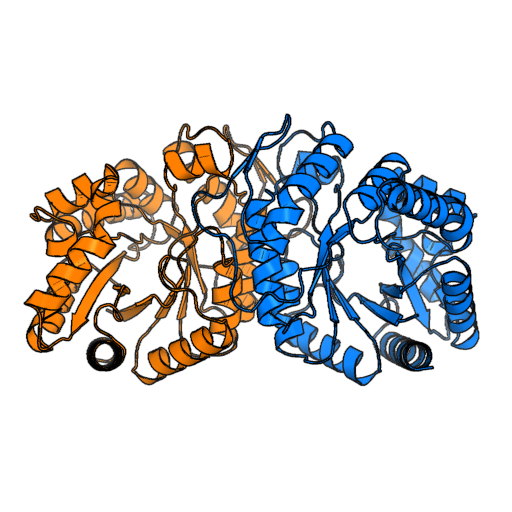2 255 ALA B CA 1
ATOM 4116 C C . ALA B 1 255 ? 7.879 29.656 7.68 1 92 255 ALA B C 1
ATOM 4118 O O . ALA B 1 255 ? 7.211 29.203 8.617 1 92 255 ALA B O 1
ATOM 4119 N N . ALA B 1 256 ? 9.133 30.047 7.773 1 92.19 256 ALA B N 1
ATOM 4120 C CA . ALA B 1 256 ? 9.891 29.859 9.016 1 92.19 256 ALA B CA 1
ATOM 4121 C C . ALA B 1 256 ? 9.281 30.688 10.148 1 92.19 256 ALA B C 1
ATOM 4123 O O . ALA B 1 256 ? 9.445 30.344 11.32 1 92.19 256 ALA B O 1
ATOM 4124 N N . ASP B 1 257 ? 8.539 31.766 9.82 1 93.75 257 ASP B N 1
ATOM 4125 C CA . ASP B 1 257 ? 7.887 32.594 10.82 1 93.75 257 ASP B CA 1
ATOM 4126 C C . ASP B 1 257 ? 6.738 31.859 11.5 1 93.75 257 ASP B C 1
ATOM 4128 O O . ASP B 1 257 ? 6.289 32.25 12.578 1 93.75 257 ASP B O 1
ATOM 4132 N N . LEU B 1 258 ? 6.309 30.797 10.883 1 95.06 258 LEU B N 1
ATOM 4133 C CA . LEU B 1 258 ? 5.199 30.016 11.422 1 95.06 258 LEU B CA 1
ATOM 4134 C C . LEU B 1 258 ? 5.715 28.828 12.227 1 95.06 258 LEU B C 1
ATOM 4136 O O . LEU B 1 258 ? 4.934 28.125 12.875 1 95.06 258 LEU B O 1
ATOM 4140 N N . ALA B 1 259 ? 7.062 28.609 12.164 1 96.12 259 ALA B N 1
ATOM 4141 C CA . ALA B 1 259 ? 7.641 27.562 12.992 1 96.12 259 ALA B CA 1
ATOM 4142 C C . ALA B 1 259 ? 7.613 27.938 14.469 1 96.12 259 ALA B C 1
ATOM 4144 O O . ALA B 1 259 ? 7.93 29.078 14.828 1 96.12 259 ALA B O 1
ATOM 4145 N N . VAL B 1 260 ? 7.191 27.016 15.258 1 97.81 260 VAL B N 1
ATOM 4146 C CA . VAL B 1 260 ? 7.098 27.219 16.703 1 97.81 260 VAL B CA 1
ATOM 4147 C C . VAL B 1 260 ? 8.414 26.844 17.359 1 97.81 260 VAL B C 1
ATOM 4149 O O . VAL B 1 260 ? 8.594 25.703 17.797 1 97.81 260 VAL B O 1
ATOM 4152 N N . ILE B 1 261 ? 9.336 27.812 17.453 1 98.06 261 ILE B N 1
ATOM 4153 C CA . ILE B 1 261 ? 10.695 27.547 17.922 1 98.06 261 ILE B CA 1
ATOM 4154 C C . ILE B 1 261 ? 10.984 28.406 19.156 1 98.06 261 ILE B C 1
ATOM 4156 O O . ILE B 1 261 ? 10.844 29.625 19.125 1 98.06 261 ILE B O 1
ATOM 4160 N N . GLY B 1 262 ? 11.383 27.812 20.219 1 98.06 262 GLY B N 1
ATOM 4161 C CA . GLY B 1 262 ? 11.703 28.5 21.453 1 98.06 262 GLY B CA 1
ATOM 4162 C C . GLY B 1 262 ? 11.781 27.578 22.656 1 98.06 262 GLY B C 1
ATOM 4163 O O . GLY B 1 262 ? 11.969 26.375 22.5 1 98.06 262 GLY B O 1
ATOM 4164 N N . ASP B 1 263 ? 11.719 28.172 23.828 1 97.88 263 ASP B N 1
ATOM 4165 C CA . ASP B 1 263 ? 11.727 27.359 25.047 1 97.88 263 ASP B CA 1
ATOM 4166 C C . ASP B 1 263 ? 10.359 26.734 25.312 1 97.88 263 ASP B C 1
ATOM 4168 O O . ASP B 1 263 ? 9.438 26.906 24.516 1 97.88 263 ASP B O 1
ATOM 4172 N N . GLU B 1 264 ? 10.234 25.953 26.391 1 98.31 264 GLU B N 1
ATOM 4173 C CA . GLU B 1 264 ? 9.023 25.203 26.719 1 98.31 264 GLU B CA 1
ATOM 4174 C C . GLU B 1 264 ? 7.824 26.141 26.859 1 98.31 264 GLU B C 1
ATOM 4176 O O . GLU B 1 264 ? 6.73 25.828 26.375 1 98.31 264 GLU B O 1
ATOM 4181 N N . GLU B 1 265 ? 7.988 27.25 27.469 1 98.06 265 GLU B N 1
ATOM 4182 C CA . GLU B 1 265 ? 6.887 28.188 27.672 1 98.06 265 GLU B CA 1
ATOM 4183 C C . GLU B 1 265 ? 6.387 28.766 26.344 1 98.06 265 GLU B C 1
ATOM 4185 O O . GLU B 1 265 ? 5.176 28.875 26.125 1 98.06 265 GLU B O 1
ATOM 4190 N N . THR B 1 266 ? 7.336 29.125 25.531 1 97.75 266 THR B N 1
ATOM 4191 C CA . THR B 1 266 ? 7.008 29.656 24.219 1 97.75 266 THR B CA 1
ATOM 4192 C C . THR B 1 266 ? 6.211 28.641 23.391 1 97.75 266 THR B C 1
ATOM 4194 O O . THR B 1 266 ? 5.188 28.984 22.797 1 97.75 266 THR B O 1
ATOM 4197 N N . VAL B 1 267 ? 6.688 27.453 23.328 1 98.38 267 VAL B N 1
ATOM 4198 C CA . VAL B 1 267 ? 6.047 26.406 22.547 1 98.38 267 VAL B CA 1
ATOM 4199 C C . VAL B 1 267 ? 4.668 26.094 23.125 1 98.38 267 VAL B C 1
ATOM 4201 O O . VAL B 1 267 ? 3.689 25.984 22.375 1 98.38 267 VAL B O 1
ATOM 4204 N N . ALA B 1 268 ? 4.555 25.984 24.422 1 98.31 268 ALA B N 1
ATOM 4205 C CA . ALA B 1 268 ? 3.275 25.719 25.062 1 98.31 268 ALA B CA 1
ATOM 4206 C C . ALA B 1 268 ? 2.26 26.812 24.75 1 98.31 268 ALA B C 1
ATOM 4208 O O . ALA B 1 268 ? 1.084 26.516 24.516 1 98.31 268 ALA B O 1
ATOM 4209 N N . ALA B 1 269 ? 2.711 28.031 24.812 1 98.31 269 ALA B N 1
ATOM 4210 C CA . ALA B 1 269 ? 1.831 29.156 24.516 1 98.31 269 ALA B CA 1
ATOM 4211 C C . ALA B 1 269 ? 1.301 29.078 23.094 1 98.31 269 ALA B C 1
ATOM 4213 O O . ALA B 1 269 ? 0.134 29.391 22.828 1 98.31 269 ALA B O 1
ATOM 4214 N N . GLU B 1 270 ? 2.172 28.734 22.188 1 98.12 270 GLU B N 1
ATOM 4215 C CA . GLU B 1 270 ? 1.747 28.641 20.797 1 98.12 270 GLU B CA 1
ATOM 4216 C C . GLU B 1 270 ? 0.757 27.5 20.594 1 98.12 270 GLU B C 1
ATOM 4218 O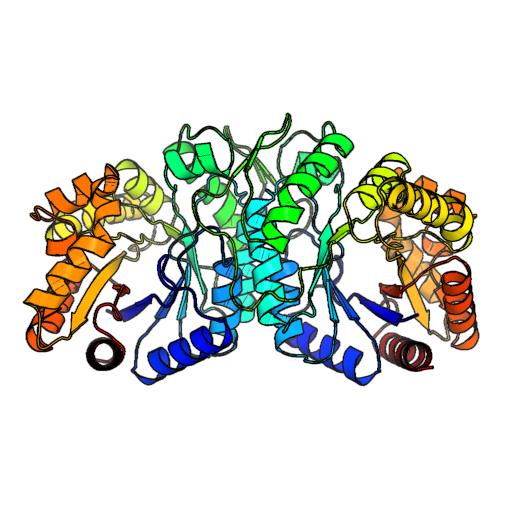 O . GLU B 1 270 ? -0.191 27.625 19.812 1 98.12 270 GLU B O 1
ATOM 4223 N N . VAL B 1 271 ? 0.986 26.359 21.234 1 98.31 271 VAL B N 1
ATOM 4224 C CA . VAL B 1 271 ? 0.047 25.25 21.172 1 98.31 271 VAL B CA 1
ATOM 4225 C C . VAL B 1 271 ? -1.332 25.703 21.641 1 98.31 271 VAL B C 1
ATOM 4227 O O . VAL B 1 271 ? -2.348 25.375 21.031 1 98.31 271 VAL B O 1
ATOM 4230 N N . ARG B 1 272 ? -1.349 26.484 22.734 1 97.94 272 ARG B N 1
ATOM 4231 C CA . ARG B 1 272 ? -2.604 27.031 23.25 1 97.94 272 ARG B CA 1
ATOM 4232 C C . ARG B 1 272 ? -3.283 27.922 22.219 1 97.94 272 ARG B C 1
ATOM 4234 O O . ARG B 1 272 ? -4.508 27.891 22.078 1 97.94 272 ARG B O 1
ATOM 4241 N N . ARG B 1 273 ? -2.506 28.703 21.5 1 98.25 273 ARG B N 1
ATOM 4242 C CA . ARG B 1 273 ? -3.061 29.578 20.484 1 98.25 273 ARG B CA 1
ATOM 4243 C C . ARG B 1 273 ? -3.717 28.781 19.359 1 98.25 273 ARG B C 1
ATOM 4245 O O . ARG B 1 273 ? -4.766 29.156 18.844 1 98.25 273 ARG B O 1
ATOM 4252 N N . TYR B 1 274 ? -3.078 27.703 18.969 1 98.5 274 TYR B N 1
ATOM 4253 C CA . TYR B 1 274 ? -3.678 26.828 17.953 1 98.5 274 TYR B CA 1
ATOM 4254 C C . TYR B 1 274 ? -4.984 26.234 18.469 1 98.5 274 TYR B C 1
ATOM 4256 O O . TYR B 1 274 ? -5.965 26.141 17.719 1 98.5 274 TYR B O 1
ATOM 4264 N N . ARG B 1 275 ? -4.984 25.797 19.688 1 98 275 ARG B N 1
ATOM 4265 C CA . ARG B 1 275 ? -6.203 25.266 20.281 1 98 275 ARG B CA 1
ATOM 4266 C C . ARG B 1 275 ? -7.32 26.297 20.266 1 98 275 ARG B C 1
ATOM 4268 O O . ARG B 1 275 ? -8.453 26 19.875 1 98 275 ARG B O 1
ATOM 4275 N N . GLU B 1 276 ? -6.996 27.484 20.656 1 98.25 276 GLU B N 1
ATOM 4276 C CA . GLU B 1 276 ? -7.973 28.578 20.703 1 98.25 276 GLU B CA 1
ATOM 4277 C C . GLU B 1 276 ? -8.469 28.938 19.312 1 98.25 276 GLU B C 1
ATOM 4279 O O . GLU B 1 276 ? -9.602 29.391 19.141 1 98.25 276 GLU B O 1
ATOM 4284 N N . ALA B 1 277 ? -7.598 28.672 18.344 1 98.5 277 ALA B N 1
ATOM 4285 C CA . ALA B 1 277 ? -7.93 28.984 16.953 1 98.5 277 ALA B CA 1
ATOM 4286 C C . ALA B 1 277 ? -8.836 27.906 16.359 1 98.5 277 ALA B C 1
ATOM 4288 O O . ALA B 1 277 ? -9.32 28.047 15.234 1 98.5 277 ALA B O 1
ATOM 4289 N N . GLY B 1 278 ? -9.055 26.812 17.094 1 98.31 278 GLY B N 1
ATOM 4290 C CA . GLY B 1 278 ? -10.008 25.812 16.641 1 98.31 278 GLY B CA 1
ATOM 4291 C C . GLY B 1 278 ? -9.359 24.484 16.266 1 98.31 278 GLY B C 1
ATOM 4292 O O . GLY B 1 278 ? -10.039 23.562 15.828 1 98.31 278 GLY B O 1
ATOM 4293 N N . ALA B 1 279 ? -8.047 24.391 16.453 1 98.5 279 ALA B N 1
ATOM 4294 C CA . ALA B 1 279 ? -7.391 23.109 16.203 1 98.5 279 ALA B CA 1
ATOM 4295 C C . ALA B 1 279 ? -7.887 22.031 17.156 1 98.5 279 ALA B C 1
ATOM 4297 O O . ALA B 1 279 ? -7.973 22.266 18.375 1 98.5 279 ALA B O 1
ATOM 4298 N N . THR B 1 280 ? -8.297 20.875 16.625 1 98.38 280 THR B N 1
ATOM 4299 C CA . THR B 1 280 ? -8.664 19.75 17.469 1 98.38 280 THR B CA 1
ATOM 4300 C C . THR B 1 280 ? -7.445 18.875 17.781 1 98.38 280 THR B C 1
ATOM 4302 O O . THR B 1 280 ? -7.457 18.109 18.734 1 98.38 280 THR B O 1
ATOM 4305 N N . GLU B 1 281 ? -6.438 18.953 16.984 1 98.31 281 GLU B N 1
ATOM 4306 C CA . GLU B 1 281 ? -5.145 18.297 17.156 1 98.31 281 GLU B CA 1
ATOM 4307 C C . GLU B 1 281 ? -4.016 19.141 16.562 1 98.31 281 GLU B C 1
ATOM 4309 O O . GLU B 1 281 ? -4.195 19.781 15.531 1 98.31 281 GLU B O 1
ATOM 4314 N N . VAL B 1 282 ? -2.891 19.188 17.234 1 98.62 282 VAL B N 1
ATOM 4315 C CA . VAL B 1 282 ? -1.684 19.797 16.703 1 98.62 282 VAL B CA 1
ATOM 4316 C C . VAL B 1 282 ? -0.604 18.75 16.5 1 98.62 282 VAL B C 1
ATOM 4318 O O . VAL B 1 282 ? -0.3 17.969 17.406 1 98.62 282 VAL B O 1
ATOM 4321 N N . VAL B 1 283 ? -0.08 18.688 15.328 1 98.31 283 VAL B N 1
ATOM 4322 C CA . VAL B 1 283 ? 0.962 17.719 14.977 1 98.31 283 VAL B CA 1
ATOM 4323 C C . VAL B 1 283 ? 2.266 18.453 14.672 1 98.31 283 VAL B C 1
ATOM 4325 O O . VAL B 1 283 ? 2.334 19.25 13.734 1 98.31 283 VAL B O 1
ATOM 4328 N N . PHE B 1 284 ? 3.234 18.188 15.477 1 97.75 284 PHE B N 1
ATOM 4329 C CA . PHE B 1 284 ? 4.52 18.859 15.273 1 97.75 284 PHE B CA 1
ATOM 4330 C C . PHE B 1 284 ? 5.34 18.125 14.219 1 97.75 284 PHE B C 1
ATOM 4332 O O . PHE B 1 284 ? 5.398 16.891 14.211 1 97.75 284 PHE B O 1
ATOM 4339 N N . THR B 1 285 ? 5.906 18.891 13.375 1 95.69 285 THR B N 1
ATOM 4340 C CA . THR B 1 285 ? 6.812 18.375 12.352 1 95.69 285 THR B CA 1
ATOM 4341 C C . THR B 1 285 ? 8.219 18.953 12.539 1 95.69 285 THR B C 1
ATOM 4343 O O . THR B 1 285 ? 8.398 19.969 13.211 1 95.69 285 THR B O 1
ATOM 4346 N N . ALA B 1 286 ? 9.203 18.266 11.992 1 92.38 286 ALA B N 1
ATOM 4347 C CA . ALA B 1 286 ? 10.586 18.734 11.93 1 92.38 286 ALA B CA 1
ATOM 4348 C C . ALA B 1 286 ? 11.148 18.969 13.328 1 92.38 286 ALA B C 1
ATOM 4350 O O . ALA B 1 286 ? 11.859 19.953 13.555 1 92.38 286 ALA B O 1
ATOM 4351 N N . THR B 1 287 ? 10.812 18.109 14.211 1 93.94 287 THR B N 1
ATOM 4352 C CA . THR B 1 287 ? 11.242 18.297 15.594 1 93.94 287 THR B CA 1
ATOM 4353 C C . THR B 1 287 ? 12.727 17.984 15.742 1 93.94 287 THR B C 1
ATOM 4355 O O . THR B 1 287 ? 13.336 18.312 16.766 1 93.94 287 THR B O 1
ATOM 4358 N N . GLU B 1 288 ? 13.297 17.391 14.711 1 90.56 288 GLU B N 1
ATOM 4359 C CA . GLU B 1 288 ? 14.688 16.953 14.789 1 90.56 288 GLU B CA 1
ATOM 4360 C C . GLU B 1 288 ? 15.617 17.969 14.156 1 90.56 288 GLU B C 1
ATOM 4362 O O . GLU B 1 288 ? 16.812 17.703 13.961 1 90.56 288 GLU B O 1
ATOM 4367 N N . LEU B 1 289 ? 15.18 19.109 13.844 1 89.94 289 LEU B N 1
ATOM 4368 C CA . LEU B 1 289 ? 15.914 20.109 13.102 1 89.94 289 LEU B CA 1
ATOM 4369 C C . LEU B 1 289 ? 17.234 20.438 13.781 1 89.94 289 LEU B C 1
ATOM 4371 O O . LEU B 1 289 ? 18.219 20.797 13.117 1 89.94 289 LEU B O 1
ATOM 4375 N N . ASN B 1 290 ? 17.281 20.391 15.133 1 91.31 290 ASN B N 1
ATOM 4376 C CA . ASN B 1 290 ? 18.5 20.734 15.852 1 91.31 290 ASN B CA 1
ATOM 4377 C C . ASN B 1 290 ? 19.047 19.531 16.625 1 91.31 290 ASN B C 1
ATOM 4379 O O . ASN B 1 290 ? 19.688 19.703 17.672 1 91.31 290 ASN B O 1
ATOM 4383 N N . GLY B 1 291 ? 18.672 18.359 16.219 1 90.81 291 GLY B N 1
ATOM 4384 C CA . GLY B 1 291 ? 19.281 17.156 16.781 1 90.81 291 GLY B CA 1
ATOM 4385 C C . GLY B 1 291 ? 18.359 16.406 17.719 1 90.81 291 GLY B C 1
ATOM 4386 O O . GLY B 1 291 ? 17.234 16.844 17.984 1 90.81 291 GLY B O 1
ATOM 4387 N N . GLU B 1 292 ? 18.891 15.344 18.281 1 94.25 292 GLU B N 1
ATOM 4388 C CA . GLU B 1 292 ? 18.094 14.383 19.031 1 94.25 292 GLU B CA 1
ATOM 4389 C C . GLU B 1 292 ? 17.75 14.914 20.422 1 94.25 292 GLU B C 1
ATOM 4391 O O . GLU B 1 292 ? 16.688 14.617 20.953 1 94.25 292 GLU B O 1
ATOM 4396 N N . GLU B 1 293 ? 18.609 15.641 20.984 1 95.75 293 GLU B N 1
ATOM 4397 C CA . GLU B 1 293 ? 18.344 16.172 22.312 1 95.75 293 GLU B CA 1
ATOM 4398 C C . GLU B 1 293 ? 17.141 17.125 22.281 1 95.75 293 GLU B C 1
ATOM 4400 O O . GLU B 1 293 ? 16.219 16.984 23.109 1 95.75 293 GLU B O 1
ATOM 4405 N N . ASP B 1 294 ? 17.109 18.031 21.344 1 96.75 294 ASP B N 1
ATOM 4406 C CA . ASP B 1 294 ? 15.984 18.953 21.203 1 96.75 294 ASP B CA 1
ATOM 4407 C C . ASP B 1 294 ? 14.711 18.203 20.828 1 96.75 294 ASP B C 1
ATOM 4409 O O . ASP B 1 294 ? 13.617 18.578 21.266 1 96.75 294 ASP B O 1
ATOM 4413 N N . ARG B 1 295 ? 14.859 17.219 20.016 1 96.25 295 ARG B N 1
ATOM 4414 C CA . ARG B 1 295 ? 13.695 16.406 19.656 1 96.25 295 ARG B CA 1
ATOM 4415 C C . ARG B 1 295 ? 13.047 15.797 20.891 1 96.25 295 ARG B C 1
ATOM 4417 O O . ARG B 1 295 ? 11.836 15.898 21.078 1 96.25 295 ARG B O 1
ATOM 4424 N N . ARG B 1 296 ? 13.883 15.18 21.719 1 97.12 296 ARG B N 1
ATOM 4425 C CA . ARG B 1 296 ? 13.383 14.531 22.938 1 97.12 296 ARG B CA 1
ATOM 4426 C C . ARG B 1 296 ? 12.742 15.547 23.875 1 97.12 296 ARG B C 1
ATOM 4428 O O . ARG B 1 296 ? 11.703 15.273 24.469 1 97.12 296 ARG B O 1
ATOM 4435 N N . ARG B 1 297 ? 13.406 16.672 23.969 1 97.62 297 ARG B N 1
ATOM 4436 C CA . ARG B 1 297 ? 12.883 17.75 24.797 1 97.62 297 ARG B CA 1
ATOM 4437 C C . ARG B 1 297 ? 11.523 18.234 24.281 1 97.62 297 ARG B C 1
ATOM 4439 O O . ARG B 1 297 ? 10.609 18.469 25.062 1 97.62 297 ARG B O 1
ATOM 4446 N N . THR B 1 298 ? 11.438 18.344 23 1 98.31 298 THR B N 1
ATOM 4447 C CA . THR B 1 298 ? 10.195 18.781 22.359 1 98.31 298 THR B CA 1
ATOM 4448 C C . THR B 1 298 ? 9.086 17.75 22.609 1 98.31 298 THR B C 1
ATOM 4450 O O . THR B 1 298 ? 7.98 18.109 23.016 1 98.31 298 THR B O 1
ATOM 4453 N N . TRP B 1 299 ? 9.375 16.484 22.375 1 98.25 299 TRP B N 1
ATOM 4454 C CA . TRP B 1 299 ? 8.375 15.43 22.531 1 98.25 299 TRP B CA 1
ATOM 4455 C C . TRP B 1 299 ? 7.918 15.312 23.984 1 98.25 299 TRP B C 1
ATOM 4457 O O . TRP B 1 299 ? 6.742 15.055 24.25 1 98.25 299 TRP B O 1
ATOM 4467 N N . LYS B 1 300 ? 8.844 15.484 24.891 1 97.88 300 LYS B N 1
ATOM 4468 C CA . LYS B 1 300 ? 8.492 15.453 26.297 1 97.88 300 LYS B CA 1
ATOM 4469 C C . LYS B 1 300 ? 7.461 16.531 26.641 1 97.88 300 LYS B C 1
ATOM 4471 O O . LYS B 1 300 ? 6.438 16.25 27.266 1 97.88 300 LYS B O 1
ATOM 4476 N N . LEU B 1 301 ? 7.699 17.734 26.188 1 98.38 301 LEU B N 1
ATOM 4477 C CA . LEU B 1 301 ? 6.758 18.828 26.438 1 98.38 301 LEU B CA 1
ATOM 4478 C C . LEU B 1 301 ? 5.406 18.531 25.797 1 98.38 301 LEU B C 1
ATOM 4480 O O . LEU B 1 301 ? 4.363 18.703 26.438 1 98.38 301 LEU B O 1
ATOM 4484 N N . LEU B 1 302 ? 5.453 18.141 24.547 1 98.5 302 LEU B N 1
ATOM 4485 C CA . LEU B 1 302 ? 4.219 17.891 23.812 1 98.5 302 LEU B CA 1
ATOM 4486 C C . LEU B 1 302 ? 3.391 16.797 24.484 1 98.5 302 LEU B C 1
ATOM 4488 O O . LEU B 1 302 ? 2.162 16.891 24.531 1 98.5 302 LEU B O 1
ATOM 4492 N N . GLY B 1 303 ? 4.105 15.742 24.906 1 97.62 303 GLY B N 1
ATOM 4493 C CA . GLY B 1 303 ? 3.426 14.688 25.641 1 97.62 303 GLY B CA 1
ATOM 4494 C C . GLY B 1 303 ? 2.729 15.188 26.891 1 97.62 303 GLY B C 1
ATOM 4495 O O . GLY B 1 303 ? 1.598 14.789 27.188 1 97.62 303 GLY B O 1
ATOM 4496 N N . GLU B 1 304 ? 3.389 16.047 27.609 1 96.38 304 GLU B N 1
ATOM 4497 C CA . GLU B 1 304 ? 2.828 16.625 28.828 1 96.38 304 GLU B CA 1
ATOM 4498 C C . GLU B 1 304 ? 1.603 17.484 28.516 1 96.38 304 GLU B C 1
ATOM 4500 O O . GLU B 1 304 ? 0.627 17.484 29.266 1 96.38 304 GLU B O 1
ATOM 4505 N N . LEU B 1 305 ? 1.689 18.203 27.422 1 96.31 305 LEU B N 1
ATOM 4506 C CA . LEU B 1 305 ? 0.596 19.078 27.016 1 96.31 305 LEU B CA 1
ATOM 4507 C C . LEU B 1 305 ? -0.597 18.266 26.516 1 96.31 305 LEU B C 1
ATOM 4509 O O . LEU B 1 305 ? -1.738 18.734 26.594 1 96.31 305 LEU B O 1
ATOM 4513 N N . SER B 1 306 ? -0.32 17.125 25.906 1 92.12 306 SER B N 1
ATOM 4514 C CA . SER B 1 306 ? -1.368 16.281 25.344 1 92.12 306 SER B CA 1
ATOM 4515 C C . SER B 1 306 ? -2.246 15.68 26.438 1 92.12 306 SER B C 1
ATOM 4517 O O . SER B 1 306 ? -3.451 15.508 26.25 1 92.12 306 SER B O 1
ATOM 4519 N N . GLY B 1 307 ? -1.697 15.188 27.594 1 82.06 307 GLY B N 1
ATOM 4520 C CA . GLY B 1 307 ? -2.393 14.562 28.703 1 82.06 307 GLY B CA 1
ATOM 4521 C C . GLY B 1 307 ? -3.076 15.562 29.625 1 82.06 307 GLY B C 1
ATOM 4522 O O . GLY B 1 307 ? -3.9 15.188 30.453 1 82.06 307 GLY B O 1
ATOM 4523 N N . GLY B 1 308 ? -2.736 16.781 29.625 1 70.56 308 GLY B N 1
ATOM 4524 C CA . GLY B 1 308 ? -3.275 17.781 30.531 1 70.56 308 GLY B CA 1
ATOM 4525 C C . GLY B 1 308 ? -4.41 18.594 29.938 1 70.56 308 GLY B C 1
ATOM 4526 O O . GLY B 1 308 ? -4.629 18.562 28.734 1 70.56 308 GLY B O 1
#

Solvent-accessible surface area (backbone atoms only — not comparable to full-atom values): 29586 Å² total; per-residue (Å²): 98,45,25,28,31,48,77,45,51,95,82,50,86,63,38,65,68,57,46,41,52,50,49,44,49,40,41,74,38,41,27,44,32,41,29,23,40,52,72,47,16,52,31,28,53,47,52,33,18,50,40,19,47,76,32,76,88,31,32,21,24,29,61,30,42,47,50,71,84,55,43,47,61,58,52,39,8,36,51,33,41,19,13,30,49,30,68,40,34,38,35,45,21,31,24,72,66,52,58,66,59,40,34,59,22,48,56,42,84,76,64,61,63,66,60,46,51,49,52,42,43,63,41,29,49,41,29,48,70,71,9,42,36,83,37,79,57,95,86,52,33,35,31,46,98,52,67,26,54,39,58,60,31,43,64,60,65,4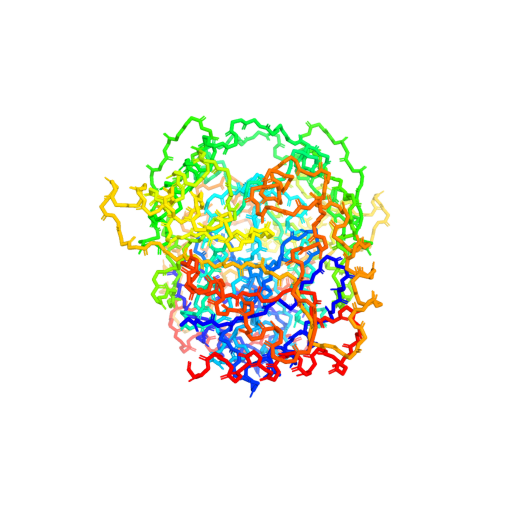7,37,28,29,48,36,78,50,70,69,48,25,34,48,23,20,54,62,38,51,16,31,38,30,63,56,50,32,42,53,21,27,46,71,44,44,47,52,45,24,40,50,29,6,51,76,60,72,43,69,84,53,44,30,38,37,36,34,44,30,33,33,37,95,50,38,70,63,48,46,54,52,38,38,64,71,39,49,69,48,64,73,36,67,75,42,40,52,32,25,48,56,34,74,32,93,45,63,39,68,60,38,41,62,19,43,68,67,55,39,52,52,50,53,50,44,32,44,74,24,57,36,46,24,43,27,37,26,69,35,53,79,76,35,67,67,28,25,52,52,28,44,43,52,44,7,55,55,29,77,96,99,45,26,29,32,47,79,45,53,96,82,51,86,62,39,64,68,57,46,40,52,50,51,44,50,40,41,73,37,41,29,44,31,42,31,23,40,52,73,46,14,52,31,28,53,45,51,33,18,50,39,20,46,74,31,76,89,32,30,22,23,29,62,29,42,46,51,70,84,55,44,48,61,60,52,40,9,35,51,31,41,19,13,31,49,30,69,40,34,38,34,46,22,31,23,73,67,51,60,65,58,39,36,58,23,49,55,41,84,76,65,61,64,64,61,46,50,50,52,42,40,62,41,27,52,40,29,49,70,70,8,42,37,84,38,80,58,93,85,53,31,35,31,47,98,52,67,25,53,40,60,60,31,44,64,61,64,48,38,29,30,49,36,78,48,71,69,50,23,35,48,24,20,54,62,38,49,16,32,37,31,62,55,52,33,42,52,20,28,46,70,45,44,47,53,45,24,40,49,28,5,51,75,58,72,43,70,85,54,43,29,37,37,35,34,43,30,32,32,38,94,50,38,69,63,48,46,54,53,39,37,63,71,38,47,68,48,65,72,36,68,72,42,40,52,30,24,48,56,32,74,32,93,45,62,40,68,60,38,40,62,20,43,69,68,56,38,53,52,49,53,51,42,33,43,75,23,57,34,47,25,42,28,38,26,68,35,53,77,76,37,68,69,28,26,54,52,29,45,43,51,45,8,54,55,28,76,98

Secondary structure (DSSP, 8-state):
-EEEEEEE-SS----HHHHHHHHHHHHHHT--EEEE---SSS-HHHHHHHHHHHSTT-EEEES-EESTT--HHHHHHHHHHHHHHHTS-EEEEEE---HHHIIIII------HHHHHHHHHHHHHHHHHHS--EEE-SS-EEE-SS----TT--SPPPEEE---SHHHHHHHHHHSSEE--BS--HHHIIIIIHHHHHHHHHHTTPPPPEEEEEEEEEE-S-HHHHHHHHHHHTGGGGGSHHHHHHHHHTT-SSGGGGSEEESHHHHHHHHHHHHHTT-SEEEEE-TTTT-HHHHHHHHHHHHHHHH-/-EEEEEEE-SS----HHHHHHHHHHHHHHT--EEEE---SSS-HHHHHHHHHHHSTT-EEEES-EESTT--HHHHHHHHHHHHHHHTS-EEEEEE---HHHIIIII------HHHHHHHHHHHHHHHHHHS--EEE-SS-EEE-SS----TT--SPPPEEE---SHHHHHHHHHHSSEE--BS--HHHIIIIIHHHHHHHHHHTTPPPPEEEEEEEEEE-S-HHHHHHHHHHHTGGGGGSHHHHHHHHHTT-SSGGGGSEEESHHHHHHHHHHHHHTT-SEEEEE-TTTT-HHHHHHHHHHHHHHHH-

pLDDT: mean 95.66, std 5.94, range [54.97, 98.94]

InterPro domains:
  IPR011251 Luciferase-like domain [PF00296] (11-280)
  IPR019910 Luciferase-like, F420-dependent oxidoreductase, MSMEG4879, predicted [TIGR03564] (20-283)
  IPR036661 Luciferase-like domain superfamily [G3DSA:3.20.20.30] (1-305)
  IPR036661 Luciferase-like domain superfamily [SSF51679] (1-304)
  IPR050564 F420-dependent glucose-6-phosphate dehydrogenase/mer [PTHR43244] (9-286)

Radius of gyration: 25.28 Å; Cα contacts (8 Å, |Δi|>4): 1494; chains: 2; bounding box: 47×78×56 Å

Foldseek 3Di:
DAEAAEQDDPVDDDDLVVSLVVQLLLVVLQHAEYEYEDDPPDPRLVSQLVSLLSRARHAYEYQAAACQPHALLVVLLSQLSSLQSNQRRYAYEYENDDQCCRCVVVVDGSPPSLQSLLQSLVQNQCCQCWQAGADDDPVDGDGDPDGRHDPSNPDRHAYEYADLDLSNLLSCLQRGQAYEHELAALQSLQPPRQVRSQVSVVVNVHDRHAAEYEAAEWADPCQPVLLVLLQVVCVVLCVPVSNVVSCVSNVHDGSSRRYQYYHLVSNLVRVVSNVVSPHPYYYYYPHQSPHDVRSSVVSNSSSVSRVD/DAEAAEQDDPVDDDDLVVSLVVQLLLVVLQHAEYEYEDDPPDPRLVSQLVSLLS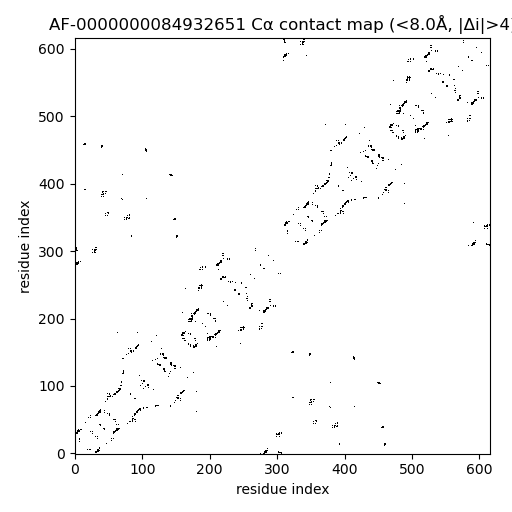RARHAYEYQAAACQPHALLVVLLSQLSSLQSNQRRYAYEYENDDQCCRCVVVVDGSPPSLQSLLQSLVQNQCCQCWQAGADDDPVDGDGDPDGRHDPSNPDRHAYEYADLDLSNLLSCLQRGQAYEHELQALQSLQPPRQVRSQVSVVVNVHDRHAAEYEAAEWADPCQPVLLVLLQVVCVVLCVPVSNVVSCVSNVHDGSSRRYQYYHLVSNLVRVVSNVVSPHPYYYYYPHQSPHDVRSSVRSNSSSVSRVD

Sequence (616 aa):
MTIGVTLGSTTVQRTIDTTVELAREARDAGLHSAWFGQTFAYDSPSLAAIVGREVPGLQVGTSAIPVFGRHPLLVSSQAQTAQAATGGRYHLGLALGTRHLTETGFGIPYERPIGLLREFLTALRPLLETGSADFHGELLTATTPYSAAVPGARPTVPVLVAAMGPQALRVSGELADGVLPFLAGPRALAEHVVPAVTAAAAAAGRPAPRIVALVPGVVTADAAAVRESAAEALALYERIPSYQRAIERSGAARAADLAVIGDEETVAAEVRRYREAGATEVVFTATELNGEEDRRRTWKLLGELSGGMTIGVTLGSTTVQRTIDTTVELAREARDAGLHSAWFGQTFAYDSPSLAAIVGREVPGLQVGTSAIPVFGRHPLLVSSQAQTAQAATGGRYHLGLALGTRHLTETGFGIPYERPIGLLREFLTALRPLLETGSADFHGELLTATTPYSAAVPGARPTVPVLVAAMGPQALRVSGELADGVLPFLAGPRALAEHVVPAVTAAAAAAGRPAPRIVALVPGVVTADAAAVRESAAEALALYERIPSYQRAIERSGAARAADLAVIGDEETVAAEVRRYREAGATEVVFTATELNGEEDRRRTWKLLGELSGG

Nearest PDB structures (foldseek):
  1xkj-assembly1_A  TM=7.824E-01  e=4.869E-15  Vibrio harveyi
  1luc-assembly1_A  TM=7.963E-01  e=1.292E-13  Vibrio harveyi
  3fgc-assembly2_C  TM=8.075E-01  e=3.018E-13  Vibrio harveyi
  3fgc-assembly1_A  TM=7.830E-01  e=2.695E-13  Vibrio harveyi
  6fri-assembly2_C  TM=7.486E-01  e=1.949E-12  Photobacterium leiognathi